Protein AF-A0A8J2KYQ3-F1 (afdb_monomer_lite)

pLDDT: mean 73.27, std 27.31, range [24.69, 98.25]

Organism: NCBI:txid39272

Radius of gyration: 29.81 Å; chains: 1; bounding box: 86×87×81 Å

Foldseek 3Di:
DDDDDDDDDPDDDPDDDDDDDDDDDDDDDDDDDDDDDDDDDDDPPPPPPPPPPPVPVPPLLCQVVVQVVVVPDDLVLLAPFWKWFWDADPVQQKIFTHTPVCPPPPTLFIDSHHCQQPQKDKAQPVRGPADDDDDASFKIWIWGDDPVDSGMTGIKIKGKDFDFPQDDPVQWDQGPNTTIHIFIGGDDSVCRPNVCVVPLDDPPCLQALLRDLPPDPPVPLPPPPPVVVPPPPPDDDDDDDDDDDDDDDDDDDDDDDDDDDDDDDDDDDDDDDDDDDDDDDDDDDDDDDDDDDDDDDDDDDDDDDDDDDDDPPRPPDQDPVNLLPQAFQQCNPPPLVCLQVSQVVCQLALAQANDDADADRDALVLLVPDDDQLSLQCRLCNRNNNNSDPVSSVLSVVCVVLQQWDQDPLRAIDGDLPDPLLVDLRHYPVSLSSNLHSLLRRLLRVLNSCCRVPPDDQDAALVSQGAGSNLVSLLSSLLSSQVCCVNRRVSCNVSNLSSSLVVLVSNLSSLLSSLVSLVPRPSHDVSSNSRSLVSNLSSQLSSCCSVPPCVCVSVVDRSVVSSSVSCVVCSVVSSVVVVVVSD

Secondary structure (DSSP, 8-state):
----PPP-----------------------------------------------------TTHHHHHHHHHHS-GGGGTT--EEEEEEETTTTEEEEEESS-TTS--SEEESS--TT-SEEEEEGGGSTT---TT-TTEEEEEEE-TT-TTEEEEEEEEEEEPPTTS-TTT-EEETTEEEEEEEEE--GGGG-TTGGGS-----GGG-SSS----S-GGG-SS-TTTHHHHTTSSS----------------------------------------PPPPP---------------------------S-----PPPPPHHHHHTSPPTTTTT--GGGGGGHHHHTTT-S---SSSSPP----HHHHHT--SHHHHHHHHHHHTT-TT-HHHHHHHHHHHHTTS-EE-TTS-EE--TT-TGGG-SS--HHHHHHHHHHHHHHHHHHHHHHHHHSPPSS-B-TTS-B--HHHHHHHHHHHHHHHHHHHH-GGGHHHHHHHHHHHHHHHHHHHHHHHHHHHH-TTS-HHHHHHHHHHHHHHHHHHHHHHH-HHHHHTT--HHHHHHHHHHHHHHHHHHHHHHHH-

Structure (mmCIF, N/CA/C/O backbone):
data_AF-A0A8J2KYQ3-F1
#
_entry.id   AF-A0A8J2KYQ3-F1
#
loop_
_atom_site.group_PDB
_atom_site.id
_atom_site.type_symbol
_atom_site.label_atom_id
_atom_site.label_alt_id
_atom_site.label_comp_id
_atom_site.label_asym_id
_atom_site.label_entity_id
_atom_site.label_seq_id
_atom_site.pdbx_PDB_ins_code
_atom_site.Cartn_x
_atom_site.Cartn_y
_atom_site.Cartn_z
_atom_site.occupancy
_atom_site.B_iso_or_equiv
_atom_site.auth_seq_id
_atom_site.auth_comp_id
_atom_site.auth_asym_id
_atom_site.auth_atom_id
_atom_site.pdbx_PDB_model_num
ATOM 1 N N . MET A 1 1 ? -1.349 -40.544 -31.945 1.00 37.34 1 MET A N 1
ATOM 2 C CA . MET A 1 1 ? -2.356 -40.463 -30.866 1.00 37.34 1 MET A CA 1
ATOM 3 C C . MET A 1 1 ? -2.404 -39.007 -30.448 1.00 37.34 1 MET A C 1
ATOM 5 O O . MET A 1 1 ? -1.458 -38.534 -29.843 1.00 37.34 1 MET A O 1
ATOM 9 N N . ASN A 1 2 ? -3.417 -38.282 -30.925 1.00 26.59 2 ASN A N 1
ATOM 10 C CA . ASN A 1 2 ? -3.500 -36.823 -30.835 1.00 26.59 2 ASN A CA 1
ATOM 11 C C . ASN A 1 2 ? -4.274 -36.420 -29.576 1.00 26.59 2 ASN A C 1
ATOM 13 O O . ASN A 1 2 ? -5.479 -36.661 -29.517 1.00 26.59 2 ASN A O 1
ATOM 17 N N . SER A 1 3 ? -3.617 -35.770 -28.616 1.00 28.50 3 SER A N 1
ATOM 18 C CA . SER A 1 3 ? -4.295 -34.981 -27.584 1.00 28.50 3 SER A CA 1
ATOM 19 C C . SER A 1 3 ? -4.346 -33.527 -28.048 1.00 28.50 3 SER A C 1
ATOM 21 O O . SER A 1 3 ? -3.326 -32.850 -28.126 1.00 28.50 3 SER A O 1
ATOM 23 N N . LYS A 1 4 ? -5.543 -33.063 -28.410 1.00 29.14 4 LYS A N 1
ATOM 24 C CA . LYS A 1 4 ? -5.814 -31.646 -28.656 1.00 29.14 4 LYS A CA 1
ATOM 25 C C . LYS A 1 4 ? -5.855 -30.927 -27.308 1.00 29.14 4 LYS A C 1
ATOM 27 O O . LYS A 1 4 ? -6.803 -31.121 -26.551 1.00 29.14 4 LYS A O 1
ATOM 32 N N . THR A 1 5 ? -4.845 -30.117 -27.027 1.00 28.41 5 THR A N 1
ATOM 33 C CA . THR A 1 5 ? -4.851 -29.153 -25.922 1.00 28.41 5 THR A CA 1
ATOM 34 C C . THR A 1 5 ? -5.668 -27.939 -26.364 1.00 28.41 5 THR A C 1
ATOM 36 O O . THR A 1 5 ? -5.452 -27.405 -27.452 1.00 28.41 5 THR A O 1
ATOM 39 N N . LYS A 1 6 ? -6.674 -27.566 -25.568 1.00 25.92 6 LYS A N 1
ATOM 40 C CA . LYS A 1 6 ? -7.498 -26.374 -25.788 1.00 25.92 6 LYS A CA 1
ATOM 41 C C . LYS A 1 6 ? -6.654 -25.129 -25.513 1.00 25.92 6 LYS A C 1
ATOM 43 O O . LYS A 1 6 ? -6.084 -25.011 -24.435 1.00 25.92 6 LYS A O 1
ATOM 48 N N . VAL A 1 7 ? -6.616 -24.229 -26.487 1.00 25.42 7 VAL A N 1
ATOM 49 C CA . VAL A 1 7 ? -6.157 -22.846 -26.341 1.00 25.42 7 VAL A CA 1
ATOM 50 C C . VAL A 1 7 ? -7.233 -22.094 -25.552 1.00 25.42 7 VAL A C 1
ATOM 52 O O . VAL A 1 7 ? -8.405 -22.146 -25.928 1.00 25.42 7 VAL A O 1
ATOM 55 N N . HIS A 1 8 ? -6.855 -21.461 -24.442 1.00 27.25 8 HIS A N 1
ATOM 56 C CA . HIS A 1 8 ? -7.693 -20.473 -23.769 1.00 27.25 8 HIS A CA 1
ATOM 57 C C . HIS A 1 8 ? -7.490 -19.135 -24.480 1.00 27.25 8 HIS A C 1
ATOM 59 O O . HIS A 1 8 ? -6.443 -18.511 -24.381 1.00 27.25 8 HIS A O 1
ATOM 65 N N . GLU A 1 9 ? -8.492 -18.756 -25.261 1.00 24.69 9 GLU A N 1
ATOM 66 C CA . GLU A 1 9 ? -8.638 -17.444 -25.876 1.00 24.69 9 GLU A CA 1
ATOM 67 C C . GLU A 1 9 ? -9.311 -16.539 -24.829 1.00 24.69 9 GLU A C 1
ATOM 69 O O . GLU A 1 9 ? -10.360 -16.902 -24.286 1.00 24.69 9 GLU A O 1
ATOM 74 N N . TRP A 1 10 ? -8.701 -15.398 -24.495 1.00 27.41 10 TRP A N 1
ATOM 75 C CA . TRP A 1 10 ? -9.325 -14.372 -23.658 1.00 27.41 10 TRP A CA 1
ATOM 76 C C . TRP A 1 10 ? -10.505 -13.764 -24.425 1.00 27.41 10 TRP A C 1
ATOM 78 O O . TRP A 1 10 ? -10.355 -12.870 -25.254 1.00 27.41 10 TRP A O 1
ATOM 88 N N . VAL A 1 11 ? -11.698 -14.303 -24.179 1.00 25.84 11 VAL A N 1
ATOM 89 C CA . VAL A 1 11 ? -12.962 -13.787 -24.701 1.00 25.84 11 VAL A CA 1
ATOM 90 C C . VAL A 1 11 ? -13.446 -12.676 -23.776 1.00 25.84 11 VAL A C 1
ATOM 92 O O . VAL A 1 11 ? -13.761 -12.918 -22.612 1.00 25.84 11 VAL A O 1
ATOM 95 N N . ALA A 1 12 ? -13.546 -11.464 -24.324 1.00 28.44 12 ALA A N 1
ATOM 96 C CA . ALA A 1 12 ? -14.322 -10.375 -23.750 1.00 28.44 12 ALA A CA 1
ATOM 97 C C . ALA A 1 12 ? -15.731 -10.877 -23.392 1.00 28.44 12 ALA A C 1
ATOM 99 O O . ALA A 1 12 ? -16.462 -11.380 -24.251 1.00 28.44 12 ALA A O 1
ATOM 100 N N . ILE A 1 13 ? -16.106 -10.759 -22.118 1.00 27.80 13 ILE A N 1
ATOM 101 C CA . ILE A 1 13 ? -17.427 -11.143 -21.621 1.00 27.80 13 ILE A CA 1
ATOM 102 C C . ILE A 1 13 ? -18.457 -10.173 -22.213 1.00 27.80 13 ILE A C 1
ATOM 104 O O . ILE A 1 13 ? -18.710 -9.094 -21.689 1.00 27.80 13 ILE A O 1
ATOM 108 N N . ASN A 1 14 ? -19.047 -10.574 -23.337 1.00 29.22 14 ASN A N 1
ATOM 109 C CA . ASN A 1 14 ? -20.283 -10.017 -23.864 1.00 29.22 14 ASN A CA 1
ATOM 110 C C . ASN A 1 14 ? -21.434 -10.822 -23.251 1.00 29.22 14 ASN A C 1
ATOM 112 O O . ASN A 1 14 ? -21.738 -11.931 -23.698 1.00 29.22 14 ASN A O 1
ATOM 116 N N . ASP A 1 15 ? -22.043 -10.288 -22.194 1.00 29.20 15 ASP A N 1
ATOM 117 C CA . ASP A 1 15 ? -23.177 -10.922 -21.527 1.00 29.20 15 ASP A CA 1
ATOM 118 C C . ASP A 1 15 ? -24.434 -10.840 -22.411 1.00 29.20 15 ASP A C 1
ATOM 120 O O . ASP A 1 15 ? -24.915 -9.768 -22.796 1.00 29.20 15 ASP A O 1
ATOM 124 N N . SER A 1 16 ? -24.961 -12.006 -22.778 1.00 30.77 16 SER A N 1
ATOM 125 C CA . SER A 1 16 ? -26.132 -12.149 -23.629 1.00 30.77 16 SER A CA 1
ATOM 126 C C . SER A 1 16 ? -27.350 -12.593 -22.817 1.00 30.77 16 SER A C 1
ATOM 128 O O . SER A 1 16 ? -27.500 -13.764 -22.488 1.00 30.77 16 SER A O 1
ATOM 130 N N . ARG A 1 17 ? -28.300 -11.661 -22.681 1.00 30.16 17 ARG A N 1
ATOM 131 C CA . ARG A 1 17 ? -29.759 -11.870 -22.597 1.00 30.16 17 ARG A CA 1
ATOM 132 C C . ARG A 1 17 ? -30.304 -12.653 -21.391 1.00 30.16 17 ARG A C 1
ATOM 134 O O . ARG A 1 17 ? -30.549 -13.853 -21.475 1.00 30.16 17 ARG A O 1
ATOM 141 N N . THR A 1 18 ? -30.877 -11.887 -20.461 1.00 29.28 18 THR A N 1
ATOM 142 C CA . THR A 1 18 ? -32.211 -12.205 -19.923 1.00 29.28 18 THR A CA 1
ATOM 143 C C . THR A 1 18 ? -33.185 -11.114 -20.369 1.00 29.28 18 THR A C 1
ATOM 145 O O . THR A 1 18 ? -33.066 -9.955 -19.984 1.00 29.28 18 THR A O 1
ATOM 148 N N . LYS A 1 19 ? -34.131 -11.460 -21.251 1.00 31.02 19 LYS A N 1
ATOM 149 C CA . LYS A 1 19 ? -35.218 -10.565 -21.669 1.00 31.02 19 LYS A CA 1
ATOM 150 C C . LYS A 1 19 ? -36.196 -10.402 -20.503 1.00 31.02 19 LYS A C 1
ATOM 152 O O . LYS A 1 19 ? -37.029 -11.277 -20.290 1.00 31.02 19 LYS A O 1
ATOM 157 N N . ALA A 1 20 ? -36.123 -9.280 -19.797 1.00 26.70 20 ALA A N 1
ATOM 158 C CA . ALA A 1 20 ? -37.220 -8.799 -18.968 1.00 26.70 20 ALA A CA 1
ATOM 159 C C . ALA A 1 20 ? -38.064 -7.819 -19.794 1.00 26.70 20 ALA A C 1
ATOM 161 O O . ALA A 1 20 ? -37.597 -6.773 -20.240 1.00 26.70 20 ALA A O 1
ATOM 162 N N . THR A 1 21 ? -39.309 -8.205 -20.044 1.00 26.27 21 THR A N 1
ATOM 163 C CA . THR A 1 21 ? -40.335 -7.386 -20.685 1.00 26.27 21 THR A CA 1
ATOM 164 C C . THR A 1 21 ? -40.646 -6.186 -19.790 1.00 26.27 21 THR A C 1
ATOM 166 O O . THR A 1 21 ? -41.351 -6.326 -18.794 1.00 26.27 21 THR A O 1
ATOM 169 N N . VAL A 1 22 ? -40.135 -5.002 -20.133 1.00 25.02 22 VAL A N 1
ATOM 170 C CA . VAL A 1 22 ? -40.586 -3.746 -19.521 1.00 25.02 22 VAL A CA 1
ATOM 171 C C . VAL A 1 22 ? -41.922 -3.378 -20.159 1.00 25.02 22 VAL A C 1
ATOM 173 O O . VAL A 1 22 ? -41.993 -2.940 -21.306 1.00 25.02 22 VAL A O 1
ATOM 176 N N . VAL A 1 23 ? -42.995 -3.610 -19.408 1.00 24.98 23 VAL A N 1
ATOM 177 C CA . VAL A 1 23 ? -44.322 -3.068 -19.691 1.00 24.98 23 VAL A CA 1
ATOM 178 C C . VAL A 1 23 ? -44.251 -1.559 -19.479 1.00 24.98 23 VAL A C 1
ATOM 180 O O . VAL A 1 23 ? -44.121 -1.076 -18.359 1.00 24.98 23 VAL A O 1
ATOM 183 N N . THR A 1 24 ? -44.318 -0.812 -20.575 1.00 29.98 24 THR A N 1
ATOM 184 C CA . THR A 1 24 ? -44.535 0.630 -20.576 1.00 29.98 24 THR A CA 1
ATOM 185 C C . THR A 1 24 ? -45.993 0.923 -20.231 1.00 29.98 24 THR A C 1
ATOM 187 O O . THR A 1 24 ? -46.907 0.613 -20.994 1.00 29.98 24 THR A O 1
ATOM 190 N N . SER A 1 25 ? -46.226 1.571 -19.092 1.00 27.17 25 SER A N 1
ATOM 191 C CA . SER A 1 25 ? -47.501 2.225 -18.805 1.00 27.17 25 SER A CA 1
ATOM 192 C C . SER A 1 25 ? -47.265 3.565 -18.118 1.00 27.17 25 SER A C 1
ATOM 194 O O . SER A 1 25 ? -46.585 3.616 -17.099 1.00 27.17 25 SER A O 1
ATOM 196 N N . THR A 1 26 ? -47.907 4.604 -18.673 1.00 29.78 26 THR A N 1
ATOM 197 C CA . THR A 1 26 ? -48.229 5.920 -18.076 1.00 29.78 26 THR A CA 1
ATOM 198 C C . THR A 1 26 ? -47.022 6.817 -17.744 1.00 29.78 26 THR A C 1
ATOM 200 O O . THR A 1 26 ? -46.225 6.507 -16.880 1.00 29.78 26 THR A O 1
ATOM 203 N N . ASN A 1 27 ? -46.802 7.955 -18.408 1.00 30.66 27 ASN A N 1
ATOM 204 C CA . ASN A 1 27 ? -47.721 9.090 -18.438 1.00 30.66 27 ASN A CA 1
ATOM 205 C C . ASN A 1 27 ? -47.692 9.839 -19.773 1.00 30.66 27 ASN A C 1
ATOM 207 O O . ASN A 1 27 ? -46.687 10.402 -20.193 1.00 30.66 27 ASN A O 1
ATOM 211 N N . LYS A 1 28 ? -48.867 9.869 -20.397 1.00 33.19 28 LYS A N 1
ATOM 212 C CA . LYS A 1 28 ? -49.236 10.708 -21.526 1.00 33.19 28 LYS A CA 1
ATOM 213 C C . LYS A 1 28 ? -50.214 11.730 -20.957 1.00 33.19 28 LYS A C 1
ATOM 215 O O . LYS A 1 28 ? -51.379 11.398 -20.788 1.00 33.19 28 LYS A O 1
ATOM 220 N N . LEU A 1 29 ? -49.734 12.910 -20.578 1.00 35.62 29 LEU A N 1
ATOM 221 C CA . LEU A 1 29 ? -50.558 14.072 -20.235 1.00 35.62 29 LEU A CA 1
ATOM 222 C C . LEU A 1 29 ? -49.654 15.305 -20.195 1.00 35.62 29 LEU A C 1
ATOM 224 O O . LEU A 1 29 ? -48.576 15.243 -19.617 1.00 35.62 29 LEU A O 1
ATOM 228 N N . LEU A 1 30 ? -50.155 16.401 -20.770 1.00 32.25 30 LEU A N 1
ATOM 229 C CA . LEU A 1 30 ? -49.566 17.744 -20.872 1.00 32.25 30 LEU A CA 1
ATOM 230 C C . LEU A 1 30 ? -48.695 18.002 -22.103 1.00 32.25 30 LEU A C 1
ATOM 232 O O . LEU A 1 30 ? -47.495 18.198 -21.997 1.00 32.25 30 LEU A O 1
ATOM 236 N N . LEU A 1 31 ? -49.347 18.124 -23.259 1.00 36.22 31 LEU A N 1
ATOM 237 C CA . LEU A 1 31 ? -48.952 19.075 -24.300 1.00 36.22 31 LEU A CA 1
ATOM 238 C C . LEU A 1 31 ? -50.211 19.448 -25.085 1.00 36.22 31 LEU A C 1
ATOM 240 O O . LEU A 1 31 ? -50.533 18.801 -26.069 1.00 36.22 31 LEU A O 1
ATOM 244 N N . GLU A 1 32 ? -50.948 20.444 -24.599 1.00 37.41 32 GLU A N 1
ATOM 245 C CA . GLU A 1 32 ? -51.906 21.236 -25.381 1.00 37.41 32 GLU A CA 1
ATOM 246 C C . GLU A 1 32 ? -52.373 22.399 -24.498 1.00 37.41 32 GLU A C 1
ATOM 248 O O . GLU A 1 32 ? -53.052 22.163 -23.509 1.00 37.41 32 GLU A O 1
ATOM 253 N N . TYR A 1 33 ? -51.889 23.613 -24.783 1.00 36.38 33 TYR A N 1
ATOM 254 C CA . TYR A 1 33 ? -52.576 24.917 -24.693 1.00 36.38 33 TYR A CA 1
ATOM 255 C C . TYR A 1 33 ? -51.532 26.046 -24.785 1.00 36.38 33 TYR A C 1
ATOM 257 O O . TYR A 1 33 ? -50.876 26.370 -23.794 1.00 36.38 33 TYR A O 1
ATOM 265 N N . PRO A 1 34 ? -51.358 26.678 -25.959 1.00 45.69 34 PRO A N 1
ATOM 266 C CA . PRO A 1 34 ? -50.730 27.982 -26.050 1.00 45.69 34 PRO A CA 1
ATOM 267 C C . PRO A 1 34 ? -51.796 29.081 -25.871 1.00 45.69 34 PRO A C 1
ATOM 269 O O . PRO A 1 34 ? -52.940 28.916 -26.281 1.00 45.69 34 PRO A O 1
ATOM 272 N N . GLN A 1 35 ? -51.365 30.237 -25.360 1.00 46.41 35 GLN A N 1
ATOM 273 C CA . GLN A 1 35 ? -52.062 31.538 -25.354 1.00 46.41 35 GLN A CA 1
ATOM 274 C C . GLN A 1 35 ? -53.030 31.844 -24.196 1.00 46.41 35 GLN A C 1
ATOM 276 O O . GLN A 1 35 ? -54.228 31.638 -24.303 1.00 46.41 35 GLN A O 1
ATOM 281 N N . MET A 1 36 ? -52.497 32.484 -23.149 1.00 37.62 36 MET A N 1
ATOM 282 C CA . MET A 1 36 ? -52.943 33.772 -22.575 1.00 37.62 36 MET A CA 1
ATOM 283 C C . MET A 1 36 ? -51.727 34.297 -21.781 1.00 37.62 36 MET A C 1
ATOM 285 O O . MET A 1 36 ? -51.202 33.587 -20.937 1.00 37.62 36 MET A O 1
ATOM 289 N N . GLY A 1 37 ? -51.094 35.433 -22.070 1.00 36.06 37 GLY A N 1
ATOM 290 C CA . GLY A 1 37 ? -51.673 36.721 -22.424 1.00 36.06 37 GLY A CA 1
ATOM 291 C C . GLY A 1 37 ? -51.825 37.542 -21.144 1.00 36.06 37 GLY A C 1
ATOM 292 O O . GLY A 1 37 ? -52.863 37.455 -20.512 1.00 36.06 37 GLY A O 1
ATOM 293 N N . HIS A 1 38 ? -50.753 38.252 -20.763 1.00 44.62 38 HIS A N 1
ATOM 294 C CA . HIS A 1 38 ? -50.652 39.339 -19.775 1.00 44.62 38 HIS A CA 1
ATOM 295 C C . HIS A 1 38 ? -51.771 39.491 -18.728 1.00 44.62 38 HIS A C 1
ATOM 297 O O . HIS A 1 38 ? -52.871 39.900 -19.070 1.00 44.62 38 HIS A O 1
ATOM 303 N N . VAL A 1 39 ? -51.413 39.320 -17.448 1.00 41.94 39 VAL A N 1
ATOM 304 C CA . VAL A 1 39 ? -51.754 40.167 -16.279 1.00 41.94 39 VAL A CA 1
ATOM 305 C C . VAL A 1 39 ? -51.331 39.378 -15.035 1.00 41.94 39 VAL A C 1
ATOM 307 O O . VAL A 1 39 ? -51.882 38.319 -14.790 1.00 41.94 39 VAL A O 1
ATOM 310 N N . PHE A 1 40 ? -50.304 39.853 -14.323 1.00 36.47 40 PHE A N 1
ATOM 311 C CA . PHE A 1 40 ? -50.089 39.789 -12.861 1.00 36.47 40 PHE A CA 1
ATOM 312 C C . PHE A 1 40 ? -48.616 40.114 -12.556 1.00 36.47 40 PHE A C 1
ATOM 314 O O . PHE A 1 40 ? -47.804 39.283 -12.163 1.00 36.47 40 PHE A O 1
ATOM 321 N N . VAL A 1 41 ? -48.275 41.383 -12.778 1.00 42.91 41 VAL A N 1
ATOM 322 C CA . VAL A 1 41 ? -47.231 42.071 -12.014 1.00 42.91 41 VAL A CA 1
ATOM 323 C C . VAL A 1 41 ? -47.915 42.596 -10.744 1.00 42.91 41 VAL A C 1
ATOM 325 O O . VAL A 1 41 ? -49.071 43.003 -10.818 1.00 42.91 41 VAL A O 1
ATOM 328 N N . CYS A 1 42 ? -47.187 42.598 -9.622 1.00 37.47 42 CYS A N 1
ATOM 329 C CA . CYS A 1 42 ? -47.566 43.059 -8.272 1.00 37.47 42 CYS A CA 1
ATOM 330 C C . CYS A 1 42 ? -48.179 42.006 -7.334 1.00 37.47 42 CYS A C 1
ATOM 332 O O . CYS A 1 42 ? -49.390 41.953 -7.158 1.00 37.47 42 CYS A O 1
ATOM 334 N N . ALA A 1 43 ? -47.308 41.241 -6.661 1.00 38.09 43 ALA A N 1
ATOM 335 C CA . ALA A 1 43 ? -47.219 41.179 -5.189 1.00 38.09 43 ALA A CA 1
ATOM 336 C C . ALA A 1 43 ? -46.337 39.994 -4.732 1.00 38.09 43 ALA A C 1
ATOM 338 O O . ALA A 1 43 ? -46.806 39.093 -4.045 1.00 38.09 43 ALA A O 1
ATOM 339 N N . ILE A 1 44 ? -45.039 39.991 -5.066 1.00 41.62 44 ILE A N 1
ATOM 340 C CA . ILE A 1 44 ? -44.071 39.245 -4.243 1.00 41.62 44 ILE A CA 1
ATOM 341 C C . ILE A 1 44 ? -43.686 40.189 -3.112 1.00 41.62 44 ILE A C 1
ATOM 343 O O . ILE A 1 44 ? -42.736 40.964 -3.190 1.00 41.62 44 ILE A O 1
ATOM 347 N N . LEU A 1 45 ? -44.534 40.185 -2.088 1.00 39.12 45 LEU A N 1
ATOM 348 C CA . LEU A 1 45 ? -44.219 40.745 -0.791 1.00 39.12 45 LEU A CA 1
ATOM 349 C C . LEU A 1 45 ? -43.091 39.871 -0.234 1.00 39.12 45 LEU A C 1
ATOM 351 O O . LEU A 1 45 ? -43.315 38.727 0.158 1.00 39.12 45 LEU A O 1
ATOM 355 N N . VAL A 1 46 ? -41.866 40.391 -0.287 1.00 41.72 46 VAL A N 1
ATOM 356 C CA . VAL A 1 46 ? -40.690 39.812 0.366 1.00 41.72 46 VAL A CA 1
ATOM 357 C C . VAL A 1 46 ? -40.933 39.909 1.869 1.00 41.72 46 VAL A C 1
ATOM 359 O O . VAL A 1 46 ? -40.516 40.853 2.536 1.00 41.72 46 VAL A O 1
ATOM 362 N N . VAL A 1 47 ? -41.675 38.946 2.412 1.00 40.75 47 VAL A N 1
ATOM 363 C CA . VAL A 1 47 ? -41.615 38.645 3.835 1.00 40.75 47 VAL A CA 1
ATOM 364 C C . VAL A 1 47 ? -40.260 37.983 4.023 1.00 40.75 47 VAL A C 1
ATOM 366 O O . VAL A 1 47 ? -40.089 36.797 3.751 1.00 40.75 47 VAL A O 1
ATOM 369 N N . GLY A 1 48 ? -39.279 38.783 4.438 1.00 42.47 48 GLY A N 1
ATOM 370 C CA . GLY A 1 48 ? -38.036 38.298 5.016 1.00 42.47 48 GLY A CA 1
ATOM 371 C C . GLY A 1 48 ? -38.352 37.555 6.309 1.00 42.47 48 GLY A C 1
ATOM 372 O O . GLY A 1 48 ? -38.158 38.081 7.400 1.00 42.47 48 GLY A O 1
ATOM 373 N N . ILE A 1 49 ? -38.876 36.335 6.187 1.00 44.47 49 ILE A N 1
ATOM 374 C CA . ILE A 1 49 ? -38.810 35.354 7.256 1.00 44.47 49 ILE A CA 1
ATOM 375 C C . ILE A 1 49 ? -37.336 34.976 7.302 1.00 44.47 49 ILE A C 1
ATOM 377 O O . ILE A 1 49 ? -36.870 34.134 6.537 1.00 44.47 49 ILE A O 1
ATOM 381 N N . ALA A 1 50 ? -36.589 35.660 8.165 1.00 41.16 50 ALA A N 1
ATOM 382 C CA . ALA A 1 50 ? -35.345 35.136 8.690 1.00 41.16 50 ALA A CA 1
ATOM 383 C C . ALA A 1 50 ? -35.707 33.824 9.393 1.00 41.16 50 ALA A C 1
ATOM 385 O O . ALA A 1 50 ? -36.040 33.812 10.576 1.00 41.16 50 ALA A O 1
ATOM 386 N N . LEU A 1 51 ? -35.746 32.727 8.633 1.00 41.72 51 LEU A N 1
ATOM 387 C CA . LEU A 1 51 ? -35.751 31.398 9.208 1.00 41.72 51 LEU A CA 1
ATOM 388 C C . LEU A 1 51 ? -34.447 31.330 9.998 1.00 41.72 51 LEU A C 1
ATOM 390 O O . LEU A 1 51 ? -33.380 31.483 9.395 1.00 41.72 51 LEU A O 1
ATOM 394 N N . PRO A 1 52 ? -34.492 31.185 11.332 1.00 46.56 52 PRO A N 1
ATOM 395 C CA . PRO A 1 52 ? -33.281 30.896 12.060 1.00 46.56 52 PRO A CA 1
ATOM 396 C C . PRO A 1 52 ? -32.773 29.584 11.472 1.00 46.56 52 PRO A C 1
ATOM 398 O O . PRO A 1 52 ? -33.387 28.535 11.667 1.00 46.56 52 PRO A O 1
ATOM 401 N N . PHE A 1 53 ? -31.667 29.642 10.729 1.00 38.56 53 PHE A N 1
ATOM 402 C CA . PHE A 1 53 ? -30.814 28.486 10.501 1.00 38.56 53 PHE A CA 1
ATOM 403 C C . PHE A 1 53 ? -30.240 28.119 11.868 1.00 38.56 53 PHE A C 1
ATOM 405 O O . PHE A 1 53 ? -29.075 28.372 12.172 1.00 38.56 53 PHE A O 1
ATOM 412 N N . SER A 1 54 ? -31.102 27.566 12.725 1.00 40.62 54 SER A N 1
ATOM 413 C CA . SER A 1 54 ? -30.692 26.701 13.805 1.00 40.62 54 SER A CA 1
ATOM 414 C C . SER A 1 54 ? -29.799 25.693 13.117 1.00 40.62 54 SER A C 1
ATOM 416 O O . SER A 1 54 ? -30.268 24.896 12.300 1.00 40.62 54 SER A O 1
ATOM 418 N N . HIS A 1 55 ? -28.497 25.815 13.355 1.00 45.41 55 HIS A N 1
ATOM 419 C CA . HIS A 1 55 ? -27.564 24.739 13.108 1.00 45.41 55 HIS A CA 1
ATOM 420 C C . HIS A 1 55 ? -28.010 23.649 14.072 1.00 45.41 55 HIS A C 1
ATOM 422 O O . HIS A 1 55 ? -27.501 23.539 15.186 1.00 45.41 55 HIS A O 1
ATOM 428 N N . ALA A 1 56 ? -29.068 22.929 13.689 1.00 49.16 56 ALA A N 1
ATOM 429 C CA . ALA A 1 56 ? -29.436 21.696 14.326 1.00 49.16 56 ALA A CA 1
ATOM 430 C C . ALA A 1 56 ? -28.144 20.902 14.280 1.00 49.16 56 ALA A C 1
ATOM 432 O O . ALA A 1 56 ? -27.619 20.636 13.196 1.00 49.16 56 ALA A O 1
ATOM 433 N N . ASN A 1 57 ? -27.568 20.667 15.458 1.00 58.31 57 ASN A N 1
ATOM 434 C CA . ASN A 1 57 ? -26.477 19.735 15.629 1.00 58.31 57 ASN A CA 1
ATOM 435 C C . ASN A 1 57 ? -27.022 18.414 15.097 1.00 58.31 57 ASN A C 1
ATOM 437 O O . ASN A 1 57 ? -27.683 17.691 15.837 1.00 58.31 57 ASN A O 1
ATOM 441 N N . HIS A 1 58 ? -26.852 18.171 13.796 1.00 67.94 58 HIS A N 1
ATOM 442 C CA . HIS A 1 58 ? -27.197 16.911 13.179 1.00 67.94 58 HIS A CA 1
ATOM 443 C C . HIS A 1 58 ? -26.293 15.912 13.873 1.00 67.94 58 HIS A C 1
ATOM 445 O O . HIS A 1 58 ? -25.076 15.905 13.677 1.00 67.94 58 HIS A O 1
ATOM 451 N N . GLU A 1 59 ? -26.897 15.188 14.807 1.00 80.81 59 GLU A N 1
ATOM 452 C CA . GLU A 1 59 ? -26.242 14.126 15.531 1.00 80.81 59 GLU A CA 1
ATOM 453 C C . GLU A 1 59 ? -25.683 13.167 14.483 1.00 80.81 59 GLU A C 1
ATOM 455 O O . GLU A 1 59 ? -26.347 12.843 13.495 1.00 80.81 59 GLU A O 1
ATOM 460 N N . ASP A 1 60 ? -24.405 12.834 14.623 1.00 89.88 60 ASP A N 1
ATOM 461 C CA . ASP A 1 60 ? -23.709 12.020 13.641 1.00 89.88 60 ASP A CA 1
ATOM 462 C C . ASP A 1 60 ? -24.345 10.626 13.624 1.00 89.88 60 ASP A C 1
ATOM 464 O O . ASP A 1 60 ? -24.148 9.842 14.556 1.00 89.88 60 ASP A O 1
ATOM 468 N N . LYS A 1 61 ? -25.127 10.339 12.575 1.00 92.50 61 LYS A N 1
ATOM 469 C CA . LYS A 1 61 ? -25.952 9.127 12.489 1.00 92.50 61 LYS A CA 1
ATOM 470 C C . LYS A 1 61 ? -25.146 7.830 12.587 1.00 92.50 61 LYS A C 1
ATOM 472 O O . LYS A 1 61 ? -25.692 6.813 12.999 1.00 92.50 61 LYS A O 1
ATOM 477 N N . TYR A 1 62 ? -23.850 7.844 12.258 1.00 94.31 62 TYR A N 1
ATOM 478 C CA . TYR A 1 62 ? -23.015 6.640 12.313 1.00 94.31 62 TYR A CA 1
ATOM 479 C C . TYR A 1 62 ? -22.367 6.413 13.683 1.00 94.31 62 TYR A C 1
ATOM 481 O O . TYR A 1 62 ? -21.874 5.317 13.947 1.00 94.31 62 TYR A O 1
ATOM 489 N N . LEU A 1 63 ? -22.359 7.414 14.571 1.00 94.06 63 LEU A N 1
ATOM 490 C CA . LEU A 1 63 ? -21.685 7.322 15.868 1.00 94.06 63 LEU A CA 1
ATOM 491 C C . LEU A 1 63 ? -22.187 6.138 16.721 1.00 94.06 63 LEU A C 1
ATOM 493 O O . LEU A 1 63 ? -21.334 5.420 17.255 1.00 94.06 63 LEU A O 1
ATOM 497 N N . PRO A 1 64 ? -23.506 5.861 16.827 1.00 95.94 64 PRO A N 1
ATOM 498 C CA . PRO A 1 64 ? -23.998 4.684 17.546 1.00 95.94 64 PRO A CA 1
ATOM 499 C C . PRO A 1 64 ? -23.503 3.365 16.939 1.00 95.94 64 PRO A C 1
ATOM 501 O O . PRO A 1 64 ? -23.033 2.501 17.675 1.00 95.94 64 PRO A O 1
ATOM 504 N N . ALA A 1 65 ? -23.526 3.241 15.607 1.00 96.31 65 ALA A N 1
ATOM 505 C CA . ALA A 1 65 ? -23.069 2.043 14.899 1.00 96.31 65 ALA A CA 1
ATOM 506 C C . ALA A 1 65 ? -21.568 1.785 15.111 1.00 96.31 65 ALA A C 1
ATOM 508 O O . ALA A 1 65 ? -21.157 0.653 15.365 1.00 96.31 65 ALA A O 1
ATOM 509 N N . VAL A 1 66 ? -20.746 2.840 15.080 1.00 96.75 66 VAL A N 1
ATOM 510 C CA . VAL A 1 66 ? -19.306 2.740 15.366 1.00 96.75 66 VAL A CA 1
ATOM 511 C C . VAL A 1 66 ? -19.057 2.329 16.815 1.00 96.75 66 VAL A C 1
ATOM 513 O O . VAL A 1 66 ? -18.193 1.488 17.064 1.00 96.75 66 VAL A O 1
ATOM 516 N N . LYS A 1 67 ? -19.815 2.879 17.775 1.00 97.19 67 LYS A N 1
ATOM 517 C CA . LYS A 1 67 ? -19.701 2.492 19.189 1.00 97.19 67 LYS A CA 1
ATOM 518 C C . LYS A 1 67 ? -20.060 1.017 19.381 1.00 97.19 67 LYS A C 1
ATOM 520 O O . LYS A 1 67 ? -19.271 0.291 19.974 1.00 97.19 67 LYS A O 1
ATOM 525 N N . GLU A 1 68 ? -21.174 0.555 18.815 1.00 96.81 68 GLU A N 1
ATOM 526 C CA . GLU A 1 68 ? -21.597 -0.850 18.900 1.00 96.81 68 GLU A CA 1
ATOM 527 C C . GLU A 1 68 ? -20.570 -1.804 18.265 1.00 96.81 68 GLU A C 1
ATOM 529 O O . GLU A 1 68 ? -20.221 -2.837 18.840 1.00 96.81 68 GLU A O 1
ATOM 534 N N . ALA A 1 69 ? -20.031 -1.457 17.093 1.00 96.38 69 ALA A N 1
ATOM 535 C CA . ALA A 1 69 ? -18.997 -2.260 16.446 1.00 96.38 69 ALA A CA 1
ATOM 536 C C . ALA A 1 69 ? -17.704 -2.309 17.283 1.00 96.38 69 ALA A C 1
ATOM 538 O O . ALA A 1 69 ? -17.097 -3.371 17.422 1.00 96.38 69 ALA A O 1
ATOM 539 N N . ALA A 1 70 ? -17.321 -1.194 17.914 1.00 96.81 70 ALA A N 1
ATOM 540 C CA . ALA A 1 70 ? -16.179 -1.140 18.825 1.00 96.81 70 ALA A CA 1
ATOM 541 C C . ALA A 1 70 ? -16.374 -2.012 20.077 1.00 96.81 70 ALA A C 1
ATOM 543 O O . ALA A 1 70 ? -15.403 -2.567 20.600 1.00 96.81 70 ALA A O 1
ATOM 544 N N . GLU A 1 71 ? -17.605 -2.140 20.587 1.00 96.81 71 GLU A N 1
ATOM 545 C CA . GLU A 1 71 ? -17.924 -2.986 21.748 1.00 96.81 71 GLU A CA 1
ATOM 546 C C . GLU A 1 71 ? -17.617 -4.458 21.470 1.00 96.81 71 GLU A C 1
ATOM 548 O O . GLU A 1 71 ? -17.037 -5.124 22.331 1.00 96.81 71 GLU A O 1
ATOM 553 N N . LYS A 1 72 ? -17.884 -4.918 20.241 1.00 96.25 72 LYS A N 1
ATOM 554 C CA . LYS A 1 72 ? -17.655 -6.299 19.786 1.00 96.25 72 LYS A CA 1
ATOM 555 C C . LYS A 1 72 ? -16.172 -6.672 19.652 1.00 96.25 72 LYS A C 1
ATOM 557 O O . LYS A 1 72 ? -15.848 -7.857 19.665 1.00 96.25 72 LYS A O 1
ATOM 562 N N . LEU A 1 73 ? -15.262 -5.698 19.553 1.00 96.12 73 LEU A N 1
ATOM 563 C CA . LEU A 1 73 ? -13.822 -5.965 19.454 1.00 96.12 73 LEU A CA 1
ATOM 564 C C . LEU A 1 73 ? -13.239 -6.432 20.790 1.00 96.12 73 LEU A C 1
ATOM 566 O O . LEU A 1 73 ? -13.368 -5.751 21.804 1.00 96.12 73 LEU A O 1
ATOM 570 N N . THR A 1 74 ? -12.526 -7.547 20.819 1.00 96.00 74 THR A N 1
ATOM 571 C CA . THR A 1 74 ? -11.880 -8.029 22.045 1.00 96.00 74 THR A CA 1
ATOM 572 C C . THR A 1 74 ? -10.539 -7.314 22.302 1.00 96.00 74 THR A C 1
ATOM 574 O O . THR A 1 74 ? -9.897 -6.863 21.350 1.00 96.00 74 THR A O 1
ATOM 577 N N . PRO A 1 75 ? -10.082 -7.172 23.566 1.00 94.00 75 PRO A N 1
ATOM 578 C CA . PRO A 1 75 ? -8.828 -6.476 23.885 1.00 94.00 75 PRO A CA 1
ATOM 579 C C . PRO A 1 75 ? -7.579 -7.024 23.175 1.00 94.00 75 PRO A C 1
ATOM 581 O O . PRO A 1 75 ? -6.683 -6.255 22.842 1.00 94.00 75 PRO A O 1
ATOM 584 N N . ASP A 1 76 ? -7.523 -8.326 22.875 1.00 94.00 76 ASP A N 1
ATOM 585 C CA . ASP A 1 76 ? -6.410 -8.944 22.139 1.00 94.00 76 ASP A CA 1
ATOM 586 C C . ASP A 1 76 ? -6.245 -8.389 20.716 1.00 94.00 76 ASP A C 1
ATOM 588 O O . ASP A 1 76 ? -5.143 -8.419 20.177 1.00 94.00 76 ASP A O 1
ATOM 592 N N . ARG A 1 77 ? -7.294 -7.799 20.124 1.00 95.62 77 ARG A N 1
ATOM 593 C CA . ARG A 1 77 ? -7.216 -7.145 18.807 1.00 95.62 77 ARG A CA 1
ATOM 594 C C . ARG A 1 77 ? -6.481 -5.802 18.832 1.00 95.62 77 ARG A C 1
ATOM 596 O O . ARG A 1 77 ? -6.215 -5.238 17.773 1.00 95.62 77 ARG A O 1
ATOM 603 N N . PHE A 1 78 ? -6.139 -5.289 20.011 1.00 93.38 78 PHE A N 1
ATOM 604 C CA . PHE A 1 78 ? -5.407 -4.031 20.197 1.00 93.38 78 PHE A CA 1
ATOM 605 C C . PHE A 1 78 ? -3.932 -4.256 20.561 1.00 93.38 78 PHE A C 1
ATOM 607 O O . PHE A 1 78 ? -3.224 -3.321 20.932 1.00 93.38 78 PHE A O 1
ATOM 614 N N . VAL A 1 79 ? -3.436 -5.495 20.468 1.00 90.12 79 VAL A N 1
ATOM 615 C CA . VAL A 1 79 ? -2.028 -5.797 20.749 1.00 90.12 79 VAL A CA 1
ATOM 616 C C . VAL A 1 79 ? -1.115 -5.015 19.797 1.00 90.12 79 VAL A C 1
ATOM 618 O O . VAL A 1 79 ? -1.141 -5.189 18.576 1.00 90.12 79 VAL A O 1
ATOM 621 N N . GLY A 1 80 ? -0.270 -4.169 20.394 1.00 87.12 80 GLY A N 1
ATOM 622 C CA . GLY A 1 80 ? 0.677 -3.298 19.696 1.00 87.12 80 GLY A CA 1
ATOM 623 C C . GLY A 1 80 ? 0.129 -1.918 19.317 1.00 87.12 80 GLY A C 1
ATOM 624 O O . GLY A 1 80 ? 0.904 -1.110 18.791 1.00 87.12 80 GLY A O 1
ATOM 625 N N . ASP A 1 81 ? -1.150 -1.646 19.590 1.00 90.69 81 ASP A N 1
ATOM 626 C CA . ASP A 1 81 ? -1.754 -0.325 19.418 1.00 90.69 81 ASP A CA 1
ATOM 627 C C . ASP A 1 81 ? -1.246 0.639 20.507 1.00 90.69 81 ASP A C 1
ATOM 629 O O . ASP A 1 81 ? -0.915 0.203 21.617 1.00 90.69 81 ASP A O 1
ATOM 633 N N . PRO A 1 82 ? -1.184 1.954 20.231 1.00 91.19 82 PRO A N 1
ATOM 634 C CA . PRO A 1 82 ? -0.818 2.935 21.244 1.00 91.19 82 PRO A CA 1
ATOM 635 C C . PRO A 1 82 ? -1.804 2.944 22.419 1.00 91.19 82 PRO A C 1
ATOM 637 O O . PRO A 1 82 ? -3.006 2.724 22.254 1.00 91.19 82 PRO A O 1
ATOM 640 N N . VAL A 1 83 ? -1.287 3.244 23.612 1.00 94.00 83 VAL A N 1
ATOM 641 C CA . VAL A 1 83 ? -2.088 3.381 24.832 1.00 94.00 83 VAL A CA 1
ATOM 642 C C . VAL A 1 83 ? -2.059 4.829 25.301 1.00 94.00 83 VAL A C 1
ATOM 644 O O . VAL A 1 83 ? -0.995 5.424 25.493 1.00 94.00 83 VAL A O 1
ATOM 647 N N . LEU A 1 84 ? -3.245 5.392 25.516 1.00 95.44 84 LEU A N 1
ATOM 648 C CA . LEU A 1 84 ? -3.429 6.738 26.034 1.00 95.44 84 LEU A CA 1
ATOM 649 C C . LEU A 1 84 ? -3.954 6.709 27.471 1.00 95.44 84 LEU A C 1
ATOM 651 O O . LEU A 1 84 ? -4.844 5.930 27.802 1.00 95.44 84 LEU A O 1
ATOM 655 N N . ILE A 1 85 ? -3.444 7.596 28.321 1.00 96.50 85 ILE A N 1
ATOM 656 C CA . ILE A 1 85 ? -3.928 7.829 29.681 1.00 96.50 85 ILE A CA 1
ATOM 657 C C . ILE A 1 85 ? -4.904 9.002 29.684 1.00 96.50 85 ILE A C 1
ATOM 659 O O . ILE A 1 85 ? -4.571 10.116 29.277 1.00 96.50 85 ILE A O 1
ATOM 663 N N . GLN A 1 86 ? -6.087 8.758 30.230 1.00 97.38 86 GLN A N 1
ATOM 664 C CA . GLN A 1 86 ? -7.131 9.735 30.475 1.00 97.38 86 GLN A CA 1
ATOM 665 C C . GLN A 1 86 ? -6.846 10.558 31.742 1.00 97.38 86 GLN A C 1
ATOM 667 O O . GLN A 1 86 ? -6.616 10.026 32.835 1.00 97.38 86 GLN A O 1
ATOM 672 N N . SER A 1 87 ? -6.958 11.876 31.608 1.00 96.25 87 SER A N 1
ATOM 673 C CA . SER A 1 87 ? -7.006 12.850 32.694 1.00 96.25 87 SER A CA 1
ATOM 674 C C . SER A 1 87 ? -8.274 13.690 32.562 1.00 96.25 87 SER A C 1
ATOM 676 O O . SER A 1 87 ? -8.568 14.202 31.486 1.00 96.25 87 SER A O 1
ATOM 678 N N . ILE A 1 88 ? -9.022 13.845 33.655 1.00 96.50 88 ILE A N 1
ATOM 679 C CA . ILE A 1 88 ? -10.307 14.557 33.667 1.00 96.50 88 ILE A CA 1
ATOM 680 C C . ILE A 1 88 ? -10.140 15.865 34.433 1.00 96.50 88 ILE A C 1
ATOM 682 O O . ILE A 1 88 ? -9.828 15.851 35.626 1.00 96.50 88 ILE A O 1
ATOM 686 N N . ASP A 1 89 ? -10.409 16.979 33.764 1.00 96.00 89 ASP A N 1
ATOM 687 C CA . ASP A 1 89 ? -10.589 18.278 34.397 1.00 96.00 89 ASP A CA 1
ATOM 688 C C . ASP A 1 89 ? -12.073 18.468 34.722 1.00 96.00 89 ASP A C 1
ATOM 690 O O . ASP A 1 89 ? -12.889 18.854 33.885 1.00 96.00 89 ASP A O 1
ATOM 694 N N . ARG A 1 90 ? -12.421 18.167 35.975 1.00 94.69 90 ARG A N 1
ATOM 695 C CA . ARG A 1 90 ? -13.796 18.266 36.481 1.00 94.69 90 ARG A CA 1
ATOM 696 C C . ARG A 1 90 ? -14.300 19.705 36.572 1.00 94.69 90 ARG A C 1
ATOM 698 O O . ARG A 1 90 ? -15.509 19.894 36.613 1.00 94.69 90 ARG A O 1
ATOM 705 N N . ILE A 1 91 ? -13.405 20.691 36.642 1.00 95.38 91 ILE A N 1
ATOM 706 C CA . ILE A 1 91 ? -13.784 22.102 36.773 1.00 95.38 91 ILE A CA 1
ATOM 707 C C . ILE A 1 91 ? -14.283 22.602 35.420 1.00 95.38 91 ILE A C 1
ATOM 709 O O . ILE A 1 91 ? -15.353 23.199 35.339 1.00 95.38 91 ILE A O 1
ATOM 713 N N . ASN A 1 92 ? -13.547 22.283 34.354 1.00 93.81 92 ASN A N 1
ATOM 714 C CA . ASN A 1 92 ? -13.877 22.712 32.996 1.00 93.81 92 ASN A CA 1
ATOM 715 C C . ASN A 1 92 ? -14.689 21.675 32.202 1.00 93.81 92 ASN A C 1
ATOM 717 O O . ASN A 1 92 ? -15.003 21.907 31.040 1.00 93.81 92 ASN A O 1
ATOM 721 N N . SER A 1 93 ? -15.030 20.535 32.817 1.00 93.75 93 SER A N 1
ATOM 722 C CA . SER A 1 93 ? -15.688 19.392 32.162 1.00 93.75 93 SER A CA 1
ATOM 723 C C . SER A 1 93 ? -14.937 18.891 30.922 1.00 93.75 93 SER A C 1
ATOM 725 O O . SER A 1 93 ? -15.555 18.467 29.948 1.00 93.75 93 SER A O 1
ATOM 727 N N . LYS A 1 94 ? -13.600 18.931 30.964 1.00 94.56 94 LYS A N 1
ATOM 728 C CA . LYS A 1 94 ? -12.727 18.516 29.860 1.00 94.56 94 LYS A CA 1
ATOM 729 C C . LYS A 1 94 ? -12.079 17.167 30.121 1.00 94.56 94 LYS A C 1
ATOM 731 O O . LYS A 1 94 ? -11.747 16.829 31.259 1.00 94.56 94 LYS A O 1
ATOM 736 N N . THR A 1 95 ? -11.824 16.432 29.045 1.00 96.06 95 THR A N 1
ATOM 737 C CA . THR A 1 95 ? -11.027 15.205 29.079 1.00 96.06 95 THR A CA 1
ATOM 738 C C . THR A 1 95 ? -9.790 15.358 28.210 1.00 96.06 95 THR A C 1
ATOM 740 O O . THR A 1 95 ? -9.871 15.803 27.067 1.00 96.06 95 THR A O 1
ATOM 743 N N . TYR A 1 96 ? -8.647 14.955 28.751 1.00 95.12 96 TYR A N 1
ATOM 744 C CA . TYR A 1 96 ? -7.362 14.937 28.068 1.00 95.12 96 TYR A CA 1
ATOM 745 C C . TYR A 1 96 ? -6.858 13.502 27.971 1.00 95.12 96 TYR A C 1
ATOM 747 O O . TYR A 1 96 ? -6.868 12.782 28.968 1.00 95.12 96 TYR A O 1
ATOM 755 N N . TYR A 1 97 ? -6.363 13.112 26.803 1.00 95.12 97 TYR A N 1
ATOM 756 C CA . TYR A 1 97 ? -5.690 11.837 26.585 1.00 95.12 97 TYR A CA 1
ATOM 757 C C . TYR A 1 97 ? -4.230 12.105 26.220 1.00 95.12 97 TYR A C 1
ATOM 759 O O . TYR A 1 97 ? -3.946 12.906 25.326 1.00 95.12 97 TYR A O 1
ATOM 767 N N . LYS A 1 98 ? -3.304 11.472 26.942 1.00 93.31 98 LYS A N 1
ATOM 768 C CA . LYS A 1 98 ? -1.847 11.619 26.776 1.00 93.31 98 LYS A CA 1
ATOM 769 C C . LYS A 1 98 ? -1.212 10.263 26.507 1.00 93.31 98 LYS A C 1
ATOM 771 O O . LYS A 1 98 ? -1.704 9.272 27.031 1.00 93.31 98 LYS A O 1
ATOM 776 N N . HIS A 1 99 ? -0.125 10.210 25.749 1.00 90.88 99 HIS A N 1
ATOM 777 C CA . HIS A 1 99 ? 0.606 8.959 25.536 1.00 90.88 99 HIS A CA 1
ATOM 778 C C . HIS A 1 99 ? 1.134 8.402 26.860 1.00 90.88 99 HIS A C 1
ATOM 780 O O . HIS A 1 99 ? 1.680 9.151 27.670 1.00 90.88 99 HIS A O 1
ATOM 786 N N . LEU A 1 100 ? 0.963 7.094 27.077 1.00 87.75 100 LEU A N 1
ATOM 787 C CA . LEU A 1 100 ? 1.499 6.410 28.257 1.00 87.75 100 LEU A CA 1
ATOM 788 C C . LEU A 1 100 ? 3.035 6.432 28.266 1.00 87.75 100 LEU A C 1
ATOM 790 O O . LEU A 1 100 ? 3.632 6.724 29.299 1.00 87.75 100 LEU A O 1
ATOM 794 N N . ASP A 1 101 ? 3.652 6.199 27.106 1.00 80.88 101 ASP A N 1
ATOM 795 C CA . ASP A 1 101 ? 5.102 5.987 26.991 1.00 80.88 101 ASP A CA 1
ATOM 796 C C . ASP A 1 101 ? 5.888 7.254 26.610 1.00 80.88 101 ASP A C 1
ATOM 798 O O . ASP A 1 101 ? 7.116 7.252 26.604 1.00 80.88 101 ASP A O 1
ATOM 802 N N . LEU A 1 102 ? 5.198 8.352 26.278 1.00 79.56 102 LEU A N 1
ATOM 803 C CA . LEU A 1 102 ? 5.806 9.559 25.706 1.00 79.56 102 LEU A CA 1
ATOM 804 C C . LEU A 1 102 ? 5.468 10.774 26.573 1.00 79.56 102 LEU A C 1
ATOM 806 O O . LEU A 1 102 ? 4.677 11.639 26.199 1.00 79.56 102 LEU A O 1
ATOM 810 N N . VAL A 1 103 ? 6.098 10.829 27.753 1.00 70.44 103 VAL A N 1
ATOM 811 C CA . VAL A 1 103 ? 5.874 11.851 28.799 1.00 70.44 103 VAL A CA 1
ATOM 812 C C . VAL A 1 103 ? 5.975 13.288 28.256 1.00 70.44 103 VAL A C 1
ATOM 814 O O . VAL A 1 103 ? 5.268 14.177 28.732 1.00 70.44 103 VAL A O 1
ATOM 817 N N . ASN A 1 104 ? 6.783 13.505 27.213 1.00 77.50 104 ASN A N 1
ATOM 818 C CA . ASN A 1 104 ? 7.050 14.825 26.636 1.00 77.50 104 ASN A CA 1
ATOM 819 C C . ASN A 1 104 ? 6.139 15.215 25.457 1.00 77.50 104 ASN A C 1
ATOM 821 O O . ASN A 1 104 ? 6.160 16.371 25.049 1.00 77.50 104 ASN A O 1
ATOM 825 N N . GLN A 1 105 ? 5.316 14.312 24.910 1.00 74.81 105 GLN A N 1
ATOM 826 C CA . GLN A 1 105 ? 4.515 14.602 23.705 1.00 74.81 105 GLN A CA 1
ATOM 827 C C . GLN A 1 105 ? 3.230 15.417 23.959 1.00 74.81 105 GLN A C 1
ATOM 829 O O . GLN A 1 105 ? 2.427 15.640 23.055 1.00 74.81 105 GLN A O 1
ATOM 834 N N . GLY A 1 106 ? 3.027 15.914 25.181 1.00 83.25 106 GLY A N 1
ATOM 835 C CA . GLY A 1 106 ? 1.878 16.754 25.508 1.00 83.25 106 GLY A CA 1
ATOM 836 C C . GLY A 1 106 ? 0.540 16.004 25.450 1.00 83.25 106 GLY A C 1
ATOM 837 O O . GLY A 1 106 ? 0.442 14.819 25.766 1.00 83.25 106 GLY A O 1
ATOM 838 N N . VAL A 1 107 ? -0.535 16.733 25.143 1.00 85.94 107 VAL A N 1
ATOM 839 C CA . VAL A 1 107 ? -1.891 16.178 25.017 1.00 85.94 107 VAL A CA 1
ATOM 840 C C . VAL A 1 107 ? -2.104 15.704 23.584 1.00 85.94 107 VAL A C 1
ATOM 842 O O . VAL A 1 107 ? -2.092 16.518 22.665 1.00 85.94 107 VAL A O 1
ATOM 845 N N . ALA A 1 108 ? -2.374 14.409 23.415 1.00 87.38 108 ALA A N 1
ATOM 846 C CA . ALA A 1 108 ? -2.712 13.830 22.119 1.00 87.38 108 ALA A CA 1
ATOM 847 C C . ALA A 1 108 ? -4.141 14.196 21.694 1.00 87.38 108 ALA A C 1
ATOM 849 O O . ALA A 1 108 ? -4.390 14.540 20.540 1.00 87.38 108 ALA A O 1
ATOM 850 N N . ILE A 1 109 ? -5.090 14.136 22.637 1.00 90.88 109 ILE A N 1
ATOM 851 C CA . ILE A 1 109 ? -6.508 14.421 22.386 1.00 90.88 109 ILE A CA 1
ATOM 852 C C . ILE A 1 109 ? -7.067 15.272 23.528 1.00 90.88 109 ILE A C 1
ATOM 854 O O . ILE A 1 109 ? -6.958 14.903 24.697 1.00 90.88 109 ILE A O 1
ATOM 858 N N . GLU A 1 110 ? -7.708 16.386 23.186 1.00 92.38 110 GLU A N 1
ATOM 859 C CA . GLU A 1 110 ? -8.484 17.230 24.099 1.00 92.38 110 GLU A CA 1
ATOM 860 C C . GLU A 1 110 ? -9.962 17.157 23.704 1.00 92.38 110 GLU A C 1
ATOM 862 O O . GLU A 1 110 ? -10.297 17.244 22.521 1.00 92.38 110 GLU A O 1
ATOM 867 N N . ARG A 1 111 ? -10.850 17.005 24.689 1.00 92.62 111 ARG A N 1
ATOM 868 C CA . ARG A 1 111 ? -12.300 17.021 24.488 1.00 92.62 111 ARG A CA 1
ATOM 869 C C . ARG A 1 111 ? -12.976 17.961 25.470 1.00 92.62 111 ARG A C 1
ATOM 871 O O . ARG A 1 111 ? -12.693 17.912 26.664 1.00 92.62 111 ARG A O 1
ATOM 878 N N . ASP A 1 112 ? -13.942 18.727 24.970 1.00 91.00 112 ASP A N 1
ATOM 879 C CA . ASP A 1 112 ? -14.776 19.645 25.760 1.00 91.00 112 ASP A CA 1
ATOM 880 C C . ASP A 1 112 ? -15.957 18.943 26.464 1.00 91.00 112 ASP A C 1
ATOM 882 O O . ASP A 1 112 ? -16.961 19.573 26.790 1.00 91.00 112 ASP A O 1
ATOM 886 N N . ILE A 1 113 ? -15.860 17.625 26.665 1.00 91.44 113 ILE A N 1
ATOM 887 C CA . ILE A 1 113 ? -16.812 16.834 27.449 1.00 91.44 113 ILE A CA 1
ATOM 888 C C . ILE A 1 113 ? -16.067 15.875 28.384 1.00 91.44 113 ILE A C 1
ATOM 890 O O . ILE A 1 113 ? -14.940 15.446 28.108 1.00 91.44 113 ILE A O 1
ATOM 894 N N . SER A 1 114 ? -16.711 15.534 29.499 1.00 92.38 114 SER A N 1
ATOM 895 C CA . SER A 1 114 ? -16.197 14.574 30.475 1.00 92.38 114 SER A CA 1
ATOM 896 C C . SER A 1 114 ? -16.513 13.143 30.044 1.00 92.38 114 SER A C 1
ATOM 898 O O . SER A 1 114 ? -17.669 12.735 30.084 1.00 92.38 114 SER A O 1
ATOM 900 N N . ASP A 1 115 ? -15.482 12.351 29.763 1.00 94.94 115 ASP A N 1
ATOM 901 C CA . ASP A 1 115 ? -15.587 10.923 29.420 1.00 94.94 115 ASP A CA 1
ATOM 902 C C . ASP A 1 115 ? -15.380 10.014 30.645 1.00 94.94 115 ASP A C 1
ATOM 904 O O . ASP A 1 115 ? -14.861 8.893 30.569 1.00 94.94 115 ASP A O 1
ATOM 908 N N . ALA A 1 116 ? -15.698 10.537 31.826 1.00 95.25 116 ALA A N 1
ATOM 909 C CA . ALA A 1 116 ? -15.495 9.850 33.088 1.00 95.25 116 ALA A CA 1
ATOM 910 C C . ALA A 1 116 ? -16.336 8.568 33.155 1.00 95.25 116 ALA A C 1
ATOM 912 O O . ALA A 1 116 ? -17.555 8.625 33.247 1.00 95.25 116 ALA A O 1
ATOM 913 N N . GLY A 1 117 ? -15.665 7.414 33.184 1.00 95.19 117 GLY A N 1
ATOM 914 C CA . GLY A 1 117 ? -16.328 6.111 33.310 1.00 95.19 117 GLY A CA 1
ATOM 915 C C . GLY A 1 117 ? -16.781 5.482 31.991 1.00 95.19 117 GLY A C 1
ATOM 916 O O . GLY A 1 117 ? -17.284 4.367 32.025 1.00 95.19 117 GLY A O 1
ATOM 917 N N . GLU A 1 118 ? -16.549 6.129 30.846 1.00 97.31 118 GLU A N 1
ATOM 918 C CA . GLU A 1 118 ? -16.870 5.542 29.541 1.00 97.31 118 GLU A CA 1
ATOM 919 C C . GLU A 1 118 ? -15.923 4.382 29.208 1.00 97.31 118 GLU A C 1
ATOM 921 O O . GLU A 1 118 ? -14.699 4.512 29.292 1.00 97.31 118 GLU A O 1
ATOM 926 N N . GLU A 1 119 ? -16.478 3.237 28.821 1.00 97.56 119 GLU A N 1
ATOM 927 C CA . GLU A 1 119 ? -15.701 2.082 28.350 1.00 97.56 119 GLU A CA 1
ATOM 928 C C . GLU A 1 119 ? -15.210 2.281 26.915 1.00 97.56 119 GLU A C 1
ATOM 930 O O . GLU A 1 119 ? -14.095 1.889 26.569 1.00 97.56 119 GLU A O 1
ATOM 935 N N . ILE A 1 120 ? -16.032 2.936 26.091 1.00 97.62 120 ILE A N 1
ATOM 936 C CA . ILE A 1 120 ? -15.721 3.251 24.702 1.00 97.62 120 ILE A CA 1
ATOM 937 C C . ILE A 1 120 ? -16.071 4.697 24.421 1.00 97.62 120 ILE A C 1
ATOM 939 O O . ILE A 1 120 ? -17.205 5.137 24.618 1.00 97.62 120 ILE A O 1
ATOM 943 N N . VAL A 1 121 ? -15.087 5.410 23.895 1.00 97.12 121 VAL A N 1
ATOM 944 C CA . VAL A 1 121 ? -15.216 6.793 23.473 1.00 97.12 121 VAL A CA 1
ATOM 945 C C . VAL A 1 121 ? -14.997 6.867 21.966 1.00 97.12 121 VAL A C 1
ATOM 947 O O . VAL A 1 121 ? -13.944 6.492 21.462 1.00 97.12 121 VAL A O 1
ATOM 950 N N . VAL A 1 122 ? -15.999 7.371 21.246 1.00 96.31 122 VAL A N 1
ATOM 951 C CA . VAL A 1 122 ? -15.949 7.567 19.792 1.00 96.31 122 VAL A CA 1
ATOM 952 C C . VAL A 1 122 ? -15.909 9.062 19.497 1.00 96.31 122 VAL A C 1
ATOM 954 O O . VAL A 1 122 ? -16.760 9.827 19.960 1.00 96.31 122 VAL A O 1
ATOM 957 N N . ILE A 1 123 ? -14.905 9.492 18.737 1.00 93.31 123 ILE A N 1
ATOM 958 C CA . ILE A 1 123 ? -14.654 10.897 18.419 1.00 93.31 123 ILE A CA 1
ATOM 959 C C . ILE A 1 123 ? -14.691 11.065 16.898 1.00 93.31 123 ILE A C 1
ATOM 961 O O . ILE A 1 123 ? -13.798 10.562 16.216 1.00 93.31 123 ILE A O 1
ATOM 965 N N . PRO A 1 124 ? -15.678 11.787 16.339 1.00 89.75 124 PRO A N 1
ATOM 966 C CA . PRO A 1 124 ? -15.669 12.136 14.922 1.00 89.75 124 PRO A CA 1
ATOM 967 C C . PRO A 1 124 ? -14.424 12.958 14.575 1.00 89.75 124 PRO A C 1
ATOM 969 O O . PRO A 1 124 ? -14.089 13.904 15.296 1.00 89.75 124 PRO A O 1
ATOM 972 N N . SER A 1 125 ? -13.769 12.653 13.453 1.00 80.75 125 SER A N 1
ATOM 973 C CA . SER A 1 125 ? -12.546 13.341 13.005 1.00 80.75 125 SER A CA 1
ATOM 974 C C . SER A 1 125 ? -12.698 14.868 12.953 1.00 80.75 125 SER A C 1
ATOM 976 O O . SER A 1 125 ? -11.793 15.584 13.380 1.00 80.75 125 SER A O 1
ATOM 978 N N . LYS A 1 126 ? -13.873 15.374 12.549 1.00 72.19 126 LYS A N 1
ATOM 979 C CA . LYS A 1 126 ? -14.210 16.813 12.502 1.00 72.19 126 LYS A CA 1
ATOM 980 C C . LYS A 1 126 ? -14.146 17.535 13.849 1.00 72.19 126 LYS A C 1
ATOM 982 O O . LYS A 1 126 ? -13.980 18.748 13.880 1.00 72.19 126 LYS A O 1
ATOM 987 N N . LYS A 1 127 ? -14.308 16.814 14.962 1.00 63.38 127 LYS A N 1
ATOM 988 C CA . LYS A 1 127 ? -14.249 17.386 16.318 1.00 63.38 127 LYS A CA 1
ATOM 989 C C . LYS A 1 127 ? -12.843 17.365 16.906 1.00 63.38 127 LYS A C 1
ATOM 991 O O . LYS A 1 127 ? -12.622 17.924 17.977 1.00 63.38 127 LYS A O 1
ATOM 996 N N . THR A 1 128 ? -11.884 16.753 16.218 1.00 58.56 128 THR A N 1
ATOM 997 C CA . THR A 1 128 ? -10.477 16.948 16.554 1.00 58.56 128 THR A CA 1
ATOM 998 C C . THR A 1 128 ? -10.070 18.329 16.051 1.00 58.56 128 THR A C 1
ATOM 1000 O O . THR A 1 128 ? -10.398 18.711 14.929 1.00 58.56 128 THR A O 1
ATOM 1003 N N . ARG A 1 129 ? -9.373 19.104 16.888 1.00 51.81 129 ARG A N 1
ATOM 1004 C CA . ARG A 1 129 ? -9.019 20.526 16.689 1.00 51.81 129 ARG A CA 1
ATOM 1005 C C . ARG A 1 129 ? -8.204 20.816 15.404 1.00 51.81 129 ARG A C 1
ATOM 1007 O O . ARG A 1 129 ? -7.739 21.935 15.226 1.00 51.81 129 ARG A O 1
ATOM 1014 N N . ARG A 1 130 ? -7.976 19.814 14.543 1.00 50.50 130 ARG A N 1
ATOM 1015 C CA . ARG A 1 130 ? -6.931 19.775 13.511 1.00 50.50 130 ARG A CA 1
ATOM 1016 C C . ARG A 1 130 ? -7.370 19.279 12.118 1.00 50.50 130 ARG A C 1
ATOM 1018 O O . ARG A 1 130 ? -6.550 19.336 11.211 1.00 50.50 130 ARG A O 1
ATOM 1025 N N . SER A 1 131 ? -8.623 18.861 11.881 1.00 42.59 131 SER A N 1
ATOM 1026 C CA . SER A 1 131 ? -9.073 18.409 10.542 1.00 42.59 131 SER A CA 1
ATOM 1027 C C . SER A 1 131 ? -9.999 19.433 9.867 1.00 42.59 131 SER A C 1
ATOM 1029 O O . SER A 1 131 ? -11.144 19.603 10.277 1.00 42.59 131 SER A O 1
ATOM 1031 N N . LYS A 1 132 ? -9.496 20.150 8.848 1.00 40.56 132 LYS A N 1
ATOM 1032 C CA . LYS A 1 132 ? -10.215 21.234 8.138 1.00 40.56 132 LYS A CA 1
ATOM 1033 C C . LYS A 1 132 ? -10.822 20.845 6.776 1.00 40.56 132 LYS A C 1
ATOM 1035 O O . LYS A 1 132 ? -11.410 21.716 6.145 1.00 40.56 132 LYS A O 1
ATOM 1040 N N . SER A 1 133 ? -10.707 19.603 6.290 1.00 42.91 133 SER A N 1
ATOM 1041 C CA . SER A 1 133 ? -11.222 19.243 4.953 1.00 42.91 133 SER A CA 1
ATOM 1042 C C . SER A 1 133 ? -12.475 18.361 4.987 1.00 42.91 133 SER A C 1
ATOM 1044 O O . SER A 1 133 ? -12.593 17.397 5.741 1.00 42.91 133 SER A O 1
ATOM 1046 N N . ASP A 1 134 ? -13.431 18.728 4.137 1.00 44.06 134 ASP A N 1
ATOM 1047 C CA . ASP A 1 134 ? -14.831 18.295 4.159 1.00 44.06 134 ASP A CA 1
ATOM 1048 C C . ASP A 1 134 ? -15.091 16.887 3.588 1.00 44.06 134 ASP A C 1
ATOM 1050 O O . ASP A 1 134 ? -16.232 16.436 3.525 1.00 44.06 134 ASP A O 1
ATOM 1054 N N . ILE A 1 135 ? -14.052 16.150 3.180 1.00 45.19 135 ILE A N 1
ATOM 1055 C CA . ILE A 1 135 ? -14.241 14.965 2.330 1.00 45.19 135 ILE A CA 1
ATOM 1056 C C . ILE A 1 135 ? -14.658 13.697 3.095 1.00 45.19 135 ILE A C 1
ATOM 1058 O O . ILE A 1 135 ? -15.156 12.779 2.453 1.00 45.19 135 ILE A O 1
ATOM 1062 N N . ARG A 1 136 ? -14.564 13.582 4.434 1.00 55.00 136 ARG A N 1
ATOM 1063 C CA . ARG A 1 136 ? -15.011 12.341 5.124 1.00 55.00 136 ARG A CA 1
ATOM 1064 C C . ARG A 1 136 ? -15.628 12.570 6.510 1.00 55.00 136 ARG A C 1
ATOM 1066 O O . ARG A 1 136 ? -14.971 12.372 7.528 1.00 55.00 136 ARG A O 1
ATOM 1073 N N . ASN A 1 137 ? -16.940 12.844 6.544 1.00 58.00 137 ASN A N 1
ATOM 1074 C CA . ASN A 1 137 ? -17.864 12.669 7.695 1.00 58.00 137 ASN A CA 1
ATOM 1075 C C . ASN A 1 137 ? -17.967 11.204 8.190 1.00 58.00 137 ASN A C 1
ATOM 1077 O O . ASN A 1 137 ? -19.021 10.754 8.621 1.00 58.00 137 ASN A O 1
ATOM 1081 N N . ARG A 1 138 ? -16.914 10.411 8.014 1.00 83.38 138 ARG A N 1
ATOM 1082 C CA . ARG A 1 138 ? -16.953 8.956 8.118 1.00 83.38 138 ARG A CA 1
ATOM 1083 C C . ARG A 1 138 ? -15.654 8.380 8.689 1.00 83.38 138 ARG A C 1
ATOM 1085 O O . ARG A 1 138 ? -15.329 7.227 8.448 1.00 83.38 138 ARG A O 1
ATOM 1092 N N . ILE A 1 139 ? -14.869 9.195 9.391 1.00 89.00 139 ILE A N 1
ATOM 1093 C CA . ILE A 1 139 ? -13.662 8.744 10.091 1.00 89.00 139 ILE A CA 1
ATOM 1094 C C . ILE A 1 139 ? -13.839 9.051 11.565 1.00 89.00 139 ILE A C 1
ATOM 1096 O O . ILE A 1 139 ? -14.122 10.193 11.940 1.00 89.00 139 ILE A O 1
ATOM 1100 N N . TYR A 1 140 ? -13.630 8.038 12.390 1.00 92.62 140 TYR A N 1
ATOM 1101 C CA . TYR A 1 140 ? -13.770 8.121 13.829 1.00 92.62 140 TYR A CA 1
ATOM 1102 C C . TYR A 1 140 ? -12.479 7.678 14.487 1.00 92.62 140 TYR A C 1
ATOM 1104 O O . TYR A 1 140 ? -11.828 6.730 14.054 1.00 92.62 140 TYR A O 1
ATOM 1112 N N . LEU A 1 141 ? -12.122 8.373 15.555 1.00 93.56 141 LEU A N 1
ATOM 1113 C CA . LEU A 1 141 ? -11.124 7.912 16.495 1.00 93.56 141 LEU A CA 1
ATOM 1114 C C . LEU A 1 141 ? -11.852 7.171 17.613 1.00 93.56 141 LEU A C 1
ATOM 1116 O O . LEU A 1 141 ? -12.729 7.740 18.267 1.00 93.56 141 LEU A O 1
ATOM 1120 N N . VAL A 1 142 ? -11.511 5.904 17.805 1.00 96.31 142 VAL A N 1
ATOM 1121 C CA . VAL A 1 142 ? -12.137 5.039 18.802 1.00 96.31 142 VAL A CA 1
ATOM 1122 C C . VAL A 1 142 ? -11.128 4.760 19.900 1.00 96.31 142 VAL A C 1
ATOM 1124 O O . VAL A 1 142 ? -10.038 4.251 19.654 1.00 96.31 142 VAL A O 1
ATOM 1127 N N . LEU A 1 143 ? -11.515 5.106 21.120 1.00 97.25 143 LEU A N 1
ATOM 1128 C CA . LEU A 1 143 ? -10.771 4.864 22.343 1.00 97.25 143 LEU A CA 1
ATOM 1129 C C . LEU A 1 143 ? -11.485 3.756 23.113 1.00 97.25 143 LEU A C 1
ATOM 1131 O O . LEU A 1 143 ? -12.616 3.952 23.562 1.00 97.25 143 LEU A O 1
ATOM 1135 N N . LYS A 1 144 ? -10.836 2.603 23.279 1.00 97.38 144 LYS A N 1
ATOM 1136 C CA . LYS A 1 144 ? -11.377 1.470 24.040 1.00 97.38 144 LYS A CA 1
ATOM 1137 C C . LYS A 1 144 ? -10.596 1.293 25.331 1.00 97.38 144 LYS A C 1
ATOM 1139 O O . LYS A 1 144 ? -9.374 1.173 25.295 1.00 97.38 144 LYS A O 1
ATOM 1144 N N . ARG A 1 145 ? -11.283 1.270 26.471 1.00 97.62 145 ARG A N 1
ATOM 1145 C CA . ARG A 1 145 ? -10.647 1.105 27.781 1.00 97.62 145 ARG A CA 1
ATOM 1146 C C . ARG A 1 145 ? -9.853 -0.202 27.842 1.00 97.62 145 ARG A C 1
ATOM 1148 O O . ARG A 1 145 ? -10.338 -1.260 27.445 1.00 97.62 145 ARG A O 1
ATOM 1155 N N . THR A 1 146 ? -8.631 -0.120 28.359 1.00 96.56 146 THR A N 1
ATOM 1156 C CA . THR A 1 146 ? -7.777 -1.291 28.591 1.00 96.56 146 THR A CA 1
ATOM 1157 C C . THR A 1 146 ? -8.274 -2.081 29.807 1.00 96.56 146 THR A C 1
ATOM 1159 O O . THR A 1 146 ? -8.699 -1.454 30.786 1.00 96.56 146 THR A O 1
ATOM 1162 N N . PRO A 1 147 ? -8.173 -3.419 29.824 1.00 96.25 147 PRO A N 1
ATOM 1163 C CA . PRO A 1 147 ? -8.543 -4.204 31.001 1.00 96.25 147 PRO A CA 1
ATOM 1164 C C . PRO A 1 147 ? -7.631 -3.947 32.218 1.00 96.25 147 PRO A C 1
ATOM 1166 O O . PRO A 1 147 ? -8.062 -4.145 33.353 1.00 96.25 147 PRO A O 1
ATOM 1169 N N . GLU A 1 148 ? -6.398 -3.469 32.016 1.00 95.56 148 GLU A N 1
ATOM 1170 C CA . GLU A 1 148 ? -5.408 -3.261 33.081 1.00 95.56 148 GLU A CA 1
ATOM 1171 C C . GLU A 1 148 ? -5.663 -1.998 33.918 1.00 95.56 148 GLU A C 1
ATOM 1173 O O . GLU A 1 148 ? -5.268 -1.925 35.083 1.00 95.56 148 GLU A O 1
ATOM 1178 N N . SER A 1 149 ? -6.298 -0.974 33.342 1.00 95.88 149 SER A N 1
ATOM 1179 C CA . SER A 1 149 ? -6.424 0.339 33.978 1.00 95.88 149 SER A CA 1
ATOM 1180 C C . SER A 1 149 ? -7.717 1.047 33.602 1.00 95.88 149 SER A C 1
ATOM 1182 O O . SER A 1 149 ? -8.056 1.222 32.436 1.00 95.88 149 SER A O 1
ATOM 1184 N N . ARG A 1 150 ? -8.391 1.603 34.619 1.00 95.56 150 ARG A N 1
ATOM 1185 C CA . ARG A 1 150 ? -9.584 2.450 34.440 1.00 95.56 150 ARG A CA 1
ATOM 1186 C C . ARG A 1 150 ? -9.300 3.803 33.782 1.00 95.56 150 ARG A C 1
ATOM 1188 O O . ARG A 1 150 ? -10.245 4.551 33.542 1.00 95.56 150 ARG A O 1
ATOM 1195 N N . LYS A 1 151 ? -8.035 4.160 33.579 1.00 96.50 151 LYS A N 1
ATOM 1196 C CA . LYS A 1 151 ? -7.639 5.419 32.941 1.00 96.50 151 LYS A CA 1
ATOM 1197 C C . LYS A 1 151 ? -6.954 5.198 31.602 1.00 96.50 151 LYS A C 1
ATOM 1199 O O . LYS A 1 151 ? -6.725 6.180 30.915 1.00 96.50 151 LYS A O 1
ATOM 1204 N N . SER A 1 152 ? -6.602 3.969 31.249 1.00 96.81 152 SER A N 1
ATOM 1205 C CA . SER A 1 152 ? -5.845 3.705 30.031 1.00 96.81 152 SER A CA 1
ATOM 1206 C C . SER A 1 152 ? -6.782 3.234 28.922 1.00 96.81 152 SER A C 1
ATOM 1208 O O . SER A 1 152 ? -7.736 2.497 29.178 1.00 96.81 152 SER A O 1
ATOM 1210 N N . PHE A 1 153 ? -6.527 3.689 27.700 1.00 97.62 153 PHE A N 1
ATOM 1211 C CA . PHE A 1 153 ? -7.331 3.410 26.515 1.00 97.62 153 PHE A CA 1
ATOM 1212 C C . PHE A 1 153 ? -6.425 3.002 25.356 1.00 97.62 153 PHE A C 1
ATOM 1214 O O . PHE A 1 153 ? -5.454 3.700 25.069 1.00 97.62 153 PHE A O 1
ATOM 1221 N N . TYR A 1 154 ? -6.765 1.914 24.671 1.00 96.62 154 TYR A N 1
ATOM 1222 C CA . TYR A 1 154 ? -6.283 1.669 23.316 1.00 96.62 154 TYR A CA 1
ATOM 1223 C C . TYR A 1 154 ? -6.922 2.666 22.362 1.00 96.62 154 TYR A C 1
ATOM 1225 O O . TYR A 1 154 ? -8.050 3.109 22.594 1.00 96.62 154 TYR A O 1
ATOM 1233 N N . VAL A 1 155 ? -6.231 2.984 21.275 1.00 94.94 155 VAL A N 1
ATOM 1234 C CA . VAL A 1 155 ? -6.711 3.942 20.281 1.00 94.94 155 VAL A CA 1
ATOM 1235 C C . VAL A 1 155 ? -6.546 3.396 18.862 1.00 94.94 155 VAL A C 1
ATOM 1237 O O . VAL A 1 155 ? -5.500 2.862 18.502 1.00 94.94 155 VAL A O 1
ATOM 1240 N N . THR A 1 156 ? -7.604 3.513 18.060 1.00 94.38 156 THR A N 1
ATOM 1241 C CA . THR A 1 156 ? -7.692 2.987 16.687 1.00 94.38 156 THR A CA 1
ATOM 1242 C C . THR A 1 156 ? -8.543 3.919 15.821 1.00 94.38 156 THR A C 1
ATOM 1244 O O . THR A 1 156 ? -9.398 4.647 16.336 1.00 94.38 156 THR A O 1
ATOM 1247 N N . TYR A 1 157 ? -8.317 3.915 14.508 1.00 92.88 157 TYR A N 1
ATOM 1248 C CA . TYR A 1 157 ? -9.222 4.553 13.555 1.00 92.88 157 TYR A CA 1
ATOM 1249 C C . TYR A 1 157 ? -10.338 3.588 13.149 1.00 92.88 157 TYR A C 1
ATOM 1251 O O . TYR A 1 157 ? -10.102 2.395 12.969 1.00 92.88 157 TYR A O 1
ATOM 1259 N N . ALA A 1 158 ? -11.538 4.130 12.964 1.00 94.19 158 ALA A N 1
ATOM 1260 C CA . ALA A 1 158 ? -12.655 3.457 12.319 1.00 94.19 158 ALA A CA 1
ATOM 1261 C C . ALA A 1 158 ? -13.095 4.268 11.095 1.00 94.19 158 ALA A C 1
ATOM 1263 O O . ALA A 1 158 ? -13.437 5.451 11.212 1.00 94.19 158 ALA A O 1
ATOM 1264 N N . TYR A 1 159 ? -13.090 3.638 9.924 1.00 91.12 159 TYR A N 1
ATOM 1265 C CA . TYR A 1 159 ? -13.562 4.224 8.675 1.00 91.12 159 TYR A CA 1
ATOM 1266 C C . TYR A 1 159 ? -14.932 3.652 8.332 1.00 91.12 159 TYR A C 1
ATOM 1268 O O . TYR A 1 159 ? -15.079 2.453 8.128 1.00 91.12 159 TYR A O 1
ATOM 1276 N N . VAL A 1 160 ? -15.930 4.522 8.234 1.00 91.69 160 VAL A N 1
ATOM 1277 C CA . VAL A 1 160 ? -17.260 4.172 7.748 1.00 91.69 160 VAL A CA 1
ATOM 1278 C C . VAL A 1 160 ? -17.282 4.352 6.230 1.00 91.69 160 VAL A C 1
ATOM 1280 O O . VAL A 1 160 ? -16.945 5.410 5.698 1.00 91.69 160 VAL A O 1
ATOM 1283 N N . ARG A 1 161 ? -17.716 3.339 5.495 1.00 88.31 161 ARG A N 1
ATOM 1284 C CA . ARG A 1 161 ? -17.922 3.433 4.044 1.00 88.31 161 ARG A CA 1
ATOM 1285 C C . ARG A 1 161 ? -19.267 2.844 3.661 1.00 88.31 161 ARG A C 1
ATOM 1287 O O . ARG A 1 161 ? -19.863 2.114 4.442 1.00 88.31 161 ARG A O 1
ATOM 1294 N N . ALA A 1 162 ? -19.765 3.203 2.484 1.00 87.56 162 ALA A N 1
ATOM 1295 C CA . ALA A 1 162 ? -20.917 2.509 1.924 1.00 87.56 162 ALA A CA 1
ATOM 1296 C C . ALA A 1 162 ? -20.535 1.053 1.616 1.00 87.56 162 ALA A C 1
ATOM 1298 O O . ALA A 1 162 ? -19.370 0.772 1.302 1.00 87.56 162 ALA A O 1
ATOM 1299 N N . CYS A 1 163 ? -21.507 0.148 1.705 1.00 85.44 163 CYS A N 1
ATOM 1300 C CA . CYS A 1 163 ? -21.300 -1.221 1.260 1.00 85.44 163 CYS A CA 1
ATOM 1301 C C . CYS A 1 163 ? -21.016 -1.267 -0.244 1.00 85.44 163 CYS A C 1
ATOM 1303 O O . CYS A 1 163 ? -21.728 -0.660 -1.048 1.00 85.44 163 CYS A O 1
ATOM 1305 N N . LEU A 1 164 ? -19.979 -2.008 -0.605 1.00 80.25 164 LEU A N 1
ATOM 1306 C CA . LEU A 1 164 ? -19.667 -2.408 -1.965 1.00 80.25 164 LEU A CA 1
ATOM 1307 C C . LEU A 1 164 ? -20.541 -3.606 -2.356 1.00 80.25 164 LEU A C 1
ATOM 1309 O O . LEU A 1 164 ? -21.128 -4.287 -1.515 1.00 80.25 164 LEU A O 1
ATOM 1313 N N . TRP A 1 165 ? -20.646 -3.860 -3.659 1.00 77.50 165 TRP A N 1
ATOM 1314 C CA . TRP A 1 165 ? -21.500 -4.914 -4.217 1.00 77.50 165 TRP A CA 1
ATOM 1315 C C . TRP A 1 165 ? -21.078 -6.336 -3.809 1.00 77.50 165 TRP A C 1
ATOM 1317 O O . TRP A 1 165 ? -21.885 -7.257 -3.903 1.00 77.50 165 TRP A O 1
ATOM 1327 N N . ASN A 1 166 ? -19.835 -6.502 -3.362 1.00 75.44 166 ASN A N 1
ATOM 1328 C CA . ASN A 1 166 ? -19.215 -7.761 -2.963 1.00 75.44 166 ASN A CA 1
ATOM 1329 C C . ASN A 1 166 ? -18.929 -7.864 -1.455 1.00 75.44 166 ASN A C 1
ATOM 1331 O O . ASN A 1 166 ? -18.375 -8.873 -1.023 1.00 75.44 166 ASN A O 1
ATOM 1335 N N . ASP A 1 167 ? -19.290 -6.853 -0.657 1.00 81.75 167 ASP A N 1
ATOM 1336 C CA . ASP A 1 167 ? -19.179 -6.961 0.799 1.00 81.75 167 ASP A CA 1
ATOM 1337 C C . ASP A 1 167 ? -20.121 -8.049 1.322 1.00 81.75 167 ASP A C 1
ATOM 1339 O O . ASP A 1 167 ? -21.227 -8.228 0.800 1.00 81.75 167 ASP A O 1
ATOM 1343 N N . ASP A 1 168 ? -19.718 -8.730 2.400 1.00 83.81 168 ASP A N 1
ATOM 1344 C CA . ASP A 1 168 ? -20.588 -9.692 3.071 1.00 83.81 168 ASP A CA 1
ATOM 1345 C C . ASP A 1 168 ? -21.825 -8.964 3.635 1.00 83.81 168 ASP A C 1
ATOM 1347 O O . ASP A 1 168 ? -21.706 -8.124 4.538 1.00 83.81 168 ASP A O 1
ATOM 1351 N N . PRO A 1 169 ? -23.044 -9.284 3.157 1.00 85.88 169 PRO A N 1
ATOM 1352 C CA . PRO A 1 169 ? -24.259 -8.675 3.678 1.00 85.88 169 PRO A CA 1
ATOM 1353 C C . PRO A 1 169 ? -24.457 -8.904 5.182 1.00 85.88 169 PRO A C 1
ATOM 1355 O O . PRO A 1 169 ? -25.174 -8.123 5.807 1.00 85.88 169 PRO A O 1
ATOM 1358 N N . GLN A 1 170 ? -23.856 -9.950 5.762 1.00 87.31 170 GLN A N 1
ATOM 1359 C CA . GLN A 1 170 ? -23.923 -10.247 7.196 1.00 87.31 170 GLN A CA 1
ATOM 1360 C C . GLN A 1 170 ? -23.066 -9.302 8.043 1.00 87.31 170 GLN A C 1
ATOM 1362 O O . GLN A 1 170 ? -23.370 -9.098 9.218 1.00 87.31 170 GLN A O 1
ATOM 1367 N N . GLU A 1 171 ? -22.026 -8.713 7.455 1.00 85.44 171 GLU A N 1
ATOM 1368 C CA . GLU A 1 171 ? -21.141 -7.753 8.120 1.00 85.44 171 GLU A CA 1
ATOM 1369 C C . GLU A 1 171 ? -21.584 -6.297 7.903 1.00 85.44 171 GLU A C 1
ATOM 1371 O O . GLU A 1 171 ? -21.129 -5.393 8.605 1.00 85.44 171 GLU A O 1
ATOM 1376 N N . SER A 1 172 ? -22.511 -6.061 6.967 1.00 91.69 172 SER A N 1
ATOM 1377 C CA . SER A 1 172 ? -23.097 -4.738 6.739 1.00 91.69 172 SER A CA 1
ATOM 1378 C C . SER A 1 172 ? -23.984 -4.275 7.901 1.00 91.69 172 SER A C 1
ATOM 1380 O O . SER A 1 172 ? -24.758 -5.049 8.467 1.00 91.69 172 SER A O 1
ATOM 1382 N N . ILE A 1 173 ? -23.913 -2.984 8.226 1.00 94.62 173 ILE A N 1
ATOM 1383 C CA . ILE A 1 173 ? -24.745 -2.337 9.248 1.00 94.62 173 ILE A CA 1
ATOM 1384 C C . ILE A 1 173 ? -25.705 -1.375 8.544 1.00 94.62 173 ILE A C 1
ATOM 1386 O O . ILE A 1 173 ? -25.276 -0.556 7.736 1.00 94.62 173 ILE A O 1
ATOM 1390 N N . ASP A 1 174 ? -27.002 -1.461 8.836 1.00 95.56 174 ASP A N 1
ATOM 1391 C CA . ASP A 1 174 ? -28.002 -0.521 8.315 1.00 95.56 174 ASP A CA 1
ATOM 1392 C C . ASP A 1 174 ? -28.084 0.715 9.224 1.00 95.56 174 ASP A C 1
ATOM 1394 O O . ASP A 1 174 ? -28.394 0.602 10.412 1.00 95.56 174 ASP A O 1
ATOM 1398 N N . VAL A 1 175 ? -27.779 1.891 8.669 1.00 95.62 175 VAL A N 1
ATOM 1399 C CA . VAL A 1 175 ? -27.875 3.186 9.350 1.00 95.62 175 VAL A CA 1
ATOM 1400 C C . VAL A 1 175 ? -28.749 4.128 8.525 1.00 95.62 175 VAL A C 1
ATOM 1402 O O . VAL A 1 175 ? -28.303 4.733 7.545 1.00 95.62 175 VAL A O 1
ATOM 1405 N N . ASP A 1 176 ? -30.002 4.280 8.953 1.00 93.62 176 ASP A N 1
ATOM 1406 C CA . ASP A 1 176 ? -31.032 5.093 8.293 1.00 93.62 176 ASP A CA 1
ATOM 1407 C C . ASP A 1 176 ? -31.292 4.691 6.827 1.00 93.62 176 ASP A C 1
ATOM 1409 O O . ASP A 1 176 ? -31.437 5.545 5.949 1.00 93.62 176 ASP A O 1
ATOM 1413 N N . GLY A 1 177 ? -31.333 3.385 6.539 1.00 93.38 177 GLY A N 1
ATOM 1414 C CA . GLY A 1 177 ? -31.550 2.841 5.195 1.00 93.38 177 GLY A CA 1
ATOM 1415 C C . GLY A 1 177 ? -30.294 2.823 4.322 1.00 93.38 177 GLY A C 1
ATOM 1416 O O . GLY A 1 177 ? -30.352 2.400 3.166 1.00 93.38 177 GLY A O 1
ATOM 1417 N N . GLU A 1 178 ? -29.155 3.276 4.851 1.00 92.62 178 GLU A N 1
ATOM 1418 C CA . GLU A 1 178 ? -27.851 3.162 4.209 1.00 92.62 178 GLU A CA 1
ATOM 1419 C C . GLU A 1 178 ? -27.106 1.957 4.781 1.00 92.62 178 GLU A C 1
ATOM 1421 O O . GLU A 1 178 ? -26.792 1.916 5.970 1.00 92.62 178 GLU A O 1
ATOM 1426 N N . LYS A 1 179 ? -26.776 0.990 3.921 1.00 93.06 179 LYS A N 1
ATOM 1427 C CA . LYS A 1 179 ? -25.875 -0.100 4.294 1.00 93.06 179 LYS A CA 1
ATOM 1428 C C . LYS A 1 179 ? -24.442 0.407 4.313 1.00 93.06 179 LYS A C 1
ATOM 1430 O O . LYS A 1 179 ? -23.914 0.837 3.282 1.00 93.06 179 LYS A O 1
ATOM 1435 N N . ILE A 1 180 ? -23.834 0.351 5.486 1.00 93.44 180 ILE A N 1
ATOM 1436 C CA . ILE A 1 180 ? -22.461 0.767 5.719 1.00 93.44 180 ILE A CA 1
ATOM 1437 C C . ILE A 1 180 ? -21.588 -0.397 6.170 1.00 93.44 180 ILE A C 1
ATOM 1439 O O . ILE A 1 180 ? -22.060 -1.427 6.651 1.00 93.44 180 ILE A O 1
ATOM 1443 N N . PHE A 1 181 ? -20.291 -0.166 6.064 1.00 91.00 181 PHE A N 1
ATOM 1444 C CA . PHE A 1 181 ? -19.238 -1.052 6.505 1.00 91.00 181 PHE A CA 1
ATOM 1445 C C . PHE A 1 181 ? -18.227 -0.268 7.347 1.00 91.00 181 PHE A C 1
ATOM 1447 O O . PHE A 1 181 ? -18.015 0.923 7.093 1.00 91.00 181 PHE A O 1
ATOM 1454 N N . ILE A 1 182 ? -17.628 -0.912 8.353 1.00 93.25 182 ILE A N 1
ATOM 1455 C CA . ILE A 1 182 ? -16.659 -0.284 9.262 1.00 93.25 182 ILE A CA 1
ATOM 1456 C C . ILE A 1 182 ? -15.317 -1.001 9.146 1.00 93.25 182 ILE A C 1
ATOM 1458 O O . ILE A 1 182 ? -15.191 -2.148 9.564 1.00 93.25 182 ILE A O 1
ATOM 1462 N N . GLU A 1 183 ? -14.314 -0.300 8.624 1.00 91.00 183 GLU A N 1
ATOM 1463 C CA . GLU A 1 183 ? -12.930 -0.779 8.579 1.00 91.00 183 GLU A CA 1
ATOM 1464 C C . GLU A 1 183 ? -12.125 -0.230 9.759 1.00 91.00 183 GLU A C 1
ATOM 1466 O O . GLU A 1 183 ? -12.243 0.949 10.109 1.00 91.00 183 GLU A O 1
ATOM 1471 N N . TRP A 1 184 ? -11.274 -1.071 10.347 1.00 93.00 184 TRP A N 1
ATOM 1472 C CA . TRP A 1 184 ? -10.443 -0.728 11.502 1.00 93.00 184 TRP A CA 1
ATOM 1473 C C . TRP A 1 184 ? -8.978 -0.575 11.105 1.00 93.00 184 TRP A C 1
ATOM 1475 O O . TRP A 1 184 ? -8.432 -1.404 10.383 1.00 93.00 184 TRP A O 1
ATOM 1485 N N . ASP A 1 185 ? -8.315 0.459 11.618 1.00 89.25 185 ASP A N 1
ATOM 1486 C CA . ASP A 1 185 ? -6.915 0.758 11.298 1.00 89.25 185 ASP A CA 1
ATOM 1487 C C . ASP A 1 185 ? -6.147 1.217 12.536 1.00 89.25 185 ASP A C 1
ATOM 1489 O O . ASP A 1 185 ? -6.706 1.706 13.526 1.00 89.25 185 ASP A O 1
ATOM 1493 N N . LEU A 1 186 ? -4.835 1.036 12.488 1.00 88.06 186 LEU A N 1
ATOM 1494 C CA . LEU A 1 186 ? -3.929 1.446 13.542 1.00 88.06 186 LEU A CA 1
ATOM 1495 C C . LEU A 1 186 ? -3.969 2.968 13.670 1.00 88.06 186 LEU A C 1
ATOM 1497 O O . LEU A 1 186 ? -3.890 3.699 12.680 1.00 88.06 186 LEU A O 1
ATOM 1501 N N . TRP A 1 187 ? -4.097 3.454 14.903 1.00 88.19 187 TRP A N 1
ATOM 1502 C CA . TRP A 1 187 ? -3.955 4.879 15.145 1.00 88.19 187 TRP A CA 1
ATOM 1503 C C . TRP A 1 187 ? -2.496 5.293 15.042 1.00 88.19 187 TRP A C 1
ATOM 1505 O O . TRP A 1 187 ? -1.604 4.599 15.532 1.00 88.19 187 TRP A O 1
ATOM 1515 N N . ASP A 1 188 ? -2.299 6.461 14.443 1.00 75.19 188 ASP A N 1
ATOM 1516 C CA . ASP A 1 188 ? -0.994 7.061 14.287 1.00 75.19 188 ASP A CA 1
ATOM 1517 C C . ASP A 1 188 ? -1.063 8.563 14.546 1.00 75.19 188 ASP A C 1
ATOM 1519 O O . ASP A 1 188 ? -1.797 9.305 13.881 1.00 75.19 188 ASP A O 1
ATOM 1523 N N . ASP A 1 189 ? -0.326 8.986 15.565 1.00 69.94 189 ASP A N 1
ATOM 1524 C CA . ASP A 1 189 ? -0.340 10.321 16.160 1.00 69.94 189 ASP A CA 1
ATOM 1525 C C . ASP A 1 189 ? 0.490 11.340 15.367 1.00 69.94 189 ASP A C 1
ATOM 1527 O O . ASP A 1 189 ? 0.220 12.540 15.447 1.00 69.94 189 ASP A O 1
ATOM 1531 N N . HIS A 1 190 ? 1.437 10.885 14.540 1.00 59.03 190 HIS A N 1
ATOM 1532 C CA . HIS A 1 190 ? 2.287 11.752 13.710 1.00 59.03 190 HIS A CA 1
ATOM 1533 C C . HIS A 1 190 ? 1.589 12.338 12.464 1.00 59.03 190 HIS A C 1
ATOM 1535 O O . HIS A 1 190 ? 2.200 13.099 11.722 1.00 59.03 190 HIS A O 1
ATOM 1541 N N . ILE A 1 191 ? 0.290 12.085 12.244 1.00 51.38 191 ILE A N 1
ATOM 1542 C CA . ILE A 1 191 ? -0.509 12.775 11.198 1.00 51.38 191 ILE A CA 1
ATOM 1543 C C . ILE A 1 191 ? -0.653 14.294 11.495 1.00 51.38 191 ILE A C 1
ATOM 1545 O O . ILE A 1 191 ? -1.159 15.064 10.683 1.00 51.38 191 ILE A O 1
ATOM 1549 N N . ASN A 1 192 ? -0.207 14.732 12.674 1.00 47.19 192 ASN A N 1
ATOM 1550 C CA . ASN A 1 192 ? -0.460 16.048 13.250 1.00 47.19 192 ASN A CA 1
ATOM 1551 C C . ASN A 1 192 ? 0.496 17.177 12.855 1.00 47.19 192 ASN A C 1
ATOM 1553 O O . ASN A 1 192 ? 0.183 18.334 13.143 1.00 47.19 192 ASN A O 1
ATOM 1557 N N . ASP A 1 193 ? 1.615 16.892 12.204 1.00 45.81 193 ASP A N 1
ATOM 1558 C CA . ASP A 1 193 ? 2.448 17.950 11.643 1.00 45.81 193 ASP A CA 1
ATOM 1559 C C . ASP A 1 193 ? 1.735 18.446 10.385 1.00 45.81 193 ASP A C 1
ATOM 1561 O O . ASP A 1 193 ? 1.747 17.783 9.358 1.00 45.81 193 ASP A O 1
ATOM 1565 N N . ALA A 1 194 ? 1.023 19.571 10.460 1.00 39.81 194 ALA A N 1
ATOM 1566 C CA . ALA A 1 194 ? 0.179 20.074 9.369 1.00 39.81 194 ALA A CA 1
ATOM 1567 C C . ALA A 1 194 ? 0.949 20.331 8.053 1.00 39.81 194 ALA A C 1
ATOM 1569 O O . ALA A 1 194 ? 0.339 20.362 6.983 1.00 39.81 194 ALA A O 1
ATOM 1570 N N . GLU A 1 195 ? 2.278 20.441 8.116 1.00 38.97 195 GLU A N 1
ATOM 1571 C CA . GLU A 1 195 ? 3.174 20.465 6.953 1.00 38.97 195 GLU A CA 1
ATOM 1572 C C . GLU A 1 195 ? 3.521 19.050 6.453 1.00 38.97 195 GLU A C 1
ATOM 1574 O O . GLU A 1 195 ? 3.568 18.807 5.247 1.00 38.97 195 GLU A O 1
ATOM 1579 N N . ASN A 1 196 ? 3.599 18.073 7.358 1.00 36.88 196 ASN A N 1
ATOM 1580 C CA . ASN A 1 196 ? 3.759 16.655 7.046 1.00 36.88 196 ASN A CA 1
ATOM 1581 C C . ASN A 1 196 ? 2.436 15.910 6.838 1.00 36.88 196 ASN A C 1
ATOM 1583 O O . ASN A 1 196 ? 2.484 14.770 6.435 1.00 36.88 196 ASN A O 1
ATOM 1587 N N . ALA A 1 197 ? 1.245 16.488 7.004 1.00 32.84 197 ALA A N 1
ATOM 1588 C CA . ALA A 1 197 ? -0.007 15.814 6.629 1.00 32.84 197 ALA A CA 1
ATOM 1589 C C . ALA A 1 197 ? -0.113 15.603 5.099 1.00 32.84 197 ALA A C 1
ATOM 1591 O O . ALA A 1 197 ? -0.897 14.777 4.625 1.00 32.84 197 ALA A O 1
ATOM 1592 N N . ARG A 1 198 ? 0.693 16.344 4.319 1.00 36.38 198 ARG A N 1
ATOM 1593 C CA . ARG A 1 198 ? 0.940 16.108 2.885 1.00 36.38 198 ARG A CA 1
ATOM 1594 C C . ARG A 1 198 ? 2.024 15.066 2.633 1.00 36.38 198 ARG A C 1
ATOM 1596 O O . ARG A 1 198 ? 2.039 14.454 1.564 1.00 36.38 198 ARG A O 1
ATOM 1603 N N . SER A 1 199 ? 2.901 14.832 3.604 1.00 33.09 199 SER A N 1
ATOM 1604 C CA . SER A 1 199 ? 3.733 13.649 3.599 1.00 33.09 199 SER A CA 1
ATOM 1605 C C . SER A 1 199 ? 2.845 12.509 4.105 1.00 33.09 199 SER A C 1
ATOM 1607 O O . SER A 1 199 ? 2.277 12.508 5.190 1.00 33.09 199 SER A O 1
ATOM 1609 N N . LEU A 1 200 ? 2.614 11.497 3.278 1.00 36.84 200 LEU A N 1
ATOM 1610 C CA . LEU A 1 200 ? 2.241 10.212 3.851 1.00 36.84 200 LEU A CA 1
ATOM 1611 C C . LEU A 1 200 ? 3.413 9.862 4.773 1.00 36.84 200 LEU A C 1
ATOM 1613 O O . LEU A 1 200 ? 4.466 9.443 4.280 1.00 36.84 200 LEU A O 1
ATOM 1617 N N . GLY A 1 201 ? 3.270 10.156 6.070 1.00 35.72 201 GLY A N 1
ATOM 1618 C CA . GLY A 1 201 ? 4.157 9.669 7.111 1.00 35.72 201 GLY A CA 1
ATOM 1619 C C . GLY A 1 201 ? 4.261 8.151 6.982 1.00 35.72 201 GLY A C 1
ATOM 1620 O O . GLY A 1 201 ? 3.503 7.521 6.241 1.00 35.72 201 GLY A O 1
ATOM 1621 N N . TRP A 1 202 ? 5.180 7.540 7.719 1.00 42.94 202 TRP A N 1
ATOM 1622 C CA . TRP A 1 202 ? 5.365 6.083 7.782 1.00 42.94 202 TRP A CA 1
ATOM 1623 C C . TRP A 1 202 ? 6.252 5.485 6.683 1.00 42.94 202 TRP A C 1
ATOM 1625 O O . TRP A 1 202 ? 5.850 4.565 5.972 1.00 42.94 202 TRP A O 1
ATOM 1635 N N . HIS A 1 203 ? 7.533 5.858 6.677 1.00 43.47 203 HIS A N 1
ATOM 1636 C CA . HIS A 1 203 ? 8.597 4.944 6.244 1.00 43.47 203 HIS A CA 1
ATOM 1637 C C . HIS A 1 203 ? 8.903 3.911 7.348 1.00 43.47 203 HIS A C 1
ATOM 1639 O O . HIS A 1 203 ? 10.031 3.778 7.802 1.00 43.47 203 HIS A O 1
ATOM 1645 N N . LYS A 1 204 ? 7.903 3.136 7.799 1.00 53.16 204 LYS A N 1
ATOM 1646 C CA . LYS A 1 204 ? 8.190 1.863 8.486 1.00 53.16 204 LYS A CA 1
ATOM 1647 C C . LYS A 1 204 ? 8.260 0.785 7.416 1.00 53.16 204 LYS A C 1
ATOM 1649 O O . LYS A 1 204 ? 7.311 0.038 7.177 1.00 53.16 204 LYS A O 1
ATOM 1654 N N . CYS A 1 205 ? 9.415 0.727 6.767 1.00 56.34 205 CYS A N 1
ATOM 1655 C CA . CYS A 1 205 ? 9.805 -0.280 5.778 1.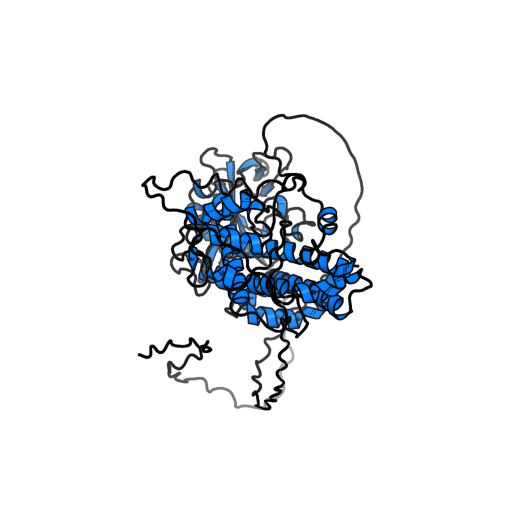00 56.34 205 CYS A CA 1
ATOM 1656 C C . CYS A 1 205 ? 9.627 -1.724 6.268 1.00 56.34 205 CYS A C 1
ATOM 1658 O O . CYS A 1 205 ? 9.595 -2.647 5.472 1.00 56.34 205 CYS A O 1
ATOM 1660 N N . SER A 1 206 ? 9.397 -1.948 7.566 1.00 57.81 206 SER A N 1
ATOM 1661 C CA . SER A 1 206 ? 9.021 -3.261 8.084 1.00 57.81 206 SER A CA 1
ATOM 1662 C C . SER A 1 206 ? 7.769 -3.856 7.429 1.00 57.81 206 SER A C 1
ATOM 1664 O O . SER A 1 206 ? 7.660 -5.075 7.419 1.00 57.81 206 SER A O 1
ATOM 1666 N N . SER A 1 207 ? 6.834 -3.051 6.915 1.00 60.91 207 SER A N 1
ATOM 1667 C CA . SER A 1 207 ? 5.578 -3.541 6.309 1.00 60.91 207 SER A CA 1
ATOM 1668 C C . SER A 1 207 ? 5.641 -3.788 4.800 1.00 60.91 207 SER A C 1
ATOM 1670 O O . SER A 1 207 ? 4.762 -4.466 4.281 1.00 60.91 207 SER A O 1
ATOM 1672 N N . SER A 1 208 ? 6.679 -3.297 4.117 1.00 77.12 208 SER A N 1
ATOM 1673 C CA . SER A 1 208 ? 6.825 -3.435 2.667 1.00 77.12 208 SER A CA 1
ATOM 1674 C C . SER A 1 208 ? 7.985 -4.369 2.323 1.00 77.12 208 SER A C 1
ATOM 1676 O O . SER A 1 208 ? 8.995 -4.398 3.023 1.00 77.12 208 SER A O 1
ATOM 1678 N N . VAL A 1 209 ? 7.848 -5.146 1.252 1.00 78.94 209 VAL A N 1
ATOM 1679 C CA . VAL A 1 209 ? 8.937 -5.946 0.667 1.00 78.94 209 VAL A CA 1
ATOM 1680 C C . VAL A 1 209 ? 9.825 -5.106 -0.263 1.00 78.94 209 VAL A C 1
ATOM 1682 O O . VAL A 1 209 ? 10.976 -5.457 -0.522 1.00 78.94 209 VAL A O 1
ATOM 1685 N N . PHE A 1 210 ? 9.306 -3.967 -0.728 1.00 76.88 210 PHE A N 1
ATOM 1686 C CA . PHE A 1 210 ? 9.976 -3.043 -1.641 1.00 76.88 210 PHE A CA 1
ATOM 1687 C C . PHE A 1 210 ? 10.910 -2.060 -0.933 1.00 76.88 210 PHE A C 1
ATOM 1689 O O . PHE A 1 210 ? 11.909 -1.635 -1.510 1.00 76.88 210 PHE A O 1
ATOM 1696 N N . VAL A 1 211 ? 10.591 -1.676 0.306 1.00 68.50 211 VAL A N 1
ATOM 1697 C CA . VAL A 1 211 ? 11.363 -0.680 1.058 1.00 68.50 211 VAL A CA 1
ATOM 1698 C C . VAL A 1 211 ? 12.148 -1.383 2.158 1.00 68.50 211 VAL A C 1
ATOM 1700 O O . VAL A 1 211 ? 11.563 -1.947 3.079 1.00 68.50 211 VAL A O 1
ATOM 1703 N N . THR A 1 212 ? 13.478 -1.340 2.093 1.00 61.00 212 THR A N 1
ATOM 1704 C CA . THR A 1 212 ? 14.342 -1.925 3.126 1.00 61.00 212 THR A CA 1
ATOM 1705 C C . THR A 1 212 ? 14.508 -0.945 4.294 1.00 61.00 212 THR A C 1
ATOM 1707 O O . THR A 1 212 ? 14.601 0.264 4.099 1.00 61.00 212 THR A O 1
ATOM 1710 N N . CYS A 1 213 ? 14.505 -1.460 5.528 1.00 54.38 213 CYS A N 1
ATOM 1711 C CA . CYS A 1 213 ? 14.651 -0.653 6.752 1.00 54.38 213 CYS A CA 1
ATOM 1712 C C . CYS A 1 213 ? 16.052 -0.676 7.350 1.00 54.38 213 CYS A C 1
ATOM 1714 O O . CYS A 1 213 ? 16.271 -0.131 8.432 1.00 54.38 213 CYS A O 1
ATOM 1716 N N . ASP A 1 214 ? 16.999 -1.302 6.660 1.00 55.03 214 ASP A N 1
ATOM 1717 C CA . ASP A 1 214 ? 18.376 -1.331 7.110 1.00 55.03 214 ASP A CA 1
ATOM 1718 C C . ASP A 1 214 ? 19.028 0.023 6.805 1.00 55.03 214 ASP A C 1
ATOM 1720 O O . ASP A 1 214 ? 19.480 0.303 5.701 1.00 55.03 214 ASP A O 1
ATOM 1724 N N . SER A 1 215 ? 19.057 0.886 7.824 1.00 42.12 215 SER A N 1
ATOM 1725 C CA . SER A 1 215 ? 19.887 2.096 7.873 1.00 42.12 215 SER A CA 1
ATOM 1726 C C . SER A 1 215 ? 21.346 1.791 8.225 1.00 42.12 215 SER A C 1
ATOM 1728 O O . SER A 1 215 ? 22.184 2.693 8.269 1.00 42.12 215 SER A O 1
ATOM 1730 N N . LYS A 1 216 ? 21.679 0.521 8.492 1.00 43.44 216 LYS A N 1
ATOM 1731 C CA . LYS A 1 216 ? 23.061 0.110 8.724 1.00 43.44 216 LYS A CA 1
ATOM 1732 C C . LYS A 1 216 ? 23.797 0.101 7.390 1.00 43.44 216 LYS A C 1
ATOM 1734 O O . LYS A 1 216 ? 23.355 -0.555 6.453 1.00 43.44 216 LYS A O 1
ATOM 1739 N N . LYS A 1 217 ? 24.899 0.856 7.336 1.00 41.44 217 LYS A N 1
ATOM 1740 C CA . LYS A 1 217 ? 25.818 0.945 6.197 1.00 41.44 217 LYS A CA 1
ATOM 1741 C C . LYS A 1 217 ? 26.028 -0.437 5.576 1.00 41.44 217 LYS A C 1
ATOM 1743 O O . LYS A 1 217 ? 26.432 -1.364 6.269 1.00 41.44 217 LYS A O 1
ATOM 1748 N N . GLU A 1 218 ? 25.777 -0.535 4.276 1.00 40.78 218 GLU A N 1
ATOM 1749 C CA . GLU A 1 218 ? 25.874 -1.734 3.427 1.00 40.78 218 GLU A CA 1
ATOM 1750 C C . GLU A 1 218 ? 27.296 -2.346 3.342 1.00 40.78 218 GLU A C 1
ATOM 1752 O O . GLU A 1 218 ? 27.533 -3.245 2.539 1.00 40.78 218 GLU A O 1
ATOM 1757 N N . GLU A 1 219 ? 28.253 -1.898 4.161 1.00 40.16 219 GLU A N 1
ATOM 1758 C CA . GLU A 1 219 ? 29.679 -2.236 4.055 1.00 40.16 219 GLU A CA 1
ATOM 1759 C C . GLU A 1 219 ? 30.027 -3.676 4.504 1.00 40.16 219 GLU A C 1
ATOM 1761 O O . GLU A 1 219 ? 31.092 -4.164 4.139 1.00 40.16 219 GLU A O 1
ATOM 1766 N N . ASP A 1 220 ? 29.129 -4.406 5.182 1.00 36.03 220 ASP A N 1
ATOM 1767 C CA . ASP A 1 220 ? 29.418 -5.748 5.741 1.00 36.03 220 ASP A CA 1
ATOM 1768 C C . ASP A 1 220 ? 28.769 -6.944 4.987 1.00 36.03 220 ASP A C 1
ATOM 1770 O O . ASP A 1 220 ? 28.764 -8.069 5.487 1.00 36.03 220 ASP A O 1
ATOM 1774 N N . ILE A 1 221 ? 28.202 -6.758 3.783 1.00 42.94 221 ILE A N 1
ATOM 1775 C CA . ILE A 1 221 ? 27.334 -7.776 3.128 1.00 42.94 221 ILE A CA 1
ATOM 1776 C C . ILE A 1 221 ? 28.072 -8.722 2.143 1.00 42.94 221 ILE A C 1
ATOM 1778 O O . ILE A 1 221 ? 27.455 -9.593 1.531 1.00 42.94 221 ILE A O 1
ATOM 1782 N N . PHE A 1 222 ? 29.398 -8.646 1.995 1.00 34.88 222 PHE A N 1
ATOM 1783 C CA . PHE A 1 222 ? 30.086 -9.345 0.892 1.00 34.88 222 PHE A CA 1
ATOM 1784 C C . PHE A 1 222 ? 30.530 -10.810 1.102 1.00 34.88 222 PHE A C 1
ATOM 1786 O O . PHE A 1 222 ? 31.153 -11.352 0.193 1.00 34.88 222 PHE A O 1
ATOM 1793 N N . ASP A 1 223 ? 30.175 -11.504 2.193 1.00 37.16 223 ASP A N 1
ATOM 1794 C CA . ASP A 1 223 ? 30.702 -12.869 2.442 1.00 37.16 223 ASP A CA 1
ATOM 1795 C C . ASP A 1 223 ? 29.668 -13.916 2.921 1.00 37.16 223 ASP A C 1
ATOM 1797 O O . ASP A 1 223 ? 29.895 -14.636 3.888 1.00 37.16 223 ASP A O 1
ATOM 1801 N N . TYR A 1 224 ? 28.497 -14.014 2.268 1.00 41.47 224 TYR A N 1
ATOM 1802 C CA . TYR A 1 224 ? 27.412 -14.922 2.716 1.00 41.47 224 TYR A CA 1
ATOM 1803 C C . TYR A 1 224 ? 26.883 -15.941 1.691 1.00 41.47 224 TYR A C 1
ATOM 1805 O O . TYR A 1 224 ? 25.927 -16.665 1.981 1.00 41.47 224 TYR A O 1
ATOM 1813 N N . SER A 1 225 ? 27.502 -16.089 0.515 1.00 36.59 225 SER A N 1
ATOM 1814 C CA . SER A 1 225 ? 27.044 -17.079 -0.481 1.00 36.59 225 SER A CA 1
ATOM 1815 C C . SER A 1 225 ? 27.313 -18.543 -0.082 1.00 36.59 225 SER A C 1
ATOM 1817 O O . SER A 1 225 ? 26.692 -19.444 -0.646 1.00 36.59 225 SER A O 1
ATOM 1819 N N . ALA A 1 226 ? 28.171 -18.802 0.914 1.00 39.81 226 ALA A N 1
ATOM 1820 C CA . ALA A 1 226 ? 28.553 -20.157 1.328 1.00 39.81 226 ALA A CA 1
ATOM 1821 C C . ALA A 1 226 ? 27.739 -20.739 2.510 1.00 39.81 226 ALA A C 1
ATOM 1823 O O . ALA A 1 226 ? 27.647 -21.960 2.639 1.00 39.81 226 ALA A O 1
ATOM 1824 N N . GLU A 1 227 ? 27.117 -19.915 3.363 1.00 38.97 227 GLU A N 1
ATOM 1825 C CA . GLU A 1 227 ? 26.471 -20.399 4.602 1.00 38.97 227 GLU A CA 1
ATOM 1826 C C . GLU A 1 227 ? 24.994 -20.789 4.448 1.00 38.97 227 GLU A C 1
ATOM 1828 O O . GLU A 1 227 ? 24.518 -21.690 5.141 1.00 38.97 227 GLU A O 1
ATOM 1833 N N . VAL A 1 228 ? 24.261 -20.188 3.506 1.00 38.16 228 VAL A N 1
ATOM 1834 C CA . VAL A 1 228 ? 22.820 -20.469 3.330 1.00 38.16 228 VAL A CA 1
ATOM 1835 C C . VAL A 1 228 ? 22.569 -21.903 2.838 1.00 38.16 228 VAL A C 1
ATOM 1837 O O . VAL A 1 228 ? 21.510 -22.473 3.098 1.00 38.16 228 VAL A O 1
ATOM 1840 N N . THR A 1 229 ? 23.559 -22.540 2.210 1.00 40.38 229 THR A N 1
ATOM 1841 C CA . THR A 1 229 ? 23.489 -23.951 1.804 1.00 40.38 229 THR A CA 1
ATOM 1842 C C . THR A 1 229 ? 23.761 -24.916 2.967 1.00 40.38 229 THR A C 1
ATOM 1844 O O . THR A 1 229 ? 23.340 -26.068 2.906 1.00 40.38 229 THR A O 1
ATOM 1847 N N . SER A 1 230 ? 24.430 -24.479 4.046 1.00 38.22 230 SER A N 1
ATOM 1848 C CA . SER A 1 230 ? 24.799 -25.360 5.167 1.00 38.22 230 SER A CA 1
ATOM 1849 C C . SER A 1 230 ? 23.766 -25.368 6.299 1.00 38.22 230 SER A C 1
ATOM 1851 O O . SER A 1 230 ? 23.572 -26.401 6.940 1.00 38.22 230 SER A O 1
ATOM 1853 N N . THR A 1 231 ? 23.043 -24.262 6.523 1.00 35.81 231 THR A N 1
ATOM 1854 C CA . THR A 1 231 ? 22.116 -24.155 7.668 1.00 35.81 231 THR A CA 1
ATOM 1855 C C . THR A 1 231 ? 20.735 -24.777 7.421 1.00 35.81 231 THR A C 1
ATOM 1857 O O . THR A 1 231 ? 20.009 -25.032 8.377 1.00 35.81 231 THR A O 1
ATOM 1860 N N . PHE A 1 232 ? 20.369 -25.071 6.169 1.00 39.59 232 PHE A N 1
ATOM 1861 C CA . PHE A 1 232 ? 19.056 -25.639 5.817 1.00 39.59 232 PHE A CA 1
ATOM 1862 C C . PHE A 1 232 ? 19.011 -27.178 5.761 1.00 39.59 232 PHE A C 1
ATOM 1864 O O . PHE A 1 232 ? 17.971 -27.747 5.450 1.00 39.59 232 PHE A O 1
ATOM 1871 N N . ASN A 1 233 ? 20.091 -27.862 6.155 1.00 35.84 233 ASN A N 1
ATOM 1872 C CA . ASN A 1 233 ? 20.126 -29.325 6.304 1.00 35.84 233 ASN A CA 1
ATOM 1873 C C . ASN A 1 233 ? 19.746 -29.831 7.712 1.00 35.84 233 ASN A C 1
ATOM 1875 O O . ASN A 1 233 ? 20.047 -30.972 8.059 1.00 35.84 233 ASN A O 1
ATOM 1879 N N . LEU A 1 234 ? 19.076 -29.030 8.546 1.00 34.53 234 LEU A N 1
ATOM 1880 C CA . LEU A 1 234 ? 18.638 -29.469 9.874 1.00 34.53 234 LEU A CA 1
ATOM 1881 C C . LEU A 1 234 ? 17.111 -29.499 9.988 1.00 34.53 234 LEU A C 1
ATOM 1883 O O . LEU A 1 234 ? 16.456 -28.470 10.089 1.00 34.53 234 LEU A O 1
ATOM 1887 N N . GLN A 1 235 ? 16.615 -30.742 10.057 1.00 36.16 235 GLN A N 1
ATOM 1888 C CA . GLN A 1 235 ? 15.253 -31.206 10.354 1.00 36.16 235 GLN A CA 1
ATOM 1889 C C . GLN A 1 235 ? 14.294 -31.425 9.175 1.00 36.16 235 GLN A C 1
ATOM 1891 O O . GLN A 1 235 ? 13.126 -31.064 9.239 1.00 36.16 235 GLN A O 1
ATOM 1896 N N . VAL A 1 236 ? 14.733 -32.189 8.169 1.00 35.12 236 VAL A N 1
ATOM 1897 C CA . VAL A 1 236 ? 13.825 -33.091 7.441 1.00 35.12 236 VAL A CA 1
ATOM 1898 C C . VAL A 1 236 ? 14.466 -34.481 7.381 1.00 35.12 236 VAL A C 1
ATOM 1900 O O . VAL A 1 236 ? 15.533 -34.657 6.812 1.00 35.12 236 VAL A O 1
ATOM 1903 N N . PHE A 1 237 ? 13.826 -35.426 8.072 1.00 34.09 237 PHE A N 1
ATOM 1904 C CA . PHE A 1 237 ? 14.001 -36.884 8.066 1.00 34.09 237 PHE A CA 1
ATOM 1905 C C . PHE A 1 237 ? 15.325 -37.486 7.556 1.00 34.09 237 PHE A C 1
ATOM 1907 O O . PHE A 1 237 ? 15.549 -37.694 6.368 1.00 34.09 237 PHE A O 1
ATOM 1914 N N . ASP A 1 238 ? 16.107 -37.958 8.524 1.00 34.78 238 ASP A N 1
ATOM 1915 C CA . ASP A 1 238 ? 17.139 -38.974 8.362 1.00 34.78 238 ASP A CA 1
ATOM 1916 C C . ASP A 1 238 ? 16.510 -40.321 7.949 1.00 34.78 238 ASP A C 1
ATOM 1918 O O . ASP A 1 238 ? 15.960 -41.038 8.788 1.00 34.78 238 ASP A O 1
ATOM 1922 N N . LYS A 1 239 ? 16.553 -40.653 6.650 1.00 33.56 239 LYS A N 1
ATOM 1923 C CA . LYS A 1 239 ? 16.571 -42.034 6.130 1.00 33.56 239 LYS A CA 1
ATOM 1924 C C . LYS A 1 239 ? 17.325 -42.102 4.797 1.00 33.56 239 LYS A C 1
ATOM 1926 O O . LYS A 1 239 ? 16.735 -41.984 3.734 1.00 33.56 239 LYS A O 1
ATOM 1931 N N . GLY A 1 240 ? 18.628 -42.351 4.915 1.00 32.94 240 GLY A N 1
ATOM 1932 C CA . GLY A 1 240 ? 19.405 -43.336 4.151 1.00 32.94 240 GLY A CA 1
ATOM 1933 C C . GLY A 1 240 ? 19.301 -43.383 2.621 1.00 32.94 240 GLY A C 1
ATOM 1934 O O . GLY A 1 240 ? 18.283 -43.776 2.063 1.00 32.94 240 GLY A O 1
ATOM 1935 N N . GLY A 1 241 ? 20.447 -43.207 1.961 1.00 31.16 241 GLY A N 1
ATOM 1936 C CA . GLY A 1 241 ? 20.668 -43.732 0.611 1.00 31.16 241 GLY A CA 1
ATOM 1937 C C . GLY A 1 241 ? 21.673 -42.915 -0.183 1.00 31.16 241 GLY A C 1
ATOM 1938 O O . GLY A 1 241 ? 21.291 -42.012 -0.915 1.00 31.16 241 GLY A O 1
ATOM 1939 N N . GLY A 1 242 ? 22.962 -43.229 -0.044 1.00 35.50 242 GLY A N 1
ATOM 1940 C CA . GLY A 1 242 ? 24.004 -42.639 -0.879 1.00 35.50 242 GLY A CA 1
ATOM 1941 C C . GLY A 1 242 ? 23.967 -43.183 -2.305 1.00 35.50 242 GLY A C 1
ATOM 1942 O O . GLY A 1 242 ? 23.844 -44.392 -2.484 1.00 35.50 242 GLY A O 1
ATOM 1943 N N . VAL A 1 243 ? 24.139 -42.306 -3.298 1.00 34.31 243 VAL A N 1
ATOM 1944 C CA . VAL A 1 243 ? 24.563 -42.660 -4.661 1.00 34.31 243 VAL A CA 1
ATOM 1945 C C . VAL A 1 243 ? 25.412 -41.520 -5.248 1.00 34.31 243 VAL A C 1
ATOM 1947 O O . VAL A 1 243 ? 25.210 -40.349 -4.948 1.00 34.31 243 VAL A O 1
ATOM 1950 N N . ALA A 1 244 ? 26.400 -41.937 -6.038 1.00 32.06 244 ALA A N 1
ATOM 1951 C CA . ALA A 1 244 ? 27.546 -41.238 -6.608 1.00 32.06 244 ALA A CA 1
ATOM 1952 C C . ALA A 1 244 ? 27.278 -39.971 -7.450 1.00 32.06 244 ALA A C 1
ATOM 1954 O O . ALA A 1 244 ? 26.302 -39.886 -8.192 1.00 32.06 244 ALA A O 1
ATOM 1955 N N . GLN A 1 245 ? 28.251 -39.051 -7.413 1.00 31.59 245 GLN A N 1
ATOM 1956 C CA . GLN A 1 245 ? 28.451 -37.981 -8.398 1.00 31.59 245 GLN A CA 1
ATOM 1957 C C . GLN A 1 245 ? 28.974 -38.547 -9.730 1.00 31.59 245 GLN A C 1
ATOM 1959 O O . GLN A 1 245 ? 29.885 -39.379 -9.705 1.00 31.59 245 GLN A O 1
ATOM 1964 N N . PRO A 1 246 ? 28.512 -38.036 -10.886 1.00 36.69 246 PRO A N 1
ATOM 1965 C CA . PRO A 1 246 ? 29.277 -38.099 -12.118 1.00 36.69 246 PRO A CA 1
ATOM 1966 C C . PRO A 1 246 ? 29.891 -36.738 -12.475 1.00 36.69 246 PRO A C 1
ATOM 1968 O O . PRO A 1 246 ? 29.233 -35.698 -12.441 1.00 36.69 246 PRO A O 1
ATOM 1971 N N . ASP A 1 247 ? 31.165 -36.798 -12.859 1.00 33.34 247 ASP A N 1
ATOM 1972 C CA . ASP A 1 247 ? 31.934 -35.744 -13.518 1.00 33.34 247 ASP A CA 1
ATOM 1973 C C . ASP A 1 247 ? 31.203 -35.188 -14.750 1.00 33.34 247 ASP A C 1
ATOM 1975 O O . ASP A 1 247 ? 30.878 -35.933 -15.680 1.00 33.34 247 ASP A O 1
ATOM 1979 N N . VAL A 1 248 ? 31.030 -33.864 -14.812 1.00 30.88 248 VAL A N 1
ATOM 1980 C CA . VAL A 1 248 ? 30.583 -33.163 -16.023 1.00 30.88 248 VAL A CA 1
ATOM 1981 C C . VAL A 1 248 ? 31.736 -32.333 -16.577 1.00 30.88 248 VAL A C 1
ATOM 1983 O O . VAL A 1 248 ? 32.200 -31.372 -15.970 1.00 30.88 248 VAL A O 1
ATOM 1986 N N . LYS A 1 249 ? 32.194 -32.737 -17.764 1.00 30.31 249 LYS A N 1
ATOM 1987 C CA . LYS A 1 249 ? 33.125 -31.996 -18.617 1.00 30.31 249 LYS A CA 1
ATOM 1988 C C . LYS A 1 249 ? 32.390 -30.849 -19.315 1.00 30.31 249 LYS A C 1
ATOM 1990 O O . LYS A 1 249 ? 31.346 -31.072 -19.923 1.00 30.31 249 LYS A O 1
ATOM 1995 N N . HIS A 1 250 ? 32.978 -29.657 -19.286 1.00 30.95 250 HIS A N 1
ATOM 1996 C CA . HIS A 1 250 ? 32.595 -28.529 -20.138 1.00 30.95 250 HIS A CA 1
ATOM 1997 C C . HIS A 1 250 ? 32.888 -28.817 -21.620 1.00 30.95 250 HIS A C 1
ATOM 1999 O O . HIS A 1 250 ? 33.977 -29.311 -21.923 1.00 30.95 250 HIS A O 1
ATOM 2005 N N . PRO A 1 251 ? 31.995 -28.425 -22.547 1.00 34.41 251 PRO A N 1
ATOM 2006 C CA . PRO A 1 251 ? 32.371 -28.135 -23.919 1.00 34.41 251 PRO A CA 1
ATOM 2007 C C . PRO A 1 251 ? 32.277 -26.639 -24.244 1.00 34.41 251 PRO A C 1
ATOM 2009 O O . PRO A 1 251 ? 31.458 -25.883 -23.721 1.00 34.41 251 PRO A O 1
ATOM 2012 N N . GLU A 1 252 ? 33.192 -26.263 -25.125 1.00 28.98 252 GLU A N 1
ATOM 2013 C CA . GLU A 1 252 ? 33.539 -24.939 -25.616 1.00 28.98 252 GLU A CA 1
ATOM 2014 C C . GLU A 1 252 ? 32.428 -24.301 -26.464 1.00 28.98 252 GLU A C 1
ATOM 2016 O O . GLU A 1 252 ? 31.691 -24.974 -27.185 1.00 28.98 252 GLU A O 1
ATOM 2021 N N . TRP A 1 253 ? 32.339 -22.971 -26.393 1.00 28.05 253 TRP A N 1
ATOM 2022 C CA . TRP A 1 253 ? 31.407 -22.156 -27.165 1.00 28.05 253 TRP A CA 1
ATOM 2023 C C . TRP A 1 253 ? 31.925 -21.968 -28.596 1.00 28.05 253 TRP A C 1
ATOM 2025 O O . TRP A 1 253 ? 32.943 -21.314 -28.825 1.00 28.05 253 TRP A O 1
ATOM 2035 N N . GLY A 1 254 ? 31.204 -22.550 -29.555 1.00 28.05 254 GLY A N 1
ATOM 2036 C CA . GLY A 1 254 ? 31.390 -22.355 -30.990 1.00 28.05 254 GLY A CA 1
ATOM 2037 C C . GLY A 1 254 ? 30.513 -21.224 -31.529 1.00 28.05 254 GLY A C 1
ATOM 2038 O O . GLY A 1 254 ? 29.333 -21.116 -31.210 1.00 28.05 254 GLY A O 1
ATOM 2039 N N . VAL A 1 255 ? 31.134 -20.386 -32.349 1.00 27.42 255 VAL A N 1
ATOM 2040 C CA . VAL A 1 255 ? 30.647 -19.130 -32.927 1.00 27.42 255 VAL A CA 1
ATOM 2041 C C . VAL A 1 255 ? 29.879 -19.354 -34.247 1.00 27.42 255 VAL A C 1
ATOM 2043 O O . VAL A 1 255 ? 30.214 -20.257 -35.010 1.00 27.42 255 VAL A O 1
ATOM 2046 N N 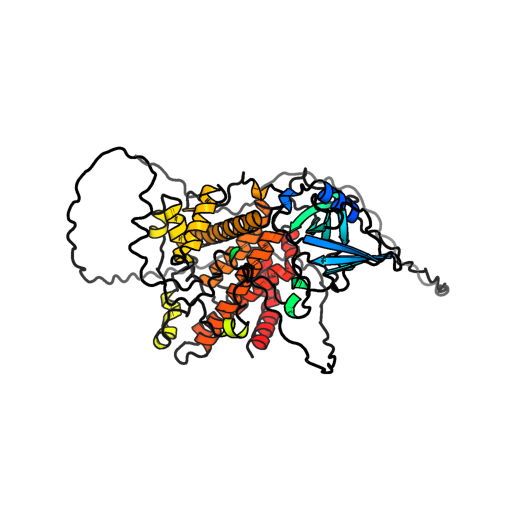. ASN A 1 256 ? 28.952 -18.425 -34.533 1.00 27.61 256 ASN A N 1
ATOM 2047 C CA . ASN A 1 256 ? 28.227 -18.119 -35.785 1.00 27.61 256 ASN A CA 1
ATOM 2048 C C . ASN A 1 256 ? 26.990 -18.960 -36.154 1.00 27.61 256 ASN A C 1
ATOM 2050 O O . ASN A 1 256 ? 27.111 -20.109 -36.559 1.00 27.61 256 ASN A O 1
ATOM 2054 N N . GLN A 1 257 ? 25.837 -18.288 -36.280 1.00 27.55 257 GLN A N 1
ATOM 2055 C CA . GLN A 1 257 ? 25.334 -17.89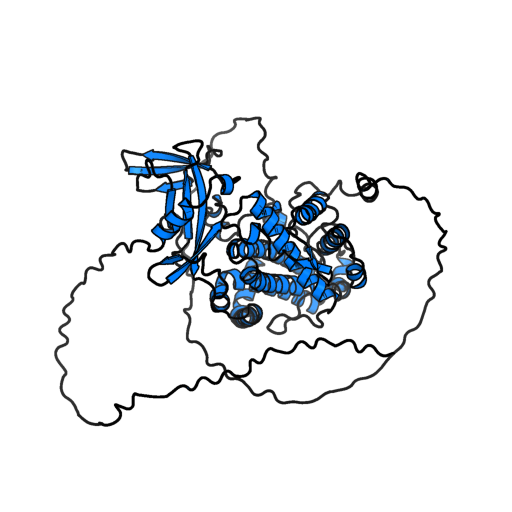1 -37.605 1.00 27.55 257 GLN A CA 1
ATOM 2056 C C . GLN A 1 257 ? 24.224 -16.831 -37.519 1.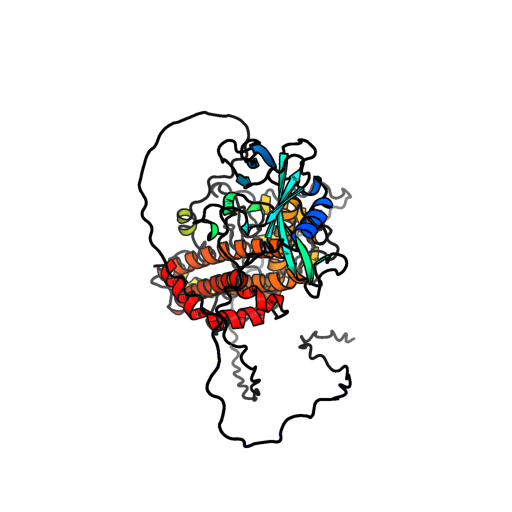00 27.55 257 GLN A C 1
ATOM 2058 O O . GLN A 1 257 ? 23.227 -16.982 -36.823 1.00 27.55 257 GLN A O 1
ATOM 2063 N N . VAL A 1 258 ? 24.434 -15.757 -38.280 1.00 28.83 258 VAL A N 1
ATOM 2064 C CA . VAL A 1 258 ? 23.453 -14.728 -38.629 1.00 28.83 258 VAL A CA 1
ATOM 2065 C C . VAL A 1 258 ? 22.465 -15.340 -39.620 1.00 28.83 258 VAL A C 1
ATOM 2067 O O . VAL A 1 258 ? 22.867 -15.733 -40.715 1.00 28.83 258 VAL A O 1
ATOM 2070 N N . VAL A 1 259 ? 21.185 -15.384 -39.260 1.00 29.27 259 VAL A N 1
ATOM 2071 C CA . VAL A 1 259 ? 20.091 -15.650 -40.198 1.00 29.27 259 VAL A CA 1
ATOM 2072 C C . VAL A 1 259 ? 19.268 -14.374 -40.306 1.00 29.27 259 VAL A C 1
ATOM 2074 O O . VAL A 1 259 ? 18.663 -13.925 -39.339 1.00 29.27 259 VAL A O 1
ATOM 2077 N N . LYS A 1 260 ? 19.304 -13.770 -41.495 1.00 30.06 260 LYS A N 1
ATOM 2078 C CA . LYS A 1 260 ? 18.344 -12.756 -41.929 1.00 30.06 260 LYS A CA 1
ATOM 2079 C C . LYS A 1 260 ? 17.041 -13.464 -42.287 1.00 30.06 260 LYS A C 1
ATOM 2081 O O . LYS A 1 260 ? 17.079 -14.419 -43.061 1.00 30.06 260 LYS A O 1
ATOM 2086 N N . SER A 1 261 ? 15.920 -12.958 -41.795 1.00 31.25 261 SER A N 1
ATOM 2087 C CA . SER A 1 261 ? 14.606 -13.219 -42.376 1.00 31.25 261 SER A CA 1
ATOM 2088 C C . SER A 1 261 ? 13.910 -11.883 -42.593 1.00 31.25 261 SER A C 1
ATOM 2090 O O . SER A 1 261 ? 13.547 -11.202 -41.635 1.00 31.25 261 SER A O 1
ATOM 2092 N N . ASP A 1 262 ? 13.799 -11.523 -43.866 1.00 32.19 262 ASP A N 1
ATOM 2093 C CA . ASP A 1 262 ? 12.833 -10.563 -44.378 1.00 32.19 262 ASP A CA 1
ATOM 2094 C C . ASP A 1 262 ? 11.445 -11.210 -44.294 1.00 32.19 262 ASP A C 1
ATOM 2096 O O . ASP A 1 262 ? 11.318 -12.372 -44.667 1.00 32.19 262 ASP A O 1
ATOM 2100 N N . ASP A 1 263 ? 10.442 -10.480 -43.806 1.00 31.56 263 ASP A N 1
ATOM 2101 C CA . ASP A 1 263 ? 9.049 -10.584 -44.260 1.00 31.56 263 ASP A CA 1
ATOM 2102 C C . ASP A 1 263 ? 8.235 -9.429 -43.649 1.00 31.56 263 ASP A C 1
ATOM 2104 O O . ASP A 1 263 ? 7.754 -9.476 -42.516 1.00 31.56 263 ASP A O 1
ATOM 2108 N N . GLU A 1 264 ? 8.096 -8.353 -44.427 1.00 31.81 264 GLU A N 1
ATOM 2109 C CA . GLU A 1 264 ? 7.057 -7.342 -44.244 1.00 31.81 264 GLU A CA 1
ATOM 2110 C C . GLU A 1 264 ? 5.725 -7.916 -44.751 1.00 31.81 264 GLU A C 1
ATOM 2112 O O . GLU A 1 264 ? 5.562 -8.172 -45.945 1.00 31.81 264 GLU A O 1
ATOM 2117 N N . GLN A 1 265 ? 4.733 -8.059 -43.871 1.00 30.44 265 GLN A N 1
ATOM 2118 C CA . GLN A 1 265 ? 3.336 -8.145 -44.293 1.00 30.44 265 GLN A CA 1
ATOM 2119 C C . GLN A 1 265 ? 2.525 -7.029 -43.647 1.00 30.44 265 GLN A C 1
ATOM 2121 O O . GLN A 1 265 ? 2.268 -6.999 -42.446 1.00 30.44 265 GLN A O 1
ATOM 2126 N N . SER A 1 266 ? 2.129 -6.097 -44.507 1.00 28.42 266 SER A N 1
ATOM 2127 C CA . SER A 1 266 ? 1.168 -5.041 -44.242 1.00 28.42 266 SER A CA 1
ATOM 2128 C C . SER A 1 266 ? -0.240 -5.631 -44.160 1.00 28.42 266 SER A C 1
ATOM 2130 O O . SER A 1 266 ? -0.714 -6.277 -45.093 1.00 28.42 266 SER A O 1
ATOM 2132 N N . PHE A 1 267 ? -0.939 -5.368 -43.056 1.00 26.19 267 PHE A N 1
ATOM 2133 C CA . PHE A 1 267 ? -2.382 -5.562 -42.964 1.00 26.19 267 PHE A CA 1
ATOM 2134 C C . PHE A 1 267 ? -3.060 -4.199 -42.856 1.00 26.19 267 PHE A C 1
ATOM 2136 O O . PHE A 1 267 ? -2.814 -3.424 -41.935 1.00 26.19 267 PHE A O 1
ATOM 2143 N N . THR A 1 268 ? -3.904 -3.904 -43.842 1.00 30.38 268 THR A N 1
ATOM 2144 C CA . THR A 1 268 ? -4.798 -2.748 -43.856 1.00 30.38 268 THR A CA 1
ATOM 2145 C C . THR A 1 268 ? -6.219 -3.208 -43.552 1.00 30.38 268 THR A C 1
ATOM 2147 O O . THR A 1 268 ? -6.698 -4.185 -44.121 1.00 30.38 268 THR A O 1
ATOM 2150 N N . GLY A 1 269 ? -6.903 -2.442 -42.699 1.00 27.39 269 GLY A N 1
ATOM 2151 C CA . GLY A 1 269 ? -8.361 -2.335 -42.672 1.00 27.39 269 GLY A CA 1
ATOM 2152 C C . GLY A 1 269 ? -9.082 -3.103 -41.563 1.00 27.39 269 GLY A C 1
ATOM 2153 O O . GLY A 1 269 ? -9.199 -4.321 -41.601 1.00 27.39 269 GLY A O 1
ATOM 2154 N N . SER A 1 270 ? -9.749 -2.379 -40.663 1.00 28.50 270 SER A N 1
ATOM 2155 C CA . SER A 1 270 ? -11.202 -2.184 -40.791 1.00 28.50 270 SER A CA 1
ATOM 2156 C C . SER A 1 270 ? -11.770 -1.239 -39.723 1.00 28.50 270 SER A C 1
ATOM 2158 O O . SER A 1 270 ? -11.250 -1.095 -38.624 1.00 28.50 270 SER A O 1
ATOM 2160 N N . ASN A 1 271 ? -12.825 -0.551 -40.153 1.00 33.56 271 ASN A N 1
ATOM 2161 C CA . ASN A 1 271 ? -13.635 0.472 -39.499 1.00 33.56 271 ASN A CA 1
ATOM 2162 C C . ASN A 1 271 ? -14.045 0.157 -38.049 1.00 33.56 271 ASN A C 1
ATOM 2164 O O . ASN A 1 271 ? -14.730 -0.834 -37.805 1.00 33.56 271 ASN A O 1
ATOM 2168 N N . GLY A 1 272 ? -13.727 1.068 -37.124 1.00 28.53 272 GLY A N 1
ATOM 2169 C CA . GLY A 1 272 ? -14.328 1.129 -35.791 1.00 28.53 272 GLY A CA 1
ATOM 2170 C C . GLY A 1 272 ? -15.419 2.198 -35.743 1.00 28.53 272 GLY A C 1
ATOM 2171 O O . GLY A 1 272 ? -15.150 3.376 -35.978 1.00 28.53 272 GLY A O 1
ATOM 2172 N N . GLU A 1 273 ? -16.652 1.777 -35.469 1.00 29.06 273 GLU A N 1
ATOM 2173 C CA . GLU A 1 273 ? -17.787 2.650 -35.167 1.00 29.06 273 GLU A CA 1
ATOM 2174 C C . GLU A 1 273 ? -17.538 3.398 -33.848 1.00 29.06 273 GLU A C 1
ATOM 2176 O O . GLU A 1 273 ? -17.199 2.801 -32.826 1.00 29.06 273 GLU A O 1
ATOM 2181 N N . ALA A 1 274 ? -17.698 4.722 -33.874 1.00 27.80 274 ALA A N 1
ATOM 2182 C CA . ALA A 1 274 ? -17.551 5.576 -32.705 1.00 27.80 274 ALA A CA 1
ATOM 2183 C C . ALA A 1 274 ? -18.755 5.410 -31.763 1.00 27.80 274 ALA A C 1
ATOM 2185 O O . ALA A 1 274 ? -19.874 5.811 -32.089 1.00 27.80 274 ALA A O 1
ATOM 2186 N N . PHE A 1 275 ? -18.518 4.854 -30.575 1.00 27.20 275 PHE A N 1
ATOM 2187 C CA . PHE A 1 275 ? -19.443 4.955 -29.451 1.00 27.20 275 PHE A CA 1
ATOM 2188 C C . PHE A 1 275 ? -19.312 6.349 -28.825 1.00 27.20 275 PHE A C 1
ATOM 2190 O O . PHE A 1 275 ? -18.336 6.645 -28.139 1.00 27.20 275 PHE A O 1
ATOM 2197 N N . ASN A 1 276 ? -20.304 7.208 -29.061 1.00 27.61 276 ASN A N 1
ATOM 2198 C CA . ASN A 1 276 ? -20.467 8.451 -28.312 1.00 27.61 276 ASN A CA 1
ATOM 2199 C C . ASN A 1 276 ? -21.016 8.115 -26.920 1.00 27.61 276 ASN A C 1
ATOM 2201 O O . ASN A 1 276 ? -22.204 7.833 -26.768 1.00 27.61 276 ASN A O 1
ATOM 2205 N N . LEU A 1 277 ? -20.143 8.133 -25.914 1.00 32.09 277 LEU A N 1
ATOM 2206 C CA . LEU A 1 277 ? -20.539 8.217 -24.511 1.00 32.09 277 LEU A CA 1
ATOM 2207 C C . LEU A 1 277 ? -20.887 9.678 -24.205 1.00 32.09 277 LEU A C 1
ATOM 2209 O O . LEU A 1 277 ? -20.052 10.564 -24.374 1.00 32.09 277 LEU A O 1
ATOM 2213 N N . GLU A 1 278 ? -22.133 9.914 -23.798 1.00 31.56 278 GLU A N 1
ATOM 2214 C CA . GLU A 1 278 ? -22.607 11.214 -23.322 1.00 31.56 278 GLU A CA 1
ATOM 2215 C C . GLU A 1 278 ? -21.757 11.691 -22.132 1.00 31.56 278 GLU A C 1
ATOM 2217 O O . GLU A 1 278 ? -21.484 10.935 -21.195 1.00 31.56 278 GLU A O 1
ATOM 2222 N N . GLU A 1 279 ? -21.326 12.952 -22.187 1.00 31.36 279 GLU A N 1
ATOM 2223 C CA . GLU A 1 279 ? -20.535 13.608 -21.147 1.00 31.36 279 GLU A CA 1
ATOM 2224 C C . GLU A 1 279 ? -21.317 13.675 -19.820 1.00 31.36 279 GLU A C 1
ATOM 2226 O O . GLU A 1 279 ? -22.421 14.228 -19.784 1.00 31.36 279 GLU A O 1
ATOM 2231 N N . PRO A 1 280 ? -20.774 13.176 -18.693 1.00 36.94 280 PRO A N 1
ATOM 2232 C CA . PRO A 1 280 ? -21.328 13.490 -17.388 1.00 36.94 280 PRO A CA 1
ATOM 2233 C C . PRO A 1 280 ? -20.876 14.899 -16.984 1.00 36.94 280 PRO A C 1
ATOM 2235 O O . PRO A 1 280 ? -19.683 15.200 -16.955 1.00 36.94 280 PRO A O 1
ATOM 2238 N N . GLY A 1 281 ? -21.869 15.741 -16.697 1.00 31.16 281 GLY A N 1
ATOM 2239 C CA . GLY A 1 281 ? -21.745 17.181 -16.496 1.00 31.16 281 GLY A CA 1
ATOM 2240 C C . GLY A 1 281 ? -20.744 17.667 -15.442 1.00 31.16 281 GLY A C 1
ATOM 2241 O O . GLY A 1 281 ? -20.276 16.934 -14.568 1.00 31.16 281 GLY A O 1
ATOM 2242 N N . ASP A 1 282 ? -20.468 18.963 -15.582 1.00 33.66 282 ASP A N 1
ATOM 2243 C CA . ASP A 1 282 ? -19.550 19.819 -14.834 1.00 33.66 282 ASP A CA 1
ATOM 2244 C C . ASP A 1 282 ? -19.375 19.446 -13.354 1.00 33.66 282 ASP A C 1
ATOM 2246 O O . ASP A 1 282 ? -20.268 19.613 -12.520 1.00 33.66 282 ASP A O 1
ATOM 2250 N N . PHE A 1 283 ? -18.165 18.994 -13.018 1.00 34.69 283 PHE A N 1
ATOM 2251 C CA . PHE A 1 283 ? -17.695 18.843 -11.644 1.00 34.69 283 PHE A CA 1
ATOM 2252 C C . PHE A 1 283 ? -16.754 20.003 -11.300 1.00 34.69 283 PHE A C 1
ATOM 2254 O O . PHE A 1 283 ? -15.793 20.258 -12.023 1.00 34.69 283 PHE A O 1
ATOM 2261 N N . LEU A 1 284 ? -17.083 20.675 -10.192 1.00 32.84 284 LEU A N 1
ATOM 2262 C CA . LEU A 1 284 ? -16.492 21.892 -9.626 1.00 32.84 284 LEU A CA 1
ATOM 2263 C C . LEU A 1 284 ? -14.965 22.016 -9.751 1.00 32.84 284 LEU A C 1
ATOM 2265 O O . LEU A 1 284 ? -14.207 21.168 -9.279 1.00 32.84 284 LEU A O 1
ATOM 2269 N N . ASP A 1 285 ? -14.562 23.156 -10.308 1.00 31.30 285 ASP A N 1
ATOM 2270 C CA . ASP A 1 285 ? -13.207 23.697 -10.332 1.00 31.30 285 ASP A CA 1
ATOM 2271 C C . ASP A 1 285 ? -12.808 24.139 -8.910 1.00 31.30 285 ASP A C 1
ATOM 2273 O O . ASP A 1 285 ? -13.427 25.028 -8.321 1.00 31.30 285 ASP A O 1
ATOM 2277 N N . LEU A 1 286 ? -11.819 23.469 -8.312 1.00 31.98 286 LEU A N 1
ATOM 2278 C CA . LEU A 1 286 ? -11.275 23.804 -6.992 1.00 31.98 286 LEU A CA 1
ATOM 2279 C C . LEU A 1 286 ? -9.933 24.518 -7.175 1.00 31.98 286 LEU A C 1
ATOM 2281 O O . LEU A 1 286 ? -8.869 23.904 -7.109 1.00 31.98 286 LEU A O 1
ATOM 2285 N N . THR A 1 287 ? -9.980 25.832 -7.379 1.00 30.09 287 THR A N 1
ATOM 2286 C CA . THR A 1 287 ? -8.798 26.697 -7.306 1.00 30.09 287 THR A CA 1
ATOM 2287 C C . THR A 1 287 ? -8.448 26.978 -5.843 1.00 30.09 287 THR A C 1
ATOM 2289 O O . THR A 1 287 ? -9.264 27.513 -5.093 1.00 30.09 287 THR A O 1
ATOM 2292 N N . MET A 1 288 ? -7.234 26.615 -5.422 1.00 29.22 288 MET A N 1
ATOM 2293 C CA . MET A 1 288 ? -6.690 26.950 -4.102 1.00 29.22 288 MET A CA 1
ATOM 2294 C C . MET A 1 288 ? -6.007 28.324 -4.138 1.00 29.22 288 MET A C 1
ATOM 2296 O O . MET A 1 288 ? -4.983 28.475 -4.800 1.00 29.22 288 MET A O 1
ATOM 2300 N N . GLU A 1 289 ? -6.534 29.303 -3.400 1.00 29.52 289 GLU A N 1
ATOM 2301 C CA . GLU A 1 289 ? -5.840 30.565 -3.103 1.00 29.52 289 GLU A CA 1
ATOM 2302 C C . GLU A 1 289 ? -4.937 30.400 -1.866 1.00 29.52 289 GLU A C 1
ATOM 2304 O O . GLU A 1 289 ? -5.351 29.846 -0.844 1.00 29.52 289 GLU A O 1
ATOM 2309 N N . GLY A 1 290 ? -3.682 30.847 -1.977 1.00 29.12 290 GLY A N 1
ATOM 2310 C CA . GLY A 1 290 ? -2.685 30.834 -0.905 1.00 29.12 290 GLY A CA 1
ATOM 2311 C C . GLY A 1 290 ? -2.687 32.144 -0.117 1.00 29.12 290 GLY A C 1
ATOM 2312 O O . GLY A 1 290 ? -2.684 33.219 -0.710 1.00 29.12 290 GLY A O 1
ATOM 2313 N N . GLY A 1 291 ? -2.681 32.044 1.213 1.00 28.00 291 GLY A N 1
ATOM 2314 C CA . GLY A 1 291 ? -2.487 33.169 2.127 1.00 28.00 291 GLY A CA 1
ATOM 2315 C C . GLY A 1 291 ? -1.185 33.004 2.909 1.00 28.00 291 GLY A C 1
ATOM 2316 O O . GLY A 1 291 ? -0.972 31.960 3.524 1.00 28.00 291 GLY A O 1
ATOM 2317 N N . GLU A 1 292 ? -0.335 34.027 2.854 1.00 31.58 292 GLU A N 1
ATOM 2318 C CA . GLU A 1 292 ? 0.885 34.193 3.651 1.00 31.58 292 GLU A CA 1
ATOM 2319 C C . GLU A 1 292 ? 0.549 34.465 5.124 1.00 31.58 292 GLU A C 1
ATOM 2321 O O . GLU A 1 292 ? -0.384 35.217 5.420 1.00 31.58 292 GLU A O 1
ATOM 2326 N N . THR A 1 293 ? 1.340 33.917 6.051 1.00 30.94 293 THR A N 1
ATOM 2327 C CA . THR A 1 293 ? 1.397 34.416 7.433 1.00 30.94 293 THR A CA 1
ATOM 2328 C C . THR A 1 293 ? 2.818 34.373 7.980 1.00 30.94 293 THR A C 1
ATOM 2330 O O . THR A 1 293 ? 3.463 33.326 7.953 1.00 30.94 293 THR A O 1
ATOM 2333 N N . ASP A 1 294 ? 3.233 35.523 8.507 1.00 29.36 294 ASP A N 1
ATOM 2334 C CA . ASP A 1 294 ? 4.487 35.819 9.197 1.00 29.36 294 ASP A CA 1
ATOM 2335 C C . ASP A 1 294 ? 4.693 35.013 10.494 1.00 29.36 294 ASP A C 1
ATOM 2337 O O . ASP A 1 294 ? 3.759 34.781 11.266 1.00 29.36 294 ASP A O 1
ATOM 2341 N N . THR A 1 295 ? 5.951 34.674 10.778 1.00 31.08 295 THR A N 1
ATOM 2342 C CA . THR A 1 295 ? 6.439 34.133 12.059 1.00 31.08 295 THR A CA 1
ATOM 2343 C C . THR A 1 295 ? 7.183 35.200 12.863 1.00 31.08 295 THR A C 1
ATOM 2345 O O . THR A 1 295 ? 7.900 36.007 12.268 1.00 31.08 295 THR A O 1
ATOM 2348 N N . PRO A 1 296 ? 7.150 35.134 14.204 1.00 31.23 296 PRO A N 1
ATOM 2349 C CA . PRO A 1 296 ? 8.245 35.641 15.020 1.00 31.23 296 PRO A CA 1
ATOM 2350 C C . PRO A 1 296 ? 8.968 34.526 15.786 1.00 31.23 296 PRO A C 1
ATOM 2352 O O . PRO A 1 296 ? 8.344 33.637 16.371 1.00 31.23 296 PRO A O 1
ATOM 2355 N N . ASP A 1 297 ? 10.294 34.653 15.775 1.00 32.97 297 ASP A N 1
ATOM 2356 C CA . ASP A 1 297 ? 11.280 33.994 16.628 1.00 32.97 297 ASP A CA 1
ATOM 2357 C C . ASP A 1 297 ? 10.945 34.121 18.124 1.00 32.97 297 ASP A C 1
ATOM 2359 O O . ASP A 1 297 ? 10.451 35.167 18.544 1.00 32.97 297 ASP A O 1
ATOM 2363 N N . ASP A 1 298 ? 11.256 33.085 18.920 1.00 28.81 298 ASP A N 1
ATOM 2364 C CA . ASP A 1 298 ? 12.075 33.240 20.137 1.00 28.81 298 ASP A CA 1
ATOM 2365 C C . ASP A 1 298 ? 12.282 31.935 20.952 1.00 28.81 298 ASP A C 1
ATOM 2367 O O . ASP A 1 298 ? 11.337 31.282 21.394 1.00 28.81 298 ASP A O 1
ATOM 2371 N N . LEU A 1 299 ? 13.572 31.698 21.244 1.00 28.00 299 LEU A N 1
ATOM 2372 C CA . LEU A 1 299 ? 14.191 31.223 22.499 1.00 28.00 299 LEU A CA 1
ATOM 2373 C C . LEU A 1 299 ? 14.352 29.718 22.827 1.00 28.00 299 LEU A C 1
ATOM 2375 O O . LEU A 1 299 ? 13.457 29.029 23.314 1.00 28.00 299 LEU A O 1
ATOM 2379 N N . ASP A 1 300 ? 15.625 29.310 22.727 1.00 27.67 300 ASP A N 1
ATOM 2380 C CA . ASP A 1 300 ? 16.326 28.239 23.448 1.00 27.67 300 ASP A CA 1
ATOM 2381 C C . ASP A 1 300 ? 16.178 28.329 24.981 1.00 27.67 300 ASP A C 1
ATOM 2383 O O . ASP A 1 300 ? 16.362 29.419 25.522 1.00 27.67 300 ASP A O 1
ATOM 2387 N N . PHE A 1 301 ? 16.004 27.192 25.688 1.00 26.70 301 PHE A N 1
ATOM 2388 C CA . PHE A 1 301 ? 16.879 26.782 26.814 1.00 26.70 301 PHE A CA 1
ATOM 2389 C C . PHE A 1 301 ? 16.502 25.438 27.504 1.00 26.70 301 PHE A C 1
ATOM 2391 O O . PHE A 1 301 ? 15.344 25.189 27.827 1.00 26.70 301 PHE A O 1
ATOM 2398 N N . PHE A 1 302 ? 17.563 24.695 27.867 1.00 28.06 302 PHE A N 1
ATOM 2399 C CA . PHE A 1 302 ? 17.740 23.566 28.814 1.00 28.06 302 PHE A CA 1
ATOM 2400 C C . PHE A 1 302 ? 17.759 22.084 28.360 1.00 28.06 302 PHE A C 1
ATOM 2402 O O . PHE A 1 302 ? 16.757 21.379 28.299 1.00 28.06 302 PHE A O 1
ATOM 2409 N N . ALA A 1 303 ? 19.019 21.670 28.177 1.00 26.53 303 ALA A N 1
ATOM 2410 C CA . ALA A 1 303 ? 19.775 20.450 28.485 1.00 26.53 303 ALA A CA 1
ATOM 2411 C C . ALA A 1 303 ? 19.207 19.290 29.345 1.00 26.53 303 ALA A C 1
ATOM 2413 O O . ALA A 1 303 ? 18.608 19.485 30.401 1.00 26.53 303 ALA A O 1
ATOM 2414 N N . ASP A 1 304 ? 19.623 18.098 28.891 1.00 28.66 304 ASP A N 1
ATOM 2415 C CA . ASP A 1 304 ? 20.207 16.936 29.586 1.00 28.66 304 ASP A CA 1
ATOM 2416 C C . ASP A 1 304 ? 19.505 16.301 30.792 1.00 28.66 304 ASP A C 1
ATOM 2418 O O . ASP A 1 304 ? 19.680 16.733 31.929 1.00 28.66 304 ASP A O 1
ATOM 2422 N N . LEU A 1 305 ? 18.904 15.126 30.550 1.00 28.77 305 LEU A N 1
ATOM 2423 C CA . LEU A 1 305 ? 18.940 13.990 31.477 1.00 28.77 305 LEU A CA 1
ATOM 2424 C C . LEU A 1 305 ? 19.051 12.668 30.694 1.00 28.77 305 LEU A C 1
ATOM 2426 O O . LEU A 1 305 ? 18.175 12.319 29.901 1.00 28.77 305 LEU A O 1
ATOM 2430 N N . ASP A 1 306 ? 20.149 11.954 30.943 1.00 29.73 306 ASP A N 1
ATOM 2431 C CA . ASP A 1 306 ? 20.413 10.582 30.508 1.00 29.73 306 ASP A CA 1
ATOM 2432 C C . ASP A 1 306 ? 19.423 9.599 31.147 1.00 29.73 306 ASP A C 1
ATOM 2434 O O . ASP A 1 306 ? 19.272 9.580 32.370 1.00 29.73 306 ASP A O 1
ATOM 2438 N N . ASP A 1 307 ? 18.819 8.724 30.337 1.00 29.19 307 ASP A N 1
ATOM 2439 C CA . ASP A 1 307 ? 18.062 7.568 30.828 1.00 29.19 307 ASP A CA 1
ATOM 2440 C C . ASP A 1 307 ? 18.523 6.284 30.102 1.00 29.19 307 ASP A C 1
ATOM 2442 O O . ASP A 1 307 ? 18.370 6.171 28.876 1.00 29.19 307 ASP A O 1
ATOM 2446 N N . PRO A 1 308 ? 19.139 5.311 30.804 1.00 31.84 308 PRO A N 1
ATOM 2447 C CA . PRO A 1 308 ? 19.663 4.098 30.200 1.00 31.84 308 PRO A CA 1
ATOM 2448 C C . PRO A 1 308 ? 18.687 2.929 30.389 1.00 31.84 308 PRO A C 1
ATOM 2450 O O . PRO A 1 308 ? 18.813 2.170 31.343 1.00 31.84 308 PRO A O 1
ATOM 2453 N N . ALA A 1 309 ? 17.752 2.720 29.456 1.00 30.92 309 ALA A N 1
ATOM 2454 C CA . ALA A 1 309 ? 17.108 1.412 29.265 1.00 30.92 309 ALA A CA 1
ATOM 2455 C C . ALA A 1 309 ? 16.324 1.316 27.941 1.00 30.92 309 ALA A C 1
ATOM 2457 O O . ALA A 1 309 ? 15.209 1.808 27.814 1.00 30.92 309 ALA A O 1
ATOM 2458 N N . GLY A 1 310 ? 16.885 0.596 26.966 1.00 34.09 310 GLY A N 1
ATOM 2459 C CA . GLY A 1 310 ? 16.143 -0.424 26.210 1.00 34.09 310 GLY A CA 1
ATOM 2460 C C . GLY A 1 310 ? 14.943 -0.034 25.337 1.00 34.09 310 GLY A C 1
ATOM 2461 O O . GLY A 1 310 ? 14.200 -0.932 24.953 1.00 34.09 310 GLY A O 1
ATOM 2462 N N . SER A 1 311 ? 14.745 1.233 24.975 1.00 31.64 311 SER A N 1
ATOM 2463 C CA . SER A 1 311 ? 13.855 1.578 23.861 1.00 31.64 311 SER A CA 1
ATOM 2464 C C . SER A 1 311 ? 14.540 1.188 22.553 1.00 31.64 311 SER A C 1
ATOM 2466 O O . SER A 1 311 ? 15.655 1.640 22.275 1.00 31.64 311 SER A O 1
ATOM 2468 N N . SER A 1 312 ? 13.897 0.342 21.744 1.00 34.84 312 SER A N 1
ATOM 2469 C CA . SER A 1 312 ? 14.262 0.156 20.342 1.00 34.84 312 SER A CA 1
ATOM 2470 C C . SER A 1 312 ? 14.037 1.486 19.621 1.00 34.84 312 SER A C 1
ATOM 2472 O O . SER A 1 312 ? 12.997 1.694 18.994 1.00 34.84 312 SER A O 1
ATOM 2474 N N . ARG A 1 313 ? 14.988 2.417 19.761 1.00 33.84 313 ARG A N 1
ATOM 2475 C CA . ARG A 1 313 ? 15.044 3.622 18.947 1.00 33.84 313 ARG A CA 1
ATOM 2476 C C . ARG A 1 313 ? 15.013 3.134 17.506 1.00 33.84 313 ARG A C 1
ATOM 2478 O O . ARG A 1 313 ? 15.927 2.434 17.065 1.00 33.84 313 ARG A O 1
ATOM 2485 N N . SER A 1 314 ? 13.923 3.446 16.810 1.00 39.00 314 SER A N 1
ATOM 2486 C CA . SER A 1 314 ? 13.926 3.513 15.357 1.00 39.00 314 SER A CA 1
ATOM 2487 C C . SER A 1 314 ? 15.220 4.216 14.960 1.00 39.00 314 SER A C 1
ATOM 2489 O O . SER A 1 314 ? 15.587 5.218 15.579 1.00 39.00 314 SER A O 1
ATOM 2491 N N . GLY A 1 315 ? 15.974 3.626 14.029 1.00 35.62 315 GLY A N 1
ATOM 2492 C CA . GLY A 1 315 ? 17.196 4.256 13.535 1.00 35.62 315 GLY A CA 1
ATOM 2493 C C . GLY A 1 315 ? 16.915 5.704 13.110 1.00 35.62 315 GLY A C 1
ATOM 2494 O O . GLY A 1 315 ? 15.756 6.021 12.842 1.00 35.62 315 GLY A O 1
ATOM 2495 N N . PRO A 1 316 ? 17.937 6.577 13.086 1.00 41.22 316 PRO A N 1
ATOM 2496 C CA . PRO A 1 316 ? 17.753 7.966 12.679 1.00 41.22 316 PRO A CA 1
ATOM 2497 C C . PRO A 1 316 ? 16.988 8.011 11.354 1.00 41.22 316 PRO A C 1
ATOM 2499 O O . PRO A 1 316 ? 17.357 7.309 10.407 1.00 41.22 316 PRO A O 1
ATOM 2502 N N . ASP A 1 317 ? 15.894 8.774 11.332 1.00 47.34 317 ASP A N 1
ATOM 2503 C CA . ASP A 1 317 ? 15.107 8.992 10.126 1.00 47.34 317 ASP A CA 1
ATOM 2504 C C . ASP A 1 317 ? 16.036 9.584 9.060 1.00 47.34 317 ASP A C 1
ATOM 2506 O O . ASP A 1 317 ? 16.698 10.597 9.292 1.00 47.34 317 ASP A O 1
ATOM 2510 N N . ILE A 1 318 ? 16.131 8.915 7.909 1.00 47.22 318 ILE A N 1
ATOM 2511 C CA . ILE A 1 318 ? 16.886 9.424 6.760 1.00 47.22 318 ILE A CA 1
ATOM 2512 C C . ILE A 1 318 ? 16.196 10.722 6.341 1.00 47.22 318 ILE A C 1
ATOM 2514 O O . ILE A 1 318 ? 14.991 10.714 6.070 1.00 47.22 318 ILE A O 1
ATOM 2518 N N . SER A 1 319 ? 16.934 11.831 6.307 1.00 53.03 319 SER A N 1
ATOM 2519 C CA . SER A 1 319 ? 16.356 13.115 5.909 1.00 53.03 319 SER A CA 1
ATOM 2520 C C . SER A 1 319 ? 15.872 13.059 4.453 1.00 53.03 319 SER A C 1
ATOM 2522 O O . SER A 1 319 ? 16.398 12.307 3.630 1.00 53.03 319 SER A O 1
ATOM 2524 N N . GLU A 1 320 ? 14.858 13.854 4.101 1.00 54.66 320 GLU A N 1
ATOM 2525 C CA . GLU A 1 320 ? 14.342 13.904 2.724 1.00 54.66 320 GLU A CA 1
ATOM 2526 C C . GLU A 1 320 ? 15.442 14.288 1.715 1.00 54.66 320 GLU A C 1
ATOM 2528 O O . GLU A 1 320 ? 15.505 13.734 0.617 1.00 54.66 320 GLU A O 1
ATOM 2533 N N . SER A 1 321 ? 16.390 15.137 2.126 1.00 57.38 321 SER A N 1
ATOM 2534 C CA . SER A 1 321 ? 17.567 15.488 1.328 1.00 57.38 321 SER A CA 1
ATOM 2535 C C . SER A 1 321 ? 18.551 14.322 1.159 1.00 57.38 321 SER A C 1
ATOM 2537 O O . SER A 1 321 ? 19.080 14.123 0.067 1.00 57.38 321 SER A O 1
ATOM 2539 N N . GLU A 1 322 ? 18.774 13.497 2.187 1.00 56.53 322 GLU A N 1
ATOM 2540 C CA . GLU A 1 322 ? 19.577 12.272 2.065 1.00 56.53 322 GLU A CA 1
ATOM 2541 C C . GLU A 1 322 ? 18.912 11.224 1.172 1.00 56.53 322 GLU A C 1
ATOM 2543 O O . GLU A 1 322 ? 19.610 10.516 0.442 1.00 56.53 322 GLU A O 1
ATOM 2548 N N . LEU A 1 323 ? 17.579 11.123 1.205 1.00 59.84 323 LEU A N 1
ATOM 2549 C CA . LEU A 1 323 ? 16.842 10.247 0.300 1.00 59.84 323 LEU A CA 1
ATOM 2550 C C . LEU A 1 323 ? 17.067 10.669 -1.148 1.00 59.84 323 LEU A C 1
ATOM 2552 O O . LEU A 1 323 ? 17.415 9.802 -1.943 1.00 59.84 323 LEU A O 1
ATOM 2556 N N . LEU A 1 324 ? 16.935 11.962 -1.470 1.00 62.97 324 LEU A N 1
ATOM 2557 C CA . LEU A 1 324 ? 17.126 12.507 -2.822 1.00 62.97 324 LEU A CA 1
ATOM 2558 C C . LEU A 1 324 ? 18.555 12.347 -3.357 1.00 62.97 324 LEU A C 1
ATOM 2560 O O . LEU A 1 324 ? 18.729 12.162 -4.555 1.00 62.97 324 LEU A O 1
ATOM 2564 N N . ASN A 1 325 ? 19.564 12.321 -2.484 1.00 64.06 325 ASN A N 1
ATOM 2565 C CA . ASN A 1 325 ? 20.959 12.097 -2.881 1.00 64.06 325 ASN A CA 1
ATOM 2566 C C . ASN A 1 325 ? 21.277 10.638 -3.253 1.00 64.06 325 ASN A C 1
ATOM 2568 O O . ASN A 1 325 ? 22.400 10.331 -3.662 1.00 64.06 325 ASN A O 1
ATOM 2572 N N . ARG A 1 326 ? 20.325 9.711 -3.088 1.00 73.94 326 ARG A N 1
ATOM 2573 C CA . ARG A 1 326 ? 20.503 8.323 -3.520 1.00 73.94 326 ARG A CA 1
ATOM 2574 C C . ARG A 1 326 ? 20.325 8.204 -5.026 1.00 73.94 326 ARG A C 1
ATOM 2576 O O . ARG A 1 326 ? 19.569 8.936 -5.652 1.00 73.94 326 ARG A O 1
ATOM 2583 N N . ILE A 1 327 ? 21.001 7.215 -5.594 1.00 81.25 327 ILE A N 1
ATOM 2584 C CA . ILE A 1 327 ? 20.836 6.868 -6.999 1.00 81.25 327 ILE A CA 1
ATOM 2585 C C . ILE A 1 327 ? 19.469 6.187 -7.186 1.00 81.25 327 ILE A C 1
ATOM 2587 O O . ILE A 1 327 ? 19.030 5.403 -6.328 1.00 81.25 327 ILE A O 1
ATOM 2591 N N . GLY A 1 328 ? 18.797 6.503 -8.296 1.00 85.62 328 GLY A N 1
ATOM 2592 C CA . GLY A 1 328 ? 17.540 5.870 -8.683 1.00 85.62 328 GLY A CA 1
ATOM 2593 C C . GLY A 1 328 ? 17.714 4.373 -8.957 1.00 85.62 328 GLY A C 1
ATOM 2594 O O . GLY A 1 328 ? 18.834 3.862 -9.011 1.00 85.62 328 GLY A O 1
ATOM 2595 N N . TRP A 1 329 ? 16.610 3.632 -9.049 1.00 88.94 329 TRP A N 1
ATOM 2596 C CA . TRP A 1 329 ? 16.678 2.166 -9.060 1.00 88.94 329 TRP A CA 1
ATOM 2597 C C . TRP A 1 329 ? 17.222 1.616 -10.382 1.00 88.94 329 TRP A C 1
ATOM 2599 O O . TRP A 1 329 ? 17.892 0.586 -10.392 1.00 88.94 329 TRP A O 1
ATOM 2609 N N . GLN A 1 330 ? 16.927 2.283 -11.503 1.00 90.69 330 GLN A N 1
ATOM 2610 C CA . GLN A 1 330 ? 17.330 1.828 -12.837 1.00 90.69 330 GLN A CA 1
ATOM 2611 C C . GLN A 1 330 ? 18.793 2.162 -13.076 1.00 90.69 330 GLN A C 1
ATOM 2613 O O . GLN A 1 330 ? 19.516 1.410 -13.722 1.00 90.69 330 GLN A O 1
ATOM 2618 N N . THR A 1 331 ? 19.233 3.284 -12.518 1.00 90.44 331 THR A N 1
ATOM 2619 C CA . THR A 1 331 ? 20.583 3.785 -12.713 1.00 90.44 331 THR A CA 1
ATOM 2620 C C . THR A 1 331 ? 21.571 3.285 -11.654 1.00 90.44 331 THR A C 1
ATOM 2622 O O . THR A 1 331 ? 22.772 3.387 -11.897 1.00 90.44 331 THR A O 1
ATOM 2625 N N . GLN A 1 332 ? 21.129 2.724 -10.516 1.00 86.62 332 GLN A N 1
ATOM 2626 C CA . GLN A 1 332 ? 21.969 2.379 -9.348 1.00 86.62 332 GLN A CA 1
ATOM 2627 C C . GLN A 1 332 ? 23.307 1.712 -9.692 1.00 86.62 332 GLN A C 1
ATOM 2629 O O . GLN A 1 332 ? 24.353 2.188 -9.253 1.00 86.62 332 GLN A O 1
ATOM 2634 N N . ASP A 1 333 ? 23.279 0.677 -10.531 1.00 83.06 333 ASP A N 1
ATOM 2635 C CA . ASP A 1 333 ? 24.464 -0.123 -10.869 1.00 83.06 333 ASP A CA 1
ATOM 2636 C C . ASP A 1 333 ? 25.075 0.253 -12.226 1.00 83.06 333 ASP A C 1
ATOM 2638 O O . ASP A 1 333 ? 26.027 -0.378 -12.685 1.00 83.06 333 ASP A O 1
ATOM 2642 N N . VAL A 1 334 ? 24.532 1.270 -12.897 1.00 86.25 334 VAL A N 1
ATOM 2643 C CA . VAL A 1 334 ? 24.950 1.664 -14.242 1.00 86.25 334 VAL A CA 1
ATOM 2644 C C . VAL A 1 334 ? 26.027 2.738 -14.125 1.00 86.25 334 VAL A C 1
ATOM 2646 O O . VAL A 1 334 ? 25.738 3.841 -13.654 1.00 86.25 334 VAL A O 1
ATOM 2649 N N . PRO A 1 335 ? 27.280 2.481 -14.544 1.00 86.94 335 PRO A N 1
ATOM 2650 C CA . PRO A 1 335 ? 28.309 3.511 -14.582 1.00 86.94 335 PRO A CA 1
ATOM 2651 C C . PRO A 1 335 ? 27.883 4.662 -15.494 1.00 86.94 335 PRO A C 1
ATOM 2653 O O . PRO A 1 335 ? 27.284 4.429 -16.539 1.00 86.94 335 PRO A O 1
ATOM 2656 N N . GLU A 1 336 ? 28.266 5.897 -15.165 1.00 85.81 336 GLU A N 1
ATOM 2657 C CA . GLU A 1 336 ? 27.869 7.091 -15.933 1.00 85.81 336 GLU A CA 1
ATOM 2658 C C . GLU A 1 336 ? 28.166 6.971 -17.437 1.00 85.81 336 GLU A C 1
ATOM 2660 O O . GLU A 1 336 ? 27.341 7.313 -18.281 1.00 85.81 336 GLU A O 1
ATOM 2665 N N . ARG A 1 337 ? 29.313 6.372 -17.785 1.00 85.81 337 ARG A N 1
ATOM 2666 C CA . ARG A 1 337 ? 29.717 6.130 -19.178 1.00 85.81 337 ARG A CA 1
ATOM 2667 C C . ARG A 1 337 ? 28.785 5.197 -19.965 1.00 85.81 337 ARG A C 1
ATOM 2669 O O . ARG A 1 337 ? 28.880 5.205 -21.185 1.00 85.81 337 ARG A O 1
ATOM 2676 N N . LEU A 1 338 ? 27.961 4.397 -19.283 1.00 88.00 338 LEU A N 1
ATOM 2677 C CA . LEU A 1 338 ? 27.024 3.422 -19.857 1.00 88.00 338 LEU A CA 1
ATOM 2678 C C . LEU A 1 338 ? 25.554 3.850 -19.710 1.00 88.00 338 LEU A C 1
ATOM 2680 O O . LEU A 1 338 ? 24.672 3.126 -20.158 1.00 88.00 338 LEU A O 1
ATOM 2684 N N . LEU A 1 339 ? 25.261 5.020 -19.125 1.00 87.62 339 LEU A N 1
ATOM 2685 C CA . LEU A 1 339 ? 23.876 5.489 -18.966 1.00 87.62 339 LEU A CA 1
ATOM 2686 C C . LEU A 1 339 ? 23.138 5.609 -20.307 1.00 87.62 339 LEU A C 1
ATOM 2688 O O . LEU A 1 339 ? 21.958 5.288 -20.379 1.00 87.62 339 LEU A O 1
ATOM 2692 N N . ALA A 1 340 ? 23.846 5.990 -21.374 1.00 87.44 340 ALA A N 1
ATOM 2693 C CA . ALA A 1 340 ? 23.286 6.093 -22.724 1.00 87.44 340 ALA A CA 1
ATOM 2694 C C . ALA A 1 340 ? 22.902 4.733 -23.349 1.00 87.44 340 ALA A C 1
ATOM 2696 O O . ALA A 1 340 ? 22.195 4.696 -24.348 1.00 87.44 340 ALA A O 1
ATOM 2697 N N . GLU A 1 341 ? 23.369 3.617 -22.782 1.00 86.94 341 GLU A N 1
ATOM 2698 C CA . GLU A 1 341 ? 23.062 2.251 -23.238 1.00 86.94 341 GLU A CA 1
ATOM 2699 C C . GLU A 1 341 ? 22.046 1.553 -22.313 1.00 86.94 341 GLU A C 1
ATOM 2701 O O . GLU A 1 341 ? 21.550 0.468 -22.620 1.00 86.94 341 GLU A O 1
ATOM 2706 N N . MET A 1 342 ? 21.703 2.182 -21.183 1.00 83.75 342 MET A N 1
ATOM 2707 C CA . MET A 1 342 ? 20.896 1.589 -20.116 1.00 83.75 342 MET A CA 1
ATOM 2708 C C . MET A 1 342 ? 19.505 1.164 -20.582 1.00 83.75 342 MET A C 1
ATOM 2710 O O . MET A 1 342 ? 19.011 0.115 -20.175 1.00 83.75 342 MET A O 1
ATOM 2714 N N . GLN A 1 343 ? 18.856 1.974 -21.419 1.00 75.25 343 GLN A N 1
ATOM 2715 C CA . GLN A 1 343 ? 17.496 1.668 -21.852 1.00 75.25 343 GLN A CA 1
ATOM 2716 C C . GLN A 1 343 ? 17.432 0.390 -22.684 1.00 75.25 343 GLN A C 1
ATOM 2718 O O . GLN A 1 343 ? 16.536 -0.419 -22.464 1.00 75.25 343 GLN A O 1
ATOM 2723 N N . GLY A 1 344 ? 18.412 0.174 -23.567 1.00 79.25 344 GLY A N 1
ATOM 2724 C CA . GLY A 1 344 ? 18.529 -1.078 -24.313 1.00 79.25 344 GLY A CA 1
ATOM 2725 C C . GLY A 1 344 ? 18.866 -2.263 -23.406 1.00 79.25 344 GLY A C 1
ATOM 2726 O O . GLY A 1 344 ? 18.373 -3.363 -23.627 1.00 79.25 344 GLY A O 1
ATOM 2727 N N . ALA A 1 345 ? 19.647 -2.042 -22.342 1.00 82.31 345 ALA A N 1
ATOM 2728 C CA . ALA A 1 345 ? 20.020 -3.102 -21.404 1.00 82.31 345 ALA A CA 1
ATOM 2729 C C . ALA A 1 345 ? 18.826 -3.672 -20.616 1.00 82.31 345 ALA A C 1
ATOM 2731 O O . ALA A 1 345 ? 18.842 -4.849 -20.272 1.00 82.31 345 ALA A O 1
ATOM 2732 N N . PHE A 1 346 ? 17.794 -2.863 -20.353 1.00 86.31 346 PHE A N 1
ATOM 2733 C CA . PHE A 1 346 ? 16.620 -3.267 -19.567 1.00 86.31 346 PHE A CA 1
ATOM 2734 C C . PHE A 1 346 ? 15.322 -3.328 -20.377 1.00 86.31 346 PHE A C 1
ATOM 2736 O O . PHE A 1 346 ? 14.244 -3.471 -19.799 1.00 86.31 346 PHE A O 1
ATOM 2743 N N . GLU A 1 347 ? 15.391 -3.234 -21.706 1.00 84.88 347 GLU A N 1
ATOM 2744 C CA . GLU A 1 347 ? 14.207 -3.242 -22.574 1.00 84.88 347 GLU A CA 1
ATOM 2745 C C . GLU A 1 347 ? 13.383 -4.531 -22.418 1.00 84.88 347 GLU A C 1
ATOM 2747 O O . GLU A 1 347 ? 12.154 -4.513 -22.495 1.00 84.88 347 GLU A O 1
ATOM 2752 N N . HIS A 1 348 ? 14.045 -5.650 -22.117 1.00 89.00 348 HIS A N 1
ATOM 2753 C CA . HIS A 1 348 ? 13.405 -6.953 -21.936 1.00 89.00 348 HIS A CA 1
ATOM 2754 C C . HIS A 1 348 ? 13.148 -7.330 -20.474 1.00 89.00 348 HIS A C 1
ATOM 2756 O O . HIS A 1 348 ? 12.486 -8.335 -20.225 1.00 89.00 348 HIS A O 1
ATOM 2762 N N . THR A 1 349 ? 13.588 -6.518 -19.512 1.00 92.25 349 THR A N 1
ATOM 2763 C CA . THR A 1 349 ? 13.411 -6.797 -18.085 1.00 92.25 349 THR A CA 1
ATOM 2764 C C . THR A 1 349 ? 12.113 -6.149 -17.586 1.00 92.25 349 THR A C 1
ATOM 2766 O O . THR A 1 349 ? 12.006 -4.920 -17.610 1.00 92.25 349 THR A O 1
ATOM 2769 N N . PRO A 1 350 ? 11.126 -6.916 -17.081 1.00 93.00 350 PRO A N 1
ATOM 2770 C CA . PRO A 1 350 ? 9.867 -6.343 -16.596 1.00 93.00 350 PRO A CA 1
ATOM 2771 C C . PRO A 1 350 ? 10.047 -5.345 -15.453 1.00 93.00 350 PRO A C 1
ATOM 2773 O O . PRO A 1 350 ? 9.341 -4.344 -15.369 1.00 93.00 350 PRO A O 1
ATOM 2776 N N . PHE A 1 351 ? 10.994 -5.621 -14.558 1.00 93.69 351 PHE A N 1
ATOM 2777 C CA . PHE A 1 351 ? 11.284 -4.791 -13.399 1.00 93.69 351 PHE A CA 1
ATOM 2778 C C . PHE A 1 351 ? 12.721 -5.015 -12.929 1.00 93.69 351 PHE A C 1
ATOM 2780 O O . PHE A 1 351 ? 13.158 -6.153 -12.782 1.00 93.69 351 PHE A O 1
ATOM 2787 N N . VAL A 1 352 ? 13.448 -3.919 -12.702 1.00 89.31 352 VAL A N 1
ATOM 2788 C CA . VAL A 1 352 ? 14.883 -3.937 -12.360 1.00 89.31 352 VAL A CA 1
ATOM 2789 C C . VAL A 1 352 ? 15.128 -4.091 -10.848 1.00 89.31 352 VAL A C 1
ATOM 2791 O O . VAL A 1 352 ? 16.240 -4.424 -10.461 1.00 89.31 352 VAL A O 1
ATOM 2794 N N . GLY A 1 353 ? 14.113 -3.924 -9.989 1.00 87.94 353 GLY A N 1
ATOM 2795 C CA . GLY A 1 353 ? 14.246 -4.040 -8.526 1.00 87.94 353 GLY A CA 1
ATOM 2796 C C . GLY A 1 353 ? 14.568 -2.713 -7.829 1.00 87.94 353 GLY A C 1
ATOM 2797 O O . GLY A 1 353 ? 15.206 -1.854 -8.424 1.00 87.94 353 GLY A O 1
ATOM 2798 N N . PHE A 1 354 ? 14.136 -2.533 -6.572 1.00 84.44 354 PHE A N 1
ATOM 2799 C CA . PHE A 1 354 ? 14.422 -1.320 -5.773 1.00 84.44 354 PHE A CA 1
ATOM 2800 C C . PHE A 1 354 ? 15.566 -1.479 -4.773 1.00 84.44 354 PHE A C 1
ATOM 2802 O O . PHE A 1 354 ? 16.068 -0.478 -4.259 1.00 84.44 354 PHE A O 1
ATOM 2809 N N . GLY A 1 355 ? 15.916 -2.716 -4.424 1.00 84.50 355 GLY A N 1
ATOM 2810 C CA . GLY A 1 355 ? 16.972 -2.976 -3.461 1.00 84.50 355 GLY A CA 1
ATOM 2811 C C . GLY A 1 355 ? 18.370 -2.863 -4.071 1.00 84.50 355 GLY A C 1
ATOM 2812 O O . GLY A 1 355 ? 18.549 -2.842 -5.285 1.00 84.50 355 GLY A O 1
ATOM 2813 N N . SER A 1 356 ? 19.372 -2.810 -3.198 1.00 84.81 356 SER A N 1
ATOM 2814 C CA . SER A 1 356 ? 20.776 -2.633 -3.582 1.00 84.81 356 SER A CA 1
ATOM 2815 C C . SER A 1 356 ? 21.517 -3.940 -3.856 1.00 84.81 356 SER A C 1
ATOM 2817 O O . SER A 1 356 ? 22.705 -3.915 -4.173 1.00 84.81 356 SER A O 1
ATOM 2819 N N . CYS A 1 357 ? 20.875 -5.101 -3.698 1.00 88.12 357 CYS A N 1
ATOM 2820 C CA . CYS A 1 357 ? 21.562 -6.366 -3.934 1.00 88.12 357 CYS A CA 1
ATOM 2821 C C . CYS A 1 357 ? 21.936 -6.501 -5.426 1.00 88.12 357 CYS A C 1
ATOM 2823 O O . CYS A 1 357 ? 21.289 -5.874 -6.274 1.00 88.12 357 CYS A O 1
ATOM 2825 N N . PRO A 1 358 ? 22.949 -7.318 -5.777 1.00 89.31 358 PRO A N 1
ATOM 2826 C CA . PRO A 1 358 ? 23.384 -7.470 -7.161 1.00 89.31 358 PRO A CA 1
ATOM 2827 C C . PRO A 1 358 ? 22.228 -7.839 -8.090 1.00 89.31 358 PRO A C 1
ATOM 2829 O O . PRO A 1 358 ? 21.446 -8.749 -7.790 1.00 89.31 358 PRO A O 1
ATOM 2832 N N . TYR A 1 359 ? 22.130 -7.125 -9.207 1.00 90.00 359 TYR A N 1
ATOM 2833 C CA . TYR A 1 359 ? 21.138 -7.401 -10.233 1.00 90.00 359 TYR A CA 1
ATOM 2834 C C . TYR A 1 359 ? 21.382 -8.774 -10.883 1.00 90.00 359 TYR A C 1
ATOM 2836 O O . TYR A 1 359 ? 22.517 -9.145 -11.195 1.00 90.00 359 TYR A O 1
ATOM 2844 N N . LYS A 1 360 ? 20.297 -9.525 -11.092 1.00 91.44 360 LYS A N 1
ATOM 2845 C CA . LYS A 1 360 ? 20.257 -10.750 -11.894 1.00 91.44 360 LYS A CA 1
ATOM 2846 C C . LYS A 1 360 ? 19.109 -10.600 -12.885 1.00 91.44 360 LYS A C 1
ATOM 2848 O O . LYS A 1 360 ? 17.985 -10.345 -12.461 1.00 91.44 360 LYS A O 1
ATOM 2853 N N . ASP A 1 361 ? 19.389 -10.798 -14.168 1.00 91.50 361 ASP A N 1
ATOM 2854 C CA . ASP A 1 361 ? 18.339 -10.868 -15.181 1.00 91.50 361 ASP A CA 1
ATOM 2855 C C . ASP A 1 361 ? 17.566 -12.185 -15.013 1.00 91.50 361 ASP A C 1
ATOM 2857 O O . ASP A 1 361 ? 18.157 -13.270 -15.027 1.00 91.50 361 ASP A O 1
ATOM 2861 N N . LEU A 1 362 ? 16.265 -12.073 -14.751 1.00 95.44 362 LEU A N 1
ATOM 2862 C CA . LEU A 1 362 ? 15.357 -13.199 -14.547 1.00 95.44 362 LEU A CA 1
ATOM 2863 C C . LEU A 1 362 ? 14.504 -13.374 -15.799 1.00 95.44 362 LEU A C 1
ATOM 2865 O O . LEU A 1 362 ? 13.994 -12.401 -16.349 1.00 95.44 362 LEU A O 1
ATOM 2869 N N . ASN A 1 363 ? 14.315 -14.620 -16.218 1.00 95.94 363 ASN A N 1
ATOM 2870 C CA . ASN A 1 363 ? 13.508 -14.969 -17.386 1.00 95.94 363 ASN A CA 1
ATOM 2871 C C . ASN A 1 363 ? 12.390 -15.966 -17.028 1.00 95.94 363 ASN A C 1
ATOM 2873 O O . ASN A 1 363 ? 12.274 -16.428 -15.891 1.00 95.94 363 ASN A O 1
ATOM 2877 N N . SER A 1 364 ? 11.565 -16.315 -18.016 1.00 96.62 364 SER A N 1
ATOM 2878 C CA . SER A 1 364 ? 10.483 -17.293 -17.856 1.00 96.62 364 SER A CA 1
ATOM 2879 C C . SER A 1 364 ? 10.982 -18.685 -17.454 1.00 96.62 364 SER A C 1
ATOM 2881 O O . SER A 1 364 ? 10.324 -19.361 -16.673 1.00 96.62 364 SER A O 1
ATOM 2883 N N . THR A 1 365 ? 12.172 -19.108 -17.893 1.00 97.31 365 THR A N 1
ATOM 2884 C CA . THR A 1 365 ? 12.756 -20.393 -17.478 1.00 97.31 365 THR A CA 1
ATOM 2885 C C . THR A 1 365 ? 13.141 -20.393 -15.997 1.00 97.31 365 THR A C 1
ATOM 2887 O O . THR A 1 365 ? 12.944 -21.396 -15.314 1.00 97.31 365 THR A O 1
ATOM 2890 N N . ASP A 1 366 ? 13.675 -19.289 -15.460 1.00 97.25 366 ASP A N 1
ATOM 2891 C CA . ASP A 1 366 ? 13.914 -19.157 -14.016 1.00 97.25 366 ASP A CA 1
ATOM 2892 C C . ASP A 1 366 ? 12.595 -19.283 -13.222 1.00 97.25 366 ASP A C 1
ATOM 2894 O O . ASP A 1 366 ? 12.591 -19.904 -12.158 1.00 97.25 366 ASP A O 1
ATOM 2898 N N . LEU A 1 367 ? 11.487 -18.742 -13.750 1.00 97.56 367 LEU A N 1
ATOM 2899 C CA . LEU A 1 367 ? 10.149 -18.820 -13.148 1.00 97.56 367 LEU A CA 1
ATOM 2900 C C . LEU A 1 367 ? 9.584 -20.255 -13.178 1.00 97.56 367 LEU A C 1
ATOM 2902 O O . LEU A 1 367 ? 9.170 -20.773 -12.145 1.00 97.56 367 LEU A O 1
ATOM 2906 N N . GLU A 1 368 ? 9.635 -20.932 -14.330 1.00 97.12 368 GLU A N 1
ATOM 2907 C CA . GLU A 1 368 ? 9.156 -22.317 -14.517 1.00 97.12 368 GLU A CA 1
ATOM 2908 C C . GLU A 1 368 ? 9.900 -23.345 -13.646 1.00 97.12 368 GLU A C 1
ATOM 2910 O O . GLU A 1 368 ? 9.393 -24.430 -13.349 1.00 97.12 368 GLU A O 1
ATOM 2915 N N . ASN A 1 369 ? 11.123 -23.016 -13.224 1.00 97.31 369 ASN A N 1
ATOM 2916 C CA . ASN A 1 369 ? 11.925 -23.874 -12.359 1.00 97.31 369 ASN A CA 1
ATOM 2917 C C . ASN A 1 369 ? 11.494 -23.840 -10.884 1.00 97.31 369 ASN A C 1
ATOM 2919 O O . ASN A 1 369 ? 12.007 -24.648 -10.108 1.00 97.31 369 ASN A O 1
ATOM 2923 N N . ILE A 1 370 ? 10.565 -22.961 -10.494 1.00 97.62 370 ILE A N 1
ATOM 2924 C CA . ILE A 1 370 ? 10.047 -22.874 -9.125 1.00 97.62 370 ILE A CA 1
ATOM 2925 C C . ILE A 1 370 ? 9.164 -24.089 -8.820 1.00 97.62 370 ILE A C 1
ATOM 2927 O O . ILE A 1 370 ? 8.071 -24.245 -9.365 1.00 97.62 370 ILE A O 1
ATOM 2931 N N . LYS A 1 371 ? 9.609 -24.927 -7.886 1.00 95.06 371 LYS A N 1
ATOM 2932 C CA . LYS A 1 371 ? 8.898 -26.117 -7.393 1.00 95.06 371 LYS A CA 1
ATOM 2933 C C . LYS A 1 371 ? 8.526 -26.001 -5.923 1.00 95.06 371 LYS A C 1
ATOM 2935 O O . LYS A 1 371 ? 7.557 -26.620 -5.489 1.00 95.06 371 LYS A O 1
ATOM 2940 N N . GLU A 1 372 ? 9.284 -25.217 -5.162 1.00 95.00 372 GLU A N 1
ATOM 2941 C CA . GLU A 1 372 ? 9.105 -25.071 -3.720 1.00 95.00 372 GLU A CA 1
ATOM 2942 C C . GLU A 1 372 ? 8.927 -23.604 -3.290 1.00 95.00 372 GLU A C 1
ATOM 2944 O O . GLU A 1 372 ? 9.477 -22.694 -3.919 1.00 95.00 372 GLU A O 1
ATOM 2949 N N . PRO A 1 373 ? 8.238 -23.338 -2.160 1.00 94.94 373 PRO A N 1
ATOM 2950 C CA . PRO A 1 373 ? 8.085 -21.984 -1.622 1.00 94.94 373 PRO A CA 1
ATOM 2951 C C . PRO A 1 373 ? 9.405 -21.229 -1.427 1.00 94.94 373 PRO A C 1
ATOM 2953 O O . PRO A 1 373 ? 9.477 -20.026 -1.663 1.00 94.94 373 PRO A O 1
ATOM 2956 N N . VAL A 1 374 ? 10.474 -21.926 -1.026 1.00 96.06 374 VAL A N 1
ATOM 2957 C CA . VAL A 1 374 ? 11.803 -21.321 -0.838 1.00 96.06 374 VAL A CA 1
ATOM 2958 C C . VAL A 1 374 ? 12.368 -20.788 -2.155 1.00 96.06 374 VAL A C 1
ATOM 2960 O O . VAL A 1 374 ? 13.006 -19.733 -2.169 1.00 96.06 374 VAL A O 1
ATOM 2963 N N . GLU A 1 375 ? 12.134 -21.494 -3.258 1.00 97.12 375 GLU A N 1
ATOM 2964 C CA . GLU A 1 375 ? 12.571 -21.078 -4.590 1.00 97.12 375 GLU A CA 1
ATOM 2965 C C . GLU A 1 375 ? 11.770 -19.865 -5.061 1.00 97.12 375 GLU A C 1
ATOM 2967 O O . GLU A 1 375 ? 12.371 -18.902 -5.533 1.00 97.12 375 GLU A O 1
ATOM 2972 N N . ALA A 1 376 ? 10.455 -19.851 -4.815 1.00 97.00 376 ALA A N 1
ATOM 2973 C CA . ALA A 1 376 ? 9.602 -18.702 -5.107 1.00 97.00 376 ALA A CA 1
ATOM 2974 C C . ALA A 1 376 ? 10.039 -17.450 -4.327 1.00 97.00 376 ALA A C 1
ATOM 2976 O O . ALA A 1 376 ? 10.222 -16.380 -4.906 1.00 97.00 376 ALA A O 1
ATOM 2977 N N . VAL A 1 377 ? 10.297 -17.587 -3.018 1.00 95.75 377 VAL A N 1
ATOM 2978 C CA . VAL A 1 377 ? 10.815 -16.490 -2.180 1.00 95.75 377 VAL A CA 1
ATOM 2979 C C . VAL A 1 377 ? 12.127 -15.952 -2.738 1.00 95.75 377 VAL A C 1
ATOM 2981 O O . VAL A 1 377 ? 12.286 -14.740 -2.869 1.00 95.75 377 VAL A O 1
ATOM 2984 N N . ARG A 1 378 ? 13.074 -16.829 -3.088 1.00 95.88 378 ARG A N 1
ATOM 2985 C CA . ARG A 1 378 ? 14.351 -16.398 -3.670 1.00 95.88 378 ARG A CA 1
ATOM 2986 C C . ARG A 1 378 ? 14.132 -15.670 -4.989 1.00 95.88 378 ARG A C 1
ATOM 2988 O O . ARG A 1 378 ? 14.679 -14.585 -5.152 1.00 95.88 378 ARG A O 1
ATOM 2995 N N . PHE A 1 379 ? 13.332 -16.236 -5.888 1.00 97.62 379 PHE A N 1
ATOM 2996 C CA . PHE A 1 379 ? 13.044 -15.663 -7.197 1.00 97.62 379 PHE A CA 1
ATOM 2997 C C . PHE A 1 379 ? 12.500 -14.232 -7.088 1.00 97.62 379 PHE A C 1
ATOM 2999 O O . PHE A 1 379 ? 13.087 -13.306 -7.646 1.00 97.62 379 PHE A O 1
ATOM 3006 N N . TYR A 1 380 ? 11.451 -14.015 -6.290 1.00 97.31 380 TYR A N 1
ATOM 3007 C CA . TYR A 1 380 ? 10.862 -12.681 -6.150 1.00 97.31 380 TYR A CA 1
ATOM 3008 C C . TYR A 1 380 ? 11.751 -11.707 -5.371 1.00 97.31 380 TYR A C 1
ATOM 3010 O O . TYR A 1 380 ? 11.763 -10.519 -5.680 1.00 97.31 380 TYR A O 1
ATOM 3018 N N . LEU A 1 381 ? 12.568 -12.176 -4.422 1.00 95.00 381 LEU A N 1
ATOM 3019 C CA . LEU A 1 381 ? 13.571 -11.315 -3.789 1.00 95.00 381 LEU A CA 1
ATOM 3020 C C . LEU A 1 381 ? 14.707 -10.927 -4.747 1.00 95.00 381 LEU A C 1
ATOM 3022 O O . LEU A 1 381 ? 15.231 -9.822 -4.620 1.00 95.00 381 LEU A O 1
ATOM 3026 N N . PHE A 1 382 ? 15.075 -11.778 -5.712 1.00 95.31 382 PHE A N 1
ATOM 3027 C CA . PHE A 1 382 ? 15.983 -11.394 -6.800 1.00 95.31 382 PHE A CA 1
ATOM 3028 C C . PHE A 1 382 ? 15.347 -10.326 -7.696 1.00 95.31 382 PHE A C 1
ATOM 3030 O O . PHE A 1 382 ? 15.997 -9.321 -7.970 1.00 95.31 382 PHE A O 1
ATOM 3037 N N . ALA A 1 383 ? 14.073 -10.491 -8.076 1.00 95.56 383 ALA A N 1
ATOM 3038 C CA . ALA A 1 383 ? 13.339 -9.502 -8.873 1.00 95.56 383 ALA A CA 1
ATOM 3039 C C . ALA A 1 383 ? 13.258 -8.132 -8.174 1.00 95.56 383 ALA A C 1
ATOM 3041 O O . ALA A 1 383 ? 13.352 -7.086 -8.809 1.00 95.56 383 ALA A O 1
ATOM 3042 N N . LEU A 1 384 ? 13.125 -8.131 -6.845 1.00 93.81 384 LEU A N 1
ATOM 3043 C CA . LEU A 1 384 ? 13.105 -6.920 -6.022 1.00 93.81 384 LEU A CA 1
ATOM 3044 C C . LEU A 1 384 ? 14.503 -6.376 -5.682 1.00 93.81 384 LEU A C 1
ATOM 3046 O O . LEU A 1 384 ? 14.598 -5.273 -5.139 1.00 93.81 384 LEU A O 1
ATOM 3050 N N . ARG A 1 385 ? 15.572 -7.126 -5.987 1.00 93.25 385 ARG A N 1
ATOM 3051 C CA . ARG A 1 385 ? 16.963 -6.879 -5.567 1.00 93.25 385 ARG A CA 1
ATOM 3052 C C . ARG A 1 385 ? 17.152 -6.781 -4.049 1.00 93.25 385 ARG A C 1
ATOM 3054 O O . ARG A 1 385 ? 17.932 -5.971 -3.550 1.00 93.25 385 ARG A O 1
ATOM 3061 N N . THR A 1 386 ? 16.441 -7.607 -3.289 1.00 90.94 386 THR A N 1
ATOM 3062 C CA . THR A 1 386 ? 16.482 -7.643 -1.815 1.00 90.94 386 THR A CA 1
ATOM 3063 C C . THR A 1 386 ? 16.954 -8.987 -1.245 1.00 90.94 386 THR A C 1
ATOM 3065 O O . THR A 1 386 ? 16.958 -9.182 -0.027 1.00 90.94 386 THR A O 1
ATOM 3068 N N . GLN A 1 387 ? 17.426 -9.899 -2.100 1.00 92.31 387 GLN A N 1
ATOM 3069 C CA . GLN A 1 387 ? 17.854 -11.262 -1.764 1.00 92.31 387 GLN A CA 1
ATOM 3070 C C . GLN A 1 387 ? 19.046 -11.356 -0.801 1.00 92.31 387 GLN A C 1
ATOM 3072 O O . GLN A 1 387 ? 19.240 -12.383 -0.160 1.00 92.31 387 GLN A O 1
ATOM 3077 N N . CYS A 1 388 ? 19.857 -10.308 -0.684 1.00 88.31 388 CYS A N 1
ATOM 3078 C CA . CYS A 1 388 ? 20.979 -10.258 0.252 1.00 88.31 388 CYS A CA 1
ATOM 3079 C C . CYS A 1 388 ? 20.534 -9.987 1.703 1.00 88.31 388 CYS A C 1
A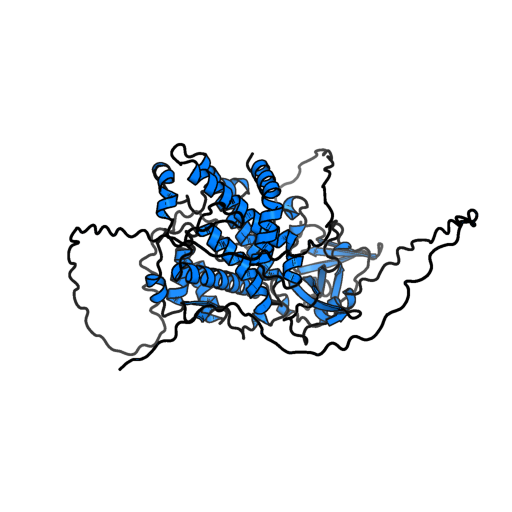TOM 3081 O O . CYS A 1 388 ? 21.302 -10.212 2.637 1.00 88.31 388 CYS A O 1
ATOM 3083 N N . SER A 1 389 ? 19.277 -9.575 1.928 1.00 86.75 389 SER A N 1
ATOM 3084 C CA . SER A 1 389 ? 18.727 -9.403 3.275 1.00 86.75 389 SER A CA 1
ATOM 3085 C C . SER A 1 389 ? 18.168 -10.719 3.817 1.00 86.75 389 SER A C 1
ATOM 3087 O O . SER A 1 389 ? 17.045 -11.128 3.503 1.00 86.75 389 SER A O 1
ATOM 3089 N N . ARG A 1 390 ? 18.917 -11.358 4.726 1.00 88.56 390 ARG A N 1
ATOM 3090 C CA . ARG A 1 390 ? 18.454 -12.553 5.459 1.00 88.56 390 ARG A CA 1
ATOM 3091 C C . ARG A 1 390 ? 17.109 -12.317 6.151 1.00 88.56 390 ARG A C 1
ATOM 3093 O O . ARG A 1 390 ? 16.279 -13.220 6.199 1.00 88.56 390 ARG A O 1
ATOM 3100 N N . ASN A 1 391 ? 16.880 -11.108 6.664 1.00 87.38 391 ASN A N 1
ATOM 3101 C CA . ASN A 1 391 ? 15.632 -10.741 7.328 1.00 87.38 391 ASN A CA 1
ATOM 3102 C C . ASN A 1 391 ? 14.432 -10.830 6.371 1.00 87.38 391 ASN A C 1
ATOM 3104 O O . ASN A 1 391 ? 13.393 -11.355 6.755 1.00 87.38 391 ASN A O 1
ATOM 3108 N N . HIS A 1 392 ? 14.571 -10.372 5.122 1.00 88.50 392 HIS A N 1
ATOM 3109 C CA . HIS A 1 392 ? 13.498 -10.479 4.127 1.00 88.50 392 HIS A CA 1
ATOM 3110 C C . HIS A 1 392 ? 13.208 -11.922 3.734 1.00 88.50 392 HIS A C 1
ATOM 3112 O O . HIS A 1 392 ? 12.040 -12.302 3.687 1.00 88.50 392 HIS A O 1
ATOM 3118 N N . ILE A 1 393 ? 14.249 -12.739 3.540 1.00 92.00 393 ILE A N 1
ATOM 3119 C CA . ILE A 1 393 ? 14.081 -14.172 3.264 1.00 92.00 393 ILE A CA 1
ATOM 3120 C C . ILE A 1 393 ? 13.284 -14.834 4.393 1.00 92.00 393 ILE A C 1
ATOM 3122 O O . ILE A 1 393 ? 12.266 -15.472 4.136 1.00 92.00 393 ILE A O 1
ATOM 3126 N N . LEU A 1 394 ? 13.719 -14.659 5.646 1.00 93.19 394 LEU A N 1
ATOM 3127 C CA . LEU A 1 394 ? 13.066 -15.280 6.801 1.00 93.19 394 LEU A CA 1
ATOM 3128 C C . LEU A 1 394 ? 11.620 -14.809 6.962 1.00 93.19 394 LEU A C 1
ATOM 3130 O O . LEU A 1 394 ? 10.736 -15.634 7.170 1.00 93.19 394 LEU A O 1
ATOM 3134 N N . LYS A 1 395 ? 11.372 -13.505 6.805 1.00 93.00 395 LYS A N 1
ATOM 3135 C CA . LYS A 1 395 ? 10.029 -12.928 6.888 1.00 93.00 395 LYS A CA 1
ATOM 3136 C C . LYS A 1 395 ? 9.093 -13.466 5.814 1.00 93.00 395 LYS A C 1
ATOM 3138 O O . LYS A 1 395 ? 7.960 -13.780 6.142 1.00 93.00 395 LYS A O 1
ATOM 3143 N N . LEU A 1 396 ? 9.527 -13.580 4.557 1.00 95.19 396 LEU A N 1
ATOM 3144 C CA . LEU A 1 396 ? 8.669 -14.129 3.500 1.00 95.19 396 LEU A CA 1
ATOM 3145 C C . LEU A 1 396 ? 8.411 -15.627 3.694 1.00 95.19 396 LEU A C 1
ATOM 3147 O O . LEU A 1 396 ? 7.275 -16.063 3.540 1.00 95.19 396 LEU A O 1
ATOM 3151 N N . LEU A 1 397 ? 9.417 -16.405 4.103 1.00 96.69 397 LEU A N 1
ATOM 3152 C CA . LEU A 1 397 ? 9.219 -17.818 4.452 1.00 96.69 397 LEU A CA 1
ATOM 3153 C C . LEU A 1 397 ? 8.245 -17.991 5.624 1.00 96.69 397 LEU A C 1
ATOM 3155 O O . LEU A 1 397 ? 7.427 -18.908 5.621 1.00 96.69 397 LEU A O 1
ATOM 3159 N N . GLU A 1 398 ? 8.291 -17.094 6.609 1.00 96.50 398 GLU A N 1
ATOM 3160 C CA . GLU A 1 398 ? 7.336 -17.079 7.715 1.00 96.50 398 GLU A CA 1
ATOM 3161 C C . GLU A 1 398 ? 5.893 -16.865 7.229 1.00 96.50 398 GLU A C 1
ATOM 3163 O O . GLU A 1 398 ? 4.985 -17.498 7.765 1.00 96.50 398 GLU A O 1
ATOM 3168 N N . LEU A 1 399 ? 5.668 -16.058 6.184 1.00 97.38 399 LEU A N 1
ATOM 3169 C CA . LEU A 1 399 ? 4.334 -15.881 5.593 1.00 97.38 399 LEU A CA 1
ATOM 3170 C C . LEU A 1 399 ? 3.798 -17.181 4.975 1.00 97.38 399 LEU A C 1
ATOM 3172 O O . LEU A 1 399 ? 2.624 -17.493 5.166 1.00 97.38 399 LEU A O 1
ATOM 3176 N N . PHE A 1 400 ? 4.644 -17.971 4.303 1.00 97.25 400 PHE A N 1
ATOM 3177 C CA . PHE A 1 400 ? 4.262 -19.307 3.820 1.00 97.25 400 PHE A CA 1
ATOM 3178 C C . PHE A 1 400 ? 3.947 -20.255 4.980 1.00 97.25 400 PHE A C 1
ATOM 3180 O O . PHE A 1 400 ? 2.915 -20.921 4.971 1.00 97.25 400 PHE A O 1
ATOM 3187 N N . ASN A 1 401 ? 4.787 -20.269 6.018 1.00 97.06 401 ASN A N 1
ATOM 3188 C CA . ASN A 1 401 ? 4.575 -21.115 7.197 1.00 97.06 401 ASN A CA 1
ATOM 3189 C C . ASN A 1 401 ? 3.283 -20.763 7.954 1.00 97.06 401 ASN A C 1
ATOM 3191 O O . ASN A 1 401 ? 2.641 -21.643 8.521 1.00 97.06 401 ASN A O 1
ATOM 3195 N N . LYS A 1 402 ? 2.890 -19.483 7.950 1.00 97.00 402 LYS A N 1
ATOM 3196 C CA . LYS A 1 402 ? 1.623 -18.993 8.513 1.00 97.00 402 LYS A CA 1
ATOM 3197 C C . LYS A 1 402 ? 0.412 -19.227 7.598 1.00 97.00 402 LYS A C 1
ATOM 3199 O O . LYS A 1 402 ? -0.701 -18.909 8.004 1.00 97.00 402 LYS A O 1
ATOM 3204 N N . GLY A 1 403 ? 0.603 -19.740 6.379 1.00 96.81 403 GLY A N 1
ATOM 3205 C CA . GLY A 1 403 ? -0.472 -19.907 5.394 1.00 96.81 403 GLY A CA 1
ATOM 3206 C C . GLY A 1 403 ? -1.017 -18.581 4.846 1.00 96.81 403 GLY A C 1
ATOM 3207 O O . GLY A 1 403 ? -2.174 -18.507 4.439 1.00 96.81 403 GLY A O 1
ATOM 3208 N N . LEU A 1 404 ? -0.212 -17.513 4.868 1.00 97.31 404 LEU A N 1
ATOM 3209 C CA . LEU A 1 404 ? -0.575 -16.209 4.300 1.00 97.31 404 LEU A CA 1
ATOM 3210 C C . LEU A 1 404 ? -0.238 -16.101 2.809 1.00 97.31 404 LEU A C 1
ATOM 3212 O O . LEU A 1 404 ? -0.799 -15.249 2.128 1.00 97.31 404 LEU A O 1
ATOM 3216 N N . LEU A 1 405 ? 0.665 -16.953 2.318 1.00 97.94 405 LEU A N 1
ATOM 3217 C CA . LEU A 1 405 ? 1.060 -17.032 0.916 1.00 97.94 405 LEU A CA 1
ATOM 3218 C C . LEU A 1 405 ? 1.027 -18.476 0.418 1.00 97.94 405 LEU A C 1
ATOM 3220 O O . LEU A 1 405 ? 1.414 -19.402 1.134 1.00 97.94 405 LEU A O 1
ATOM 3224 N N . THR A 1 406 ? 0.628 -18.640 -0.838 1.00 97.56 406 THR A N 1
ATOM 3225 C CA . THR A 1 406 ? 0.682 -19.892 -1.600 1.00 97.56 406 THR A CA 1
ATOM 3226 C C . THR A 1 406 ? 1.270 -19.652 -2.986 1.00 97.56 406 THR A C 1
ATOM 3228 O O . THR A 1 406 ? 1.214 -18.533 -3.489 1.00 97.56 406 THR A O 1
ATOM 3231 N N . VAL A 1 407 ? 1.845 -20.693 -3.595 1.00 97.81 407 VAL A N 1
ATOM 3232 C CA . VAL A 1 407 ? 2.334 -20.655 -4.984 1.00 97.81 407 VAL A CA 1
ATOM 3233 C C . VAL A 1 407 ? 1.231 -21.181 -5.906 1.00 97.81 407 VAL A C 1
ATOM 3235 O O . VAL A 1 407 ? 0.712 -22.277 -5.684 1.00 97.81 407 VAL A O 1
ATOM 3238 N N . ASN A 1 408 ? 0.866 -20.397 -6.915 1.00 97.00 408 ASN A N 1
ATOM 3239 C CA . ASN A 1 408 ? -0.115 -20.735 -7.943 1.00 97.00 408 ASN A CA 1
ATOM 3240 C C . ASN A 1 408 ? 0.489 -21.629 -9.040 1.00 97.00 408 ASN A C 1
ATOM 3242 O O . ASN A 1 408 ? 1.696 -21.863 -9.095 1.00 97.00 408 ASN A O 1
ATOM 3246 N N . GLY A 1 409 ? -0.360 -22.127 -9.947 1.00 95.88 409 GLY A N 1
ATOM 3247 C CA . GLY A 1 409 ? 0.071 -22.974 -11.068 1.00 95.88 409 GLY A CA 1
ATOM 3248 C C . GLY A 1 409 ? 0.940 -22.265 -12.114 1.00 95.88 409 GLY A C 1
ATOM 3249 O O . GLY A 1 409 ? 1.661 -22.935 -12.841 1.00 95.88 409 GLY A O 1
ATOM 3250 N N . ASP A 1 410 ? 0.890 -20.935 -12.171 1.00 96.62 410 ASP A N 1
ATOM 3251 C CA . ASP A 1 410 ? 1.744 -20.067 -12.996 1.00 96.62 410 ASP A CA 1
ATOM 3252 C C . ASP A 1 410 ? 2.990 -19.571 -12.233 1.00 96.62 410 ASP A C 1
ATOM 3254 O O . ASP A 1 410 ? 3.670 -18.647 -12.673 1.00 96.62 410 ASP A O 1
ATOM 3258 N N . HIS A 1 411 ? 3.273 -20.169 -11.070 1.00 97.44 411 HIS A N 1
ATOM 3259 C CA . HIS A 1 411 ? 4.353 -19.813 -10.147 1.00 97.44 411 HIS A CA 1
ATOM 3260 C C . HIS A 1 411 ? 4.233 -18.426 -9.489 1.00 97.44 411 HIS A C 1
ATOM 3262 O O . HIS A 1 411 ? 5.095 -18.069 -8.681 1.00 97.44 411 HIS A O 1
ATOM 3268 N N . SER A 1 412 ? 3.150 -17.680 -9.749 1.00 97.81 412 SER A N 1
ATOM 3269 C CA . SER A 1 412 ? 2.819 -16.466 -8.999 1.00 97.81 412 SER A CA 1
ATOM 3270 C C . SER A 1 412 ? 2.445 -16.783 -7.552 1.00 97.81 412 SER A C 1
ATOM 3272 O O . SER A 1 412 ? 2.150 -17.928 -7.197 1.00 97.81 412 SER A O 1
ATOM 3274 N N . LEU A 1 413 ? 2.465 -15.772 -6.686 1.00 98.00 413 LEU A N 1
ATOM 3275 C CA . LEU A 1 413 ? 2.027 -15.901 -5.302 1.00 98.00 413 LEU A CA 1
ATOM 3276 C C . LEU A 1 413 ? 0.598 -15.380 -5.134 1.00 98.00 413 LEU A C 1
ATOM 3278 O O . LEU A 1 413 ? 0.179 -14.400 -5.750 1.00 98.00 413 LEU A O 1
ATOM 3282 N N . SER A 1 414 ? -0.152 -16.020 -4.247 1.00 97.25 414 SER A N 1
ATOM 3283 C CA . SER A 1 414 ? -1.520 -15.637 -3.898 1.00 97.25 414 SER A CA 1
ATOM 3284 C C . SER A 1 414 ? -1.744 -15.667 -2.394 1.00 97.25 414 SER A C 1
ATOM 3286 O O . SER A 1 414 ? -1.041 -16.360 -1.656 1.00 97.25 414 SER A O 1
ATOM 3288 N N . ILE A 1 415 ? -2.747 -14.910 -1.948 1.00 96.88 415 ILE A N 1
ATOM 3289 C CA . ILE A 1 415 ? -3.321 -15.065 -0.613 1.00 96.88 415 ILE A CA 1
ATOM 3290 C C . ILE A 1 415 ? -4.447 -16.101 -0.717 1.00 96.88 415 ILE A C 1
ATOM 3292 O O . ILE A 1 415 ? -5.340 -15.925 -1.549 1.00 96.88 415 ILE A O 1
ATOM 3296 N N . PRO A 1 416 ? -4.452 -17.158 0.113 1.00 96.38 416 PRO A N 1
ATOM 3297 C CA . PRO A 1 416 ? -5.544 -18.128 0.129 1.00 96.38 416 PRO A CA 1
ATOM 3298 C C . PRO A 1 416 ? -6.907 -17.474 0.401 1.00 96.38 416 PRO A C 1
ATOM 3300 O O . PRO A 1 416 ? -7.041 -16.655 1.307 1.00 96.38 416 PRO A O 1
ATOM 3303 N N . ALA A 1 417 ? -7.951 -17.869 -0.331 1.00 92.75 417 ALA A N 1
ATOM 3304 C CA . ALA A 1 417 ? -9.301 -17.304 -0.167 1.00 92.75 417 ALA A CA 1
ATOM 3305 C C . ALA A 1 417 ? -9.930 -17.585 1.218 1.00 92.75 417 ALA A C 1
ATOM 3307 O O . ALA A 1 417 ? -10.855 -16.903 1.665 1.00 92.75 417 ALA A O 1
ATOM 3308 N N . ASP A 1 418 ? -9.450 -18.611 1.919 1.00 93.88 418 ASP A N 1
ATOM 3309 C CA . ASP A 1 418 ? -9.856 -18.970 3.276 1.00 93.88 418 ASP A CA 1
ATOM 3310 C C . ASP A 1 418 ? -8.969 -18.349 4.366 1.00 93.88 418 ASP A C 1
ATOM 3312 O O . ASP A 1 418 ? -9.131 -18.677 5.543 1.00 93.88 418 ASP A O 1
ATOM 3316 N N . ASN A 1 419 ? -8.088 -17.411 4.004 1.00 95.50 419 ASN A N 1
ATOM 3317 C CA . ASN A 1 419 ? -7.196 -16.751 4.943 1.00 95.50 419 ASN A CA 1
ATOM 3318 C C . ASN A 1 419 ? -7.959 -16.076 6.098 1.00 95.50 419 ASN A C 1
ATOM 3320 O O . ASN A 1 419 ? -8.849 -15.247 5.898 1.00 95.50 419 ASN A O 1
ATOM 3324 N N . VAL A 1 420 ? -7.576 -16.415 7.330 1.00 95.94 420 VAL A N 1
ATOM 3325 C CA . VAL A 1 420 ? -8.249 -15.930 8.544 1.00 95.94 420 VAL A CA 1
ATOM 3326 C C . VAL A 1 420 ? -8.066 -14.424 8.738 1.00 95.94 420 VAL A C 1
ATOM 3328 O O . VAL A 1 420 ? -9.001 -13.753 9.172 1.00 95.94 420 VAL A O 1
ATOM 3331 N N . LEU A 1 421 ? -6.900 -13.864 8.393 1.00 96.00 421 LEU A N 1
ATOM 3332 C CA . LEU A 1 421 ? -6.639 -12.431 8.569 1.00 96.00 421 LEU A CA 1
ATOM 3333 C C . LEU A 1 421 ? -7.508 -11.592 7.627 1.00 96.00 421 LEU A C 1
ATOM 3335 O O . LEU A 1 421 ? -8.072 -10.592 8.064 1.00 96.00 421 LEU A O 1
ATOM 3339 N N . ALA A 1 422 ? -7.715 -12.047 6.387 1.00 93.56 422 ALA A N 1
ATOM 3340 C CA . ALA A 1 422 ? -8.610 -11.393 5.427 1.00 93.56 422 ALA A CA 1
ATOM 3341 C C . ALA A 1 422 ? -10.052 -11.234 5.951 1.00 93.56 422 ALA A C 1
ATOM 3343 O O . ALA A 1 422 ? -10.724 -10.272 5.595 1.00 93.56 422 ALA A O 1
ATOM 3344 N N . LYS A 1 423 ? -10.497 -12.153 6.820 1.00 92.69 423 LYS A N 1
ATOM 3345 C CA . LYS A 1 423 ? -11.848 -12.198 7.412 1.00 92.69 423 LYS A CA 1
ATOM 3346 C C . LYS A 1 423 ? -11.916 -11.641 8.836 1.00 92.69 423 LYS A C 1
ATOM 3348 O O . LYS A 1 423 ? -12.977 -11.623 9.448 1.00 92.69 423 LYS A O 1
ATOM 3353 N N . THR A 1 424 ? -10.783 -11.248 9.413 1.00 94.19 424 THR A N 1
ATOM 3354 C CA . THR A 1 424 ? -10.733 -10.744 10.790 1.00 94.19 424 THR A CA 1
ATOM 3355 C C . THR A 1 424 ? -11.008 -9.238 10.794 1.00 94.19 424 THR A C 1
ATOM 3357 O O . THR A 1 424 ? -10.227 -8.514 10.184 1.00 94.19 424 THR A O 1
ATOM 3360 N N . PRO A 1 425 ? -12.026 -8.725 11.518 1.00 92.56 425 PRO A N 1
ATOM 3361 C CA . PRO A 1 425 ? -12.419 -7.315 11.420 1.00 92.56 425 PRO A CA 1
ATOM 3362 C C . PRO A 1 425 ? -11.344 -6.304 11.817 1.00 92.56 425 PRO A C 1
ATOM 3364 O O . PRO A 1 425 ? -11.194 -5.269 11.176 1.00 92.56 425 PRO A O 1
ATOM 3367 N N . LYS A 1 426 ? -10.586 -6.601 12.877 1.00 94.06 426 LYS A N 1
ATOM 3368 C CA . LYS A 1 426 ? -9.440 -5.798 13.305 1.00 94.06 426 LYS A CA 1
ATOM 3369 C C . LYS A 1 426 ? -8.217 -6.685 13.443 1.00 94.06 426 LYS A C 1
ATOM 3371 O O . LYS A 1 426 ? -8.208 -7.619 14.246 1.00 94.06 426 LYS A O 1
ATOM 3376 N N . LEU A 1 427 ? -7.175 -6.330 12.710 1.00 94.81 427 LEU A N 1
ATOM 3377 C CA . LEU A 1 427 ? -5.861 -6.937 12.838 1.00 94.81 427 LEU A CA 1
ATOM 3378 C C . LEU A 1 427 ? -5.062 -6.252 13.956 1.00 94.81 427 LEU A C 1
ATOM 3380 O O . LEU A 1 427 ? -5.129 -5.034 14.156 1.00 94.81 427 LEU A O 1
ATOM 3384 N N . THR A 1 428 ? -4.289 -7.050 14.682 1.00 93.25 428 THR A N 1
ATOM 3385 C CA . THR A 1 428 ? -3.223 -6.566 15.565 1.00 93.25 428 THR A CA 1
ATOM 3386 C C . THR A 1 428 ? -2.082 -5.983 14.738 1.00 93.25 428 THR A C 1
ATOM 3388 O O . THR A 1 428 ? -1.934 -6.274 13.550 1.00 93.25 428 THR A O 1
ATOM 3391 N N . LYS A 1 429 ? -1.211 -5.184 15.353 1.00 87.94 429 LYS A N 1
ATOM 3392 C CA . LYS A 1 429 ? -0.094 -4.563 14.629 1.00 87.94 429 LYS A CA 1
ATOM 3393 C C . LYS A 1 429 ? 0.841 -5.567 13.921 1.00 87.94 429 LYS A C 1
ATOM 3395 O O . LYS A 1 429 ? 1.200 -5.291 12.776 1.00 87.94 429 LYS A O 1
ATOM 3400 N N . PRO A 1 430 ? 1.242 -6.706 14.523 1.00 90.19 430 PRO A N 1
ATOM 3401 C CA . PRO A 1 430 ? 2.021 -7.723 13.812 1.00 90.19 430 PRO A CA 1
ATOM 3402 C C . PRO A 1 430 ? 1.242 -8.366 12.656 1.00 90.19 430 PRO A C 1
ATOM 3404 O O . PRO A 1 430 ? 1.796 -8.517 11.570 1.00 90.19 430 PRO A O 1
ATOM 3407 N N . GLU A 1 431 ? -0.047 -8.672 12.855 1.00 95.31 431 GLU A N 1
ATOM 3408 C CA . GLU A 1 431 ? -0.910 -9.227 11.801 1.00 95.31 431 GLU A CA 1
ATOM 3409 C C . GLU A 1 431 ? -1.040 -8.257 10.618 1.00 95.31 431 GLU A C 1
ATOM 3411 O O . GLU A 1 431 ? -0.904 -8.690 9.480 1.00 95.31 431 GLU A O 1
ATOM 3416 N N . VAL A 1 432 ? -1.211 -6.948 10.860 1.00 92.88 432 VAL A N 1
ATOM 3417 C CA . VAL A 1 432 ? -1.214 -5.919 9.800 1.00 92.88 432 VAL A CA 1
ATOM 3418 C C . VAL A 1 432 ? 0.090 -5.957 9.002 1.00 92.88 432 VAL A C 1
ATOM 3420 O O . VAL A 1 432 ? 0.063 -5.909 7.777 1.00 92.88 432 VAL A O 1
ATOM 3423 N N . GLN A 1 433 ? 1.244 -6.048 9.668 1.00 90.69 433 GLN A N 1
ATOM 3424 C CA . GLN A 1 433 ? 2.540 -6.062 8.979 1.00 90.69 433 GLN A CA 1
ATOM 3425 C C . GLN A 1 433 ? 2.723 -7.298 8.101 1.00 90.69 433 GLN A C 1
ATOM 3427 O O . GLN A 1 433 ? 3.202 -7.176 6.974 1.00 90.69 433 GLN A O 1
ATOM 3432 N N . ASP A 1 434 ? 2.361 -8.472 8.610 1.00 94.94 434 ASP A N 1
ATOM 3433 C CA . ASP A 1 434 ? 2.473 -9.720 7.861 1.00 94.94 434 ASP A CA 1
ATOM 3434 C C . ASP A 1 434 ? 1.475 -9.771 6.707 1.00 94.94 434 ASP A C 1
ATOM 3436 O O . ASP A 1 434 ? 1.841 -10.139 5.592 1.00 94.94 434 ASP A O 1
ATOM 3440 N N . PHE A 1 435 ? 0.240 -9.335 6.953 1.00 95.94 435 PHE A N 1
ATOM 3441 C CA . PHE A 1 435 ? -0.816 -9.287 5.955 1.00 95.94 435 PHE A CA 1
ATOM 3442 C C . PHE A 1 435 ? -0.485 -8.326 4.811 1.00 95.94 435 PHE A C 1
ATOM 3444 O O . PHE A 1 435 ? -0.556 -8.718 3.651 1.00 95.94 435 PHE A O 1
ATOM 3451 N N . LEU A 1 436 ? -0.053 -7.097 5.114 1.00 95.12 436 LEU A N 1
ATOM 3452 C CA . LEU A 1 436 ? 0.330 -6.128 4.084 1.00 95.12 436 LEU A CA 1
ATOM 3453 C C . LEU A 1 436 ? 1.542 -6.601 3.275 1.00 95.12 436 LEU A C 1
ATOM 3455 O O . LEU A 1 436 ? 1.547 -6.440 2.056 1.00 95.12 436 LEU A O 1
ATOM 3459 N N . ARG A 1 437 ? 2.531 -7.239 3.920 1.00 94.94 437 ARG A N 1
ATOM 3460 C CA . ARG A 1 437 ? 3.683 -7.822 3.217 1.00 94.94 437 ARG A CA 1
ATOM 3461 C C . ARG A 1 437 ? 3.253 -8.972 2.307 1.00 94.94 437 ARG A C 1
ATOM 3463 O O . ARG A 1 437 ? 3.719 -9.041 1.173 1.00 94.94 437 ARG A O 1
ATOM 3470 N N . ALA A 1 438 ? 2.373 -9.857 2.781 1.00 96.94 438 ALA A N 1
ATOM 3471 C CA . ALA A 1 438 ? 1.819 -10.941 1.974 1.00 96.94 438 ALA A CA 1
ATOM 3472 C C . ALA A 1 438 ? 1.061 -10.386 0.764 1.00 96.94 438 ALA A C 1
ATOM 3474 O O . ALA A 1 438 ? 1.351 -10.774 -0.363 1.00 96.94 438 ALA A O 1
ATOM 3475 N N . PHE A 1 439 ? 0.168 -9.419 0.986 1.00 97.38 439 PHE A N 1
ATOM 3476 C CA . PHE A 1 439 ? -0.635 -8.810 -0.070 1.00 97.38 439 PHE A CA 1
ATOM 3477 C C . PHE A 1 439 ? 0.235 -8.138 -1.127 1.00 97.38 439 PHE A C 1
ATOM 3479 O O . PHE A 1 439 ? 0.116 -8.435 -2.309 1.00 97.38 439 PHE A O 1
ATOM 3486 N N . GLU A 1 440 ? 1.167 -7.286 -0.707 1.00 96.31 440 GLU A N 1
ATOM 3487 C CA . GLU A 1 440 ? 2.074 -6.595 -1.619 1.00 96.31 440 GLU A CA 1
ATOM 3488 C C . GLU A 1 440 ? 2.943 -7.574 -2.425 1.00 96.31 440 GLU A C 1
ATOM 3490 O O . GLU A 1 440 ? 3.095 -7.411 -3.635 1.00 96.31 440 GLU A O 1
ATOM 3495 N N . THR A 1 441 ? 3.466 -8.623 -1.780 1.00 97.00 441 THR A N 1
ATOM 3496 C CA . THR A 1 441 ? 4.281 -9.638 -2.464 1.00 97.00 441 THR A CA 1
ATOM 3497 C C . THR A 1 441 ? 3.439 -10.442 -3.458 1.00 97.00 441 THR A C 1
ATOM 3499 O O . THR A 1 441 ? 3.900 -10.692 -4.569 1.00 97.00 441 THR A O 1
ATOM 3502 N N . ALA A 1 442 ? 2.203 -10.807 -3.100 1.00 98.00 442 ALA A N 1
ATOM 3503 C CA . ALA A 1 442 ? 1.274 -11.495 -3.993 1.00 98.00 442 ALA A CA 1
ATOM 3504 C C . ALA A 1 442 ? 0.963 -10.645 -5.233 1.00 98.00 442 ALA A C 1
ATOM 3506 O O . ALA A 1 442 ? 1.186 -11.098 -6.354 1.00 98.00 442 ALA A O 1
ATOM 3507 N N . MET A 1 443 ? 0.565 -9.385 -5.049 1.00 97.94 443 MET A N 1
ATOM 3508 C CA . MET A 1 443 ? 0.245 -8.486 -6.164 1.00 97.94 443 MET A CA 1
ATOM 3509 C C . MET A 1 443 ? 1.439 -8.255 -7.089 1.00 97.94 443 MET A C 1
ATOM 3511 O O . MET A 1 443 ? 1.300 -8.343 -8.308 1.00 97.94 443 MET A O 1
ATOM 3515 N N . PHE A 1 444 ? 2.626 -8.011 -6.523 1.00 98.00 444 PHE A N 1
ATOM 3516 C CA . PHE A 1 444 ? 3.842 -7.887 -7.321 1.00 98.00 444 PHE A CA 1
ATOM 3517 C C . PHE A 1 444 ? 4.134 -9.172 -8.098 1.00 98.00 444 PHE A C 1
ATOM 3519 O O . PHE A 1 444 ? 4.404 -9.120 -9.293 1.00 98.00 444 PHE A O 1
ATOM 3526 N N . SER A 1 445 ? 4.055 -10.327 -7.433 1.00 98.25 445 SER A N 1
ATOM 3527 C CA . SER A 1 445 ? 4.393 -11.612 -8.042 1.00 98.25 445 SER A CA 1
ATOM 3528 C C . SER A 1 445 ? 3.491 -11.983 -9.216 1.00 98.25 445 SER A C 1
ATOM 3530 O O . SER A 1 445 ? 3.988 -12.538 -10.191 1.00 98.25 445 SER A O 1
ATOM 3532 N N . GLN A 1 446 ? 2.199 -11.648 -9.141 1.00 98.25 446 GLN A N 1
ATOM 3533 C CA . GLN A 1 446 ? 1.213 -11.911 -10.188 1.00 98.25 446 GLN A CA 1
ATOM 3534 C C . GLN A 1 446 ? 1.499 -11.068 -11.426 1.00 98.25 446 GLN A C 1
ATOM 3536 O O . GLN A 1 446 ? 1.653 -11.613 -12.515 1.00 98.25 446 GLN A O 1
ATOM 3541 N N . VAL A 1 447 ? 1.668 -9.753 -11.252 1.00 98.00 447 VAL A N 1
ATOM 3542 C CA . VAL A 1 447 ? 1.983 -8.857 -12.374 1.00 98.00 447 VAL A CA 1
ATOM 3543 C C . VAL A 1 447 ? 3.356 -9.174 -12.966 1.00 98.00 447 VAL A C 1
ATOM 3545 O O . VAL A 1 447 ? 3.510 -9.205 -14.183 1.00 98.00 447 VAL A O 1
ATOM 3548 N N . TYR A 1 448 ? 4.355 -9.460 -12.128 1.00 97.81 448 TYR A N 1
ATOM 3549 C CA . TYR A 1 448 ? 5.702 -9.785 -12.595 1.00 97.81 448 TYR A CA 1
ATOM 3550 C C . TYR A 1 448 ? 5.763 -11.130 -13.334 1.00 97.81 448 TYR A C 1
ATOM 3552 O O . TYR A 1 448 ? 6.420 -11.222 -14.367 1.00 97.81 448 TYR A O 1
ATOM 3560 N N . ALA A 1 449 ? 5.074 -12.166 -12.837 1.00 97.88 449 ALA A N 1
ATOM 3561 C CA . ALA A 1 449 ? 4.977 -13.455 -13.524 1.00 97.88 449 ALA A CA 1
ATOM 3562 C C . ALA A 1 449 ? 4.262 -13.313 -14.873 1.00 97.88 449 ALA A C 1
ATOM 3564 O O . ALA A 1 449 ? 4.775 -13.803 -15.878 1.00 97.88 449 ALA A O 1
ATOM 3565 N N . ALA A 1 450 ? 3.139 -12.587 -14.913 1.00 97.62 450 ALA A N 1
ATOM 3566 C CA . ALA A 1 450 ? 2.418 -12.307 -16.151 1.00 97.62 450 ALA A CA 1
ATOM 3567 C C . ALA A 1 450 ? 3.319 -11.606 -17.183 1.00 97.62 450 ALA A C 1
ATOM 3569 O O . ALA A 1 450 ? 3.428 -12.072 -18.311 1.00 97.62 450 ALA A O 1
ATOM 3570 N N . GLU A 1 451 ? 4.060 -10.569 -16.780 1.00 96.94 451 GLU A N 1
ATOM 3571 C CA . GLU A 1 451 ? 4.981 -9.841 -17.668 1.00 96.94 451 GLU A CA 1
ATOM 3572 C C . GLU A 1 451 ? 6.225 -10.632 -18.109 1.00 96.94 451 GLU A C 1
ATOM 3574 O O . GLU A 1 451 ? 6.884 -10.258 -19.086 1.00 96.94 451 GLU A O 1
ATOM 3579 N N . LEU A 1 452 ? 6.597 -11.692 -17.386 1.00 96.06 452 LEU A N 1
ATOM 3580 C CA . LEU A 1 452 ? 7.663 -12.607 -17.800 1.00 96.06 452 LEU A CA 1
ATOM 3581 C C . LEU A 1 452 ? 7.171 -13.657 -18.794 1.00 96.06 452 LEU A C 1
ATOM 3583 O O . LEU A 1 452 ? 7.900 -13.999 -19.725 1.00 96.06 452 LEU A O 1
ATOM 3587 N N . LEU A 1 453 ? 5.969 -14.189 -18.572 1.00 96.44 453 LEU A N 1
ATOM 3588 C CA . LEU A 1 453 ? 5.363 -15.209 -19.424 1.00 96.44 453 LEU A CA 1
ATOM 3589 C C . LEU A 1 453 ? 4.858 -14.606 -20.738 1.00 96.44 453 LEU A C 1
ATOM 3591 O O . LEU A 1 453 ? 5.071 -15.179 -21.805 1.00 96.44 453 LEU A O 1
ATOM 3595 N N . GLU A 1 454 ? 4.246 -13.426 -20.661 1.00 96.12 454 GLU A N 1
ATOM 3596 C CA . GLU A 1 454 ? 3.687 -12.687 -21.790 1.00 96.12 454 GLU A CA 1
ATOM 3597 C C . GLU A 1 454 ? 4.198 -11.234 -21.766 1.00 96.12 454 GLU A C 1
ATOM 3599 O O . GLU A 1 454 ? 3.501 -10.327 -21.312 1.00 96.12 454 GLU A O 1
ATOM 3604 N N . PRO A 1 455 ? 5.438 -10.982 -22.233 1.00 94.88 455 PRO A N 1
ATOM 3605 C CA . PRO A 1 455 ? 6.030 -9.651 -22.185 1.00 94.88 455 PRO A CA 1
ATOM 3606 C C . PRO A 1 455 ? 5.234 -8.606 -22.967 1.00 94.88 455 PRO A C 1
ATOM 3608 O O . PRO A 1 455 ? 5.064 -8.725 -24.184 1.00 94.88 455 PRO A O 1
ATOM 3611 N N . SER A 1 456 ? 4.841 -7.524 -22.290 1.00 94.00 456 SER A N 1
ATOM 3612 C CA . SER A 1 456 ? 4.246 -6.366 -22.953 1.00 94.00 456 SER A CA 1
ATOM 3613 C C . SER A 1 456 ? 5.246 -5.716 -23.916 1.00 94.00 456 SER A C 1
ATOM 3615 O O . SER A 1 456 ? 6.315 -5.242 -23.518 1.00 94.00 456 SER A O 1
ATOM 3617 N N . VAL A 1 457 ? 4.886 -5.672 -25.201 1.00 89.12 457 VAL A N 1
ATOM 3618 C CA . VAL A 1 457 ? 5.663 -5.007 -26.257 1.00 89.12 457 VAL A CA 1
ATOM 3619 C C . VAL A 1 457 ? 5.201 -3.555 -26.373 1.00 89.12 457 VAL A C 1
ATOM 3621 O O . VAL A 1 457 ? 4.003 -3.295 -26.410 1.00 89.12 457 VAL A O 1
ATOM 3624 N N . ASN A 1 458 ? 6.141 -2.610 -26.480 1.00 88.62 458 ASN A N 1
ATOM 3625 C CA . ASN A 1 458 ? 5.857 -1.173 -26.602 1.00 88.62 458 ASN A CA 1
ATOM 3626 C C . ASN A 1 458 ? 5.006 -0.617 -25.448 1.00 88.62 458 ASN A C 1
ATOM 3628 O O . ASN A 1 458 ? 3.924 -0.077 -25.661 1.00 88.62 458 ASN A O 1
ATOM 3632 N N . VAL A 1 459 ? 5.507 -0.727 -24.217 1.00 94.31 459 VAL A N 1
ATOM 3633 C CA . VAL A 1 459 ? 4.832 -0.160 -23.043 1.00 94.31 459 VAL A CA 1
ATOM 3634 C C . VAL A 1 459 ? 4.709 1.369 -23.145 1.00 94.31 459 VAL A C 1
ATOM 3636 O O . VAL A 1 459 ? 5.700 2.101 -23.235 1.00 94.31 459 VAL A O 1
ATOM 3639 N N . THR A 1 460 ? 3.472 1.859 -23.115 1.00 97.06 460 THR A N 1
ATOM 3640 C CA . THR A 1 460 ? 3.154 3.290 -23.170 1.00 97.06 460 THR A CA 1
ATOM 3641 C C . THR A 1 460 ? 2.226 3.697 -22.035 1.00 97.06 460 THR A C 1
ATOM 3643 O O . THR A 1 460 ? 1.410 2.905 -21.564 1.00 97.06 460 THR A O 1
ATOM 3646 N N . ALA A 1 461 ? 2.310 4.958 -21.626 1.00 97.31 461 ALA A N 1
ATOM 3647 C CA . ALA A 1 461 ? 1.294 5.591 -20.800 1.00 97.31 461 ALA A CA 1
ATOM 3648 C C . ALA A 1 461 ? -0.039 5.727 -21.579 1.00 97.31 461 ALA A C 1
ATOM 3650 O O . ALA A 1 461 ? -0.054 5.583 -22.807 1.00 97.31 461 ALA A O 1
ATOM 3651 N N . PRO A 1 462 ? -1.166 6.034 -20.904 1.00 97.38 462 PRO A N 1
ATOM 3652 C CA . PRO A 1 462 ? -2.488 6.169 -21.533 1.00 97.38 462 PRO A CA 1
ATOM 3653 C C . PRO A 1 462 ? -2.584 7.100 -22.749 1.00 97.38 462 PRO A C 1
ATOM 3655 O O . PRO A 1 462 ? -3.496 6.973 -23.563 1.00 97.38 462 PRO A O 1
ATOM 3658 N N . ASP A 1 463 ? -1.688 8.072 -22.869 1.00 96.69 463 ASP A N 1
ATOM 3659 C CA . ASP A 1 463 ? -1.640 9.031 -23.972 1.00 96.69 463 ASP A CA 1
ATOM 3660 C C . ASP A 1 463 ? -0.648 8.648 -25.086 1.00 96.69 463 ASP A C 1
ATOM 3662 O O . ASP A 1 463 ? -0.433 9.429 -26.011 1.00 96.69 463 ASP A O 1
ATOM 3666 N N . GLY A 1 464 ? -0.045 7.459 -25.005 1.00 97.25 464 GLY A N 1
ATOM 3667 C CA . GLY A 1 464 ? 0.932 6.952 -25.966 1.00 97.25 464 GLY A CA 1
ATOM 3668 C C . GLY A 1 464 ? 2.381 7.349 -25.675 1.00 97.25 464 GLY A C 1
ATOM 3669 O O . GLY A 1 464 ? 3.267 6.949 -26.430 1.00 97.25 464 GLY A O 1
ATOM 3670 N N . ALA A 1 465 ? 2.654 8.102 -24.602 1.00 97.12 465 ALA A N 1
ATOM 3671 C CA . ALA A 1 465 ? 4.022 8.422 -24.199 1.00 97.12 465 ALA A CA 1
ATOM 3672 C C . ALA A 1 465 ? 4.800 7.148 -23.825 1.00 97.12 465 ALA A C 1
ATOM 3674 O O . ALA A 1 465 ? 4.263 6.260 -23.158 1.00 97.12 465 ALA A O 1
ATOM 3675 N N . LYS A 1 466 ? 6.064 7.034 -24.249 1.00 95.88 466 LYS A N 1
ATOM 3676 C CA . LYS A 1 466 ? 6.888 5.849 -23.969 1.00 95.88 466 LYS A CA 1
ATOM 3677 C C . LYS A 1 466 ? 7.287 5.839 -22.494 1.00 95.88 466 LYS A C 1
ATOM 3679 O O . LYS A 1 466 ? 7.860 6.805 -22.005 1.00 95.88 466 LYS A O 1
ATOM 3684 N N . ILE A 1 467 ? 7.056 4.721 -21.809 1.00 96.38 467 ILE A N 1
ATOM 3685 C CA . ILE A 1 467 ? 7.479 4.518 -20.414 1.00 96.38 467 ILE A CA 1
ATOM 3686 C C . ILE A 1 467 ? 8.392 3.299 -20.301 1.00 96.38 467 ILE A C 1
ATOM 3688 O O . ILE A 1 467 ? 8.511 2.493 -21.216 1.00 96.38 467 ILE A O 1
ATOM 3692 N N . GLY A 1 468 ? 9.131 3.177 -19.203 1.00 94.12 468 GLY A N 1
ATOM 3693 C CA . GLY A 1 468 ? 9.942 1.994 -18.909 1.00 94.12 468 GLY A CA 1
ATOM 3694 C C . GLY A 1 468 ? 9.088 0.822 -18.428 1.00 94.12 468 GLY A C 1
ATOM 3695 O O . GLY A 1 468 ? 8.105 1.025 -17.714 1.00 94.12 468 GLY A O 1
ATOM 3696 N N . ARG A 1 469 ? 9.509 -0.413 -18.734 1.00 94.75 469 ARG A N 1
ATOM 3697 C CA . ARG A 1 469 ? 8.814 -1.628 -18.273 1.00 94.75 469 ARG A CA 1
ATOM 3698 C C . ARG A 1 469 ? 8.710 -1.705 -16.751 1.00 94.75 469 ARG A C 1
ATOM 3700 O O . ARG A 1 469 ? 7.639 -2.024 -16.254 1.00 94.75 469 ARG A O 1
ATOM 3707 N N . SER A 1 470 ? 9.735 -1.275 -16.003 1.00 95.00 470 SER A N 1
ATOM 3708 C CA . SER A 1 470 ? 9.637 -1.188 -14.535 1.00 95.00 470 SER A CA 1
ATOM 3709 C C . SER A 1 470 ? 8.469 -0.314 -14.072 1.00 95.00 470 SER A C 1
ATOM 3711 O O . SER A 1 470 ? 7.766 -0.673 -13.133 1.00 95.00 470 SER A O 1
ATOM 3713 N N . VAL A 1 471 ? 8.254 0.836 -14.721 1.00 96.50 471 VAL A N 1
ATOM 3714 C CA . VAL A 1 471 ? 7.157 1.746 -14.369 1.00 96.50 471 VAL A CA 1
ATOM 3715 C C . VAL A 1 471 ? 5.820 1.160 -14.787 1.00 96.50 471 VAL A C 1
ATOM 3717 O O . VAL A 1 471 ? 4.884 1.194 -13.995 1.00 96.50 471 VAL A O 1
ATOM 3720 N N . PHE A 1 472 ? 5.746 0.563 -15.976 1.00 96.94 472 PHE A N 1
ATOM 3721 C CA . PHE A 1 472 ? 4.562 -0.166 -16.418 1.00 96.94 472 PHE A CA 1
ATOM 3722 C C . PHE A 1 472 ? 4.170 -1.276 -15.428 1.00 96.94 472 PHE A C 1
ATOM 3724 O O . PHE A 1 472 ? 3.011 -1.347 -15.025 1.00 96.94 472 PHE A O 1
ATOM 3731 N N . THR A 1 473 ? 5.131 -2.077 -14.960 1.00 97.06 473 THR A N 1
ATOM 3732 C CA . THR A 1 473 ? 4.919 -3.134 -13.959 1.00 97.06 473 THR A CA 1
ATOM 3733 C C . THR A 1 473 ? 4.395 -2.566 -12.639 1.00 97.06 473 THR A C 1
ATOM 3735 O O . THR A 1 473 ? 3.446 -3.104 -12.078 1.00 97.06 473 THR A O 1
ATOM 3738 N N . ILE A 1 474 ? 4.949 -1.453 -12.143 1.00 97.50 474 ILE A N 1
ATOM 3739 C CA . ILE A 1 474 ? 4.492 -0.827 -10.888 1.00 97.50 474 ILE A CA 1
ATOM 3740 C C . ILE A 1 474 ? 3.099 -0.200 -11.027 1.00 97.50 474 ILE A C 1
ATOM 3742 O O . ILE A 1 474 ? 2.277 -0.336 -10.121 1.00 97.50 474 ILE A O 1
ATOM 3746 N N . VAL A 1 475 ? 2.807 0.465 -12.149 1.00 98.06 475 VAL A N 1
ATOM 3747 C CA . VAL A 1 475 ? 1.465 1.003 -12.430 1.00 98.06 475 VAL A CA 1
ATOM 3748 C C . VAL A 1 475 ? 0.455 -0.141 -12.533 1.00 98.06 475 VAL A C 1
ATOM 3750 O O . VAL A 1 475 ? -0.588 -0.086 -11.887 1.00 98.06 475 VAL A O 1
ATOM 3753 N N . SER A 1 476 ? 0.792 -1.210 -13.256 1.00 97.88 476 SER A N 1
ATOM 3754 C CA . SER A 1 476 ? -0.051 -2.404 -13.381 1.00 97.88 476 SER A CA 1
ATOM 3755 C C . SER A 1 476 ? -0.277 -3.082 -12.033 1.00 97.88 476 SER A C 1
ATOM 3757 O O . SER A 1 476 ? -1.413 -3.395 -11.702 1.00 97.88 476 SER A O 1
ATOM 3759 N N . MET A 1 477 ? 0.762 -3.214 -11.201 1.00 97.69 477 MET A N 1
ATOM 3760 C CA . MET A 1 477 ? 0.646 -3.710 -9.826 1.00 97.69 477 MET A CA 1
ATOM 3761 C C . MET A 1 477 ? -0.299 -2.846 -8.992 1.00 97.69 477 MET A C 1
ATOM 3763 O O . MET A 1 477 ? -1.103 -3.384 -8.235 1.00 97.69 477 MET A O 1
ATOM 3767 N N . ALA A 1 478 ? -0.227 -1.521 -9.113 1.00 97.75 478 ALA A N 1
ATOM 3768 C CA . ALA A 1 478 ? -1.090 -0.620 -8.361 1.00 97.75 478 ALA A CA 1
ATOM 3769 C C . ALA A 1 478 ? -2.565 -0.759 -8.754 1.00 97.75 478 ALA A C 1
ATOM 3771 O O . ALA A 1 478 ? -3.423 -0.850 -7.878 1.00 97.75 478 ALA A O 1
ATOM 3772 N N . LEU A 1 479 ? -2.854 -0.816 -10.054 1.00 97.62 479 LEU A N 1
ATOM 3773 C CA . LEU A 1 479 ? -4.216 -0.990 -10.559 1.00 97.62 479 LEU A CA 1
ATOM 3774 C C . LEU A 1 479 ? -4.760 -2.384 -10.219 1.00 97.62 479 LEU A C 1
ATOM 3776 O O . LEU A 1 479 ? -5.875 -2.489 -9.712 1.00 97.62 479 LEU A O 1
ATOM 3780 N N . HIS A 1 480 ? -3.939 -3.425 -10.374 1.00 96.88 480 HIS A N 1
ATOM 3781 C CA . HIS A 1 480 ? -4.275 -4.798 -9.986 1.00 96.88 480 HIS A CA 1
ATOM 3782 C C . HIS A 1 480 ? -4.564 -4.914 -8.485 1.00 96.88 480 HIS A C 1
ATOM 3784 O O . HIS A 1 480 ? -5.590 -5.449 -8.081 1.00 96.88 480 HIS A O 1
ATOM 3790 N N . THR A 1 481 ? -3.735 -4.284 -7.644 1.00 96.88 481 THR A N 1
ATOM 3791 C CA . THR A 1 481 ? -3.951 -4.197 -6.189 1.00 96.88 481 THR A CA 1
ATOM 3792 C C . THR A 1 481 ? -5.313 -3.587 -5.862 1.00 96.88 481 THR A C 1
ATOM 3794 O O . THR A 1 481 ? -5.966 -4.026 -4.918 1.00 96.88 481 THR A O 1
ATOM 3797 N N . MET A 1 482 ? -5.772 -2.581 -6.613 1.00 94.56 482 MET A N 1
ATOM 3798 C CA . MET A 1 482 ? -7.088 -1.971 -6.392 1.00 94.56 482 MET A CA 1
ATOM 3799 C C . MET A 1 482 ? -8.250 -2.904 -6.747 1.00 94.56 482 MET A C 1
ATOM 3801 O O . MET A 1 482 ? -9.265 -2.855 -6.054 1.00 94.56 482 MET A O 1
ATOM 3805 N N . VAL A 1 483 ? -8.115 -3.718 -7.800 1.00 93.88 483 VAL A N 1
ATOM 3806 C CA . VAL A 1 483 ? -9.108 -4.743 -8.167 1.00 93.88 483 VAL A CA 1
ATOM 3807 C C . VAL A 1 483 ? -9.152 -5.812 -7.077 1.00 93.88 483 VAL A C 1
ATOM 3809 O O . VAL A 1 483 ? -10.159 -5.970 -6.388 1.00 93.88 483 VAL A O 1
ATOM 3812 N N . GLU A 1 484 ? -8.016 -6.465 -6.848 1.00 94.75 484 GLU A N 1
ATOM 3813 C CA . GLU A 1 484 ? -7.900 -7.622 -5.962 1.00 94.75 484 GLU A CA 1
ATOM 3814 C C . GLU A 1 484 ? -8.220 -7.278 -4.509 1.00 94.75 484 GLU A C 1
ATOM 3816 O O . GLU A 1 484 ? -8.873 -8.049 -3.811 1.00 94.75 484 GLU A O 1
ATOM 3821 N N . SER A 1 485 ? -7.811 -6.100 -4.022 1.00 93.31 485 SER A N 1
ATOM 3822 C CA . SER A 1 485 ? -8.056 -5.740 -2.618 1.00 93.31 485 SER A CA 1
ATOM 3823 C C . SER A 1 485 ? -9.537 -5.598 -2.286 1.00 93.31 485 SER A C 1
ATOM 3825 O O . SER A 1 485 ? -9.939 -5.831 -1.148 1.00 93.31 485 SER A O 1
ATOM 3827 N N . ARG A 1 486 ? -10.363 -5.253 -3.274 1.00 89.00 486 ARG A N 1
ATOM 3828 C CA . ARG A 1 486 ? -11.811 -5.162 -3.093 1.00 89.00 486 ARG A CA 1
ATOM 3829 C C . ARG A 1 486 ? -12.456 -6.525 -3.044 1.00 89.00 486 ARG A C 1
ATOM 3831 O O . ARG A 1 486 ? -13.386 -6.710 -2.271 1.00 89.00 486 ARG A O 1
ATOM 3838 N N . GLU A 1 487 ? -11.998 -7.442 -3.884 1.00 89.25 487 GLU A N 1
ATOM 3839 C CA . GLU A 1 487 ? -12.589 -8.770 -4.016 1.00 89.25 487 GLU A CA 1
ATOM 3840 C C . GLU A 1 487 ? -12.105 -9.719 -2.926 1.00 89.25 487 GLU A C 1
ATOM 3842 O O . GLU A 1 487 ? -12.913 -10.375 -2.272 1.00 89.25 487 GLU A O 1
ATOM 3847 N N . ALA A 1 488 ? -10.797 -9.756 -2.691 1.00 91.50 488 ALA A N 1
ATOM 3848 C CA . ALA A 1 488 ? -10.185 -10.711 -1.784 1.00 91.50 488 ALA A CA 1
ATOM 3849 C C . ALA A 1 488 ? -10.201 -10.248 -0.321 1.00 91.50 488 ALA A C 1
ATOM 3851 O O . ALA A 1 488 ? -10.243 -11.085 0.582 1.00 91.50 488 ALA A O 1
ATOM 3852 N N . VAL A 1 489 ? -10.109 -8.935 -0.059 1.00 92.62 489 VAL A N 1
ATOM 3853 C CA . VAL A 1 489 ? -9.870 -8.404 1.299 1.00 92.62 489 VAL A CA 1
ATOM 3854 C C . VAL A 1 489 ? -10.671 -7.127 1.622 1.00 92.62 489 VAL A C 1
ATOM 3856 O O . VAL A 1 489 ? -10.104 -6.151 2.124 1.00 92.62 489 VAL A O 1
ATOM 3859 N N . PRO A 1 490 ? -12.002 -7.115 1.413 1.00 89.12 490 PRO A N 1
ATOM 3860 C CA . PRO A 1 490 ? -12.832 -5.914 1.574 1.00 89.12 490 PRO A CA 1
ATOM 3861 C C . PRO A 1 490 ? -12.783 -5.288 2.980 1.00 89.12 490 PRO A C 1
ATOM 3863 O O . PRO A 1 490 ? -12.978 -4.079 3.115 1.00 89.12 490 PRO A O 1
ATOM 3866 N N . LEU A 1 491 ? -12.488 -6.079 4.021 1.00 89.56 491 LEU A N 1
ATOM 3867 C CA . LEU A 1 491 ? -12.309 -5.616 5.407 1.00 89.56 491 LEU A CA 1
ATOM 3868 C C . LEU A 1 491 ? -11.072 -4.734 5.617 1.00 89.56 491 LEU A C 1
ATOM 3870 O O . LEU A 1 491 ? -11.033 -3.936 6.552 1.00 89.56 491 LEU A O 1
ATOM 3874 N N . HIS A 1 492 ? -10.075 -4.879 4.745 1.00 92.44 492 HIS A N 1
ATOM 3875 C CA . HIS A 1 492 ? -8.755 -4.260 4.868 1.00 92.44 492 HIS A CA 1
ATOM 3876 C C . HIS A 1 492 ? -8.398 -3.425 3.639 1.00 92.44 492 HIS A C 1
ATOM 3878 O O . HIS A 1 492 ? -7.225 -3.111 3.421 1.00 92.44 492 HIS A O 1
ATOM 3884 N N . TYR A 1 493 ? -9.387 -3.060 2.821 1.00 90.25 493 TYR A N 1
ATOM 3885 C CA . TYR A 1 493 ? -9.174 -2.317 1.584 1.00 90.25 493 TYR A CA 1
ATOM 3886 C C . TYR A 1 493 ? -8.407 -1.012 1.838 1.00 90.25 493 TYR A C 1
ATOM 3888 O O . TYR A 1 493 ? -7.381 -0.762 1.204 1.00 90.25 493 TYR A O 1
ATOM 3896 N N . ILE A 1 494 ? -8.819 -0.199 2.819 1.00 87.62 494 ILE A N 1
ATOM 3897 C CA . ILE A 1 494 ? -8.136 1.065 3.129 1.00 87.62 494 ILE A CA 1
ATOM 3898 C C . ILE A 1 494 ? -6.701 0.815 3.609 1.00 87.62 494 ILE A C 1
ATOM 3900 O O . ILE A 1 494 ? -5.796 1.561 3.222 1.00 87.62 494 ILE A O 1
ATOM 3904 N N . LEU A 1 495 ? -6.468 -0.235 4.405 1.00 89.69 495 LEU A N 1
ATOM 3905 C CA . LEU A 1 495 ? -5.127 -0.621 4.860 1.00 89.69 495 LEU A CA 1
ATOM 3906 C C . LEU A 1 495 ? -4.209 -0.940 3.675 1.00 89.69 495 LEU A C 1
ATOM 3908 O O . LEU A 1 495 ? -3.097 -0.410 3.592 1.00 89.69 495 LEU A O 1
ATOM 3912 N N . VAL A 1 496 ? -4.691 -1.761 2.739 1.00 93.25 496 VAL A N 1
ATOM 3913 C CA . VAL A 1 496 ? -3.948 -2.159 1.538 1.00 93.25 496 VAL A CA 1
ATOM 3914 C C . VAL A 1 496 ? -3.668 -0.955 0.643 1.00 93.25 496 VAL A C 1
ATOM 3916 O O . VAL A 1 496 ? -2.520 -0.742 0.256 1.00 93.25 496 VAL A O 1
ATOM 3919 N N . ILE A 1 497 ? -4.667 -0.108 0.378 1.00 91.62 497 ILE A N 1
ATOM 3920 C CA . ILE A 1 497 ? -4.498 1.092 -0.454 1.00 91.62 497 ILE A CA 1
ATOM 3921 C C . ILE A 1 497 ? -3.512 2.084 0.176 1.00 91.62 497 ILE A C 1
ATOM 3923 O O . ILE A 1 497 ? -2.673 2.658 -0.521 1.00 91.62 497 ILE A O 1
ATOM 3927 N N . ARG A 1 498 ? -3.552 2.271 1.501 1.00 88.00 498 ARG A N 1
ATOM 3928 C CA . ARG A 1 498 ? -2.562 3.096 2.212 1.00 88.00 498 ARG A CA 1
ATOM 3929 C C . ARG A 1 498 ? -1.158 2.521 2.077 1.00 88.00 498 ARG A C 1
ATOM 3931 O O . ARG A 1 498 ? -0.219 3.295 1.908 1.00 88.00 498 ARG A O 1
ATOM 3938 N N . ASN A 1 499 ? -0.997 1.199 2.153 1.00 89.44 499 ASN A N 1
ATOM 3939 C CA . ASN A 1 499 ? 0.299 0.560 1.944 1.00 89.44 499 ASN A CA 1
ATOM 3940 C C . ASN A 1 499 ? 0.794 0.740 0.504 1.00 89.44 499 ASN A C 1
ATOM 3942 O O . ASN A 1 499 ? 1.917 1.189 0.307 1.00 89.44 499 ASN A O 1
ATOM 3946 N N . LEU A 1 500 ? -0.073 0.516 -0.486 1.00 93.06 500 LEU A N 1
ATOM 3947 C CA . LEU A 1 500 ? 0.230 0.728 -1.902 1.00 93.06 500 LEU A CA 1
ATOM 3948 C C . LEU A 1 500 ? 0.710 2.158 -2.182 1.00 93.06 500 LEU A C 1
ATOM 3950 O O . LEU A 1 500 ? 1.691 2.361 -2.894 1.00 93.06 500 LEU A O 1
ATOM 3954 N N . LEU A 1 501 ? 0.056 3.166 -1.596 1.00 90.62 501 LEU A N 1
ATOM 3955 C CA . LEU A 1 501 ? 0.475 4.561 -1.738 1.00 90.62 501 LEU A CA 1
ATOM 3956 C C . LEU A 1 501 ? 1.889 4.818 -1.198 1.00 90.62 501 LEU A C 1
ATOM 3958 O O . LEU A 1 501 ? 2.587 5.682 -1.732 1.00 90.62 501 LEU A O 1
ATOM 3962 N N . LYS A 1 502 ? 2.337 4.075 -0.178 1.00 86.12 502 LYS A N 1
ATOM 3963 C CA . LYS A 1 502 ? 3.725 4.152 0.309 1.00 86.12 502 LYS A CA 1
ATOM 3964 C C . LYS A 1 502 ? 4.684 3.597 -0.735 1.00 86.12 502 LYS A C 1
ATOM 3966 O O . LYS A 1 502 ? 5.665 4.259 -1.065 1.00 86.12 502 LYS A O 1
ATOM 3971 N N . THR A 1 503 ? 4.366 2.436 -1.297 1.00 89.50 503 THR A N 1
ATOM 3972 C CA . THR A 1 503 ? 5.149 1.789 -2.357 1.00 89.50 503 THR A CA 1
ATOM 3973 C C . THR A 1 503 ? 5.252 2.692 -3.582 1.00 89.50 503 THR A C 1
ATOM 3975 O O . THR A 1 503 ? 6.347 2.911 -4.096 1.00 89.50 503 THR A O 1
ATOM 3978 N N . LEU A 1 504 ? 4.147 3.322 -3.988 1.00 93.31 504 LEU A N 1
ATOM 3979 C CA . LEU A 1 504 ? 4.113 4.293 -5.083 1.00 93.31 504 LEU A CA 1
ATOM 3980 C C . LEU A 1 504 ? 4.901 5.568 -4.780 1.00 93.31 504 LEU A C 1
ATOM 3982 O O . LEU A 1 504 ? 5.592 6.061 -5.663 1.00 93.31 504 LEU A O 1
ATOM 3986 N N . LYS A 1 505 ? 4.857 6.087 -3.546 1.00 89.75 505 LYS A N 1
ATOM 3987 C CA . LYS A 1 505 ? 5.666 7.249 -3.143 1.00 89.75 505 LYS A CA 1
ATOM 3988 C C . LYS A 1 505 ? 7.158 6.932 -3.225 1.00 89.75 505 LYS A C 1
ATOM 3990 O O . LYS A 1 505 ? 7.906 7.689 -3.838 1.00 89.75 505 LYS A O 1
ATOM 3995 N N . SER A 1 506 ? 7.589 5.808 -2.649 1.00 87.00 506 SER A N 1
ATOM 3996 C CA . SER A 1 506 ? 8.969 5.331 -2.786 1.00 87.00 506 SER A CA 1
ATOM 3997 C C . SER A 1 506 ? 9.338 5.136 -4.251 1.00 87.00 506 SER A C 1
ATOM 3999 O O . SER A 1 506 ? 10.447 5.485 -4.653 1.00 87.00 506 SER A O 1
ATOM 4001 N N . SER A 1 507 ? 8.386 4.652 -5.054 1.00 92.31 507 SER A N 1
ATOM 4002 C CA . SER A 1 507 ? 8.633 4.434 -6.466 1.00 92.31 507 SER A CA 1
ATOM 4003 C C . SER A 1 507 ? 8.836 5.753 -7.226 1.00 92.31 507 SER A C 1
ATOM 4005 O O . SER A 1 507 ? 9.776 5.916 -7.996 1.00 92.31 507 SER A O 1
ATOM 4007 N N . TYR A 1 508 ? 7.971 6.731 -6.968 1.00 94.00 508 TYR A N 1
ATOM 4008 C CA . TYR A 1 508 ? 8.052 8.070 -7.538 1.00 94.00 508 TYR A CA 1
ATOM 4009 C C . TYR A 1 508 ? 9.388 8.745 -7.213 1.00 94.00 508 TYR A C 1
ATOM 4011 O O . TYR A 1 508 ? 10.059 9.225 -8.120 1.00 94.00 508 TYR A O 1
ATOM 4019 N N . VAL A 1 509 ? 9.819 8.715 -5.945 1.00 89.19 509 VAL A N 1
ATOM 4020 C CA . VAL A 1 509 ? 11.106 9.299 -5.523 1.00 89.19 509 VAL A CA 1
ATOM 4021 C C . VAL A 1 509 ? 12.273 8.675 -6.290 1.00 89.19 509 VAL A C 1
ATOM 4023 O O . VAL A 1 509 ? 13.158 9.384 -6.762 1.00 89.19 509 VAL A O 1
ATOM 4026 N N . LYS A 1 510 ? 12.267 7.353 -6.465 1.00 89.94 510 LYS A N 1
ATOM 4027 C CA . LYS A 1 510 ? 13.307 6.659 -7.227 1.00 89.94 510 LYS A CA 1
ATOM 4028 C C . LYS A 1 510 ? 13.292 7.000 -8.717 1.00 89.94 510 LYS A C 1
ATOM 4030 O O . LYS A 1 510 ? 14.360 7.183 -9.292 1.00 89.94 510 LYS A O 1
ATOM 4035 N N . ALA A 1 511 ? 12.115 7.156 -9.319 1.00 93.88 511 ALA A N 1
ATOM 4036 C CA . ALA A 1 511 ? 12.004 7.612 -10.701 1.00 93.88 511 ALA A CA 1
ATOM 4037 C C . ALA A 1 511 ? 12.495 9.058 -10.881 1.00 93.88 511 ALA A C 1
ATOM 4039 O O . ALA A 1 511 ? 13.119 9.355 -11.895 1.00 93.88 511 ALA A O 1
ATOM 4040 N N . VAL A 1 512 ? 12.274 9.942 -9.898 1.00 93.06 512 VAL A N 1
ATOM 4041 C CA . VAL A 1 512 ? 12.845 11.304 -9.901 1.00 93.06 512 VAL A CA 1
ATOM 4042 C C . VAL A 1 512 ? 14.375 11.240 -9.893 1.00 93.06 512 VAL A C 1
ATOM 4044 O O . VAL A 1 512 ? 15.012 11.881 -10.721 1.00 93.06 512 VAL A O 1
ATOM 4047 N N . GLN A 1 513 ? 14.967 10.388 -9.050 1.00 90.94 513 GLN A N 1
ATOM 4048 C CA . GLN A 1 513 ? 16.423 10.186 -9.009 1.00 90.94 513 GLN A CA 1
ATOM 4049 C C . GLN A 1 513 ? 16.985 9.647 -10.333 1.00 90.94 513 GLN A C 1
ATOM 4051 O O . GLN A 1 513 ? 18.040 10.090 -10.789 1.00 90.94 513 GLN A O 1
ATOM 4056 N N . ASP A 1 514 ? 16.287 8.695 -10.963 1.00 93.38 514 ASP A N 1
ATOM 4057 C CA . ASP A 1 514 ? 16.660 8.188 -12.287 1.00 93.38 514 ASP A CA 1
ATOM 4058 C C . ASP A 1 514 ? 16.560 9.297 -13.352 1.00 93.38 514 ASP A C 1
ATOM 4060 O O . ASP A 1 514 ? 17.484 9.465 -14.151 1.00 93.38 514 ASP A O 1
ATOM 4064 N N . ASN A 1 515 ? 15.494 10.103 -13.327 1.00 94.75 515 ASN A N 1
ATOM 4065 C CA . ASN A 1 515 ? 15.315 11.251 -14.215 1.00 94.75 515 ASN A CA 1
ATOM 4066 C C . ASN A 1 515 ? 16.432 12.286 -14.062 1.00 94.75 515 ASN A C 1
ATOM 4068 O O . ASN A 1 515 ? 17.002 12.703 -15.066 1.00 94.75 515 ASN A O 1
ATOM 4072 N N . ASP A 1 516 ? 16.793 12.673 -12.840 1.00 93.00 516 ASP A N 1
ATOM 4073 C CA . ASP A 1 516 ? 17.837 13.676 -12.605 1.00 93.00 516 ASP A CA 1
ATOM 4074 C C . ASP A 1 516 ? 19.190 13.213 -13.153 1.00 93.00 516 ASP A C 1
ATOM 4076 O O . ASP A 1 516 ? 19.925 13.973 -13.802 1.00 93.00 516 ASP A O 1
ATOM 4080 N N . ARG A 1 517 ? 19.490 11.924 -12.981 1.00 92.56 517 ARG A N 1
ATOM 4081 C CA . ARG A 1 517 ? 20.716 11.318 -13.494 1.00 92.56 517 ARG A CA 1
ATOM 4082 C C . ARG A 1 517 ? 20.734 11.199 -15.020 1.00 92.56 517 ARG A C 1
ATOM 4084 O O . ARG A 1 517 ? 21.752 11.485 -15.646 1.00 92.56 517 ARG A O 1
ATOM 4091 N N . VAL A 1 518 ? 19.623 10.813 -15.646 1.00 93.06 518 VAL A N 1
ATOM 4092 C CA . VAL A 1 518 ? 19.519 10.748 -17.117 1.00 93.06 518 VAL A CA 1
ATOM 4093 C C . VAL A 1 518 ? 19.496 12.152 -17.739 1.00 93.06 518 VAL A C 1
ATOM 4095 O O . VAL A 1 518 ? 20.109 12.380 -18.782 1.00 93.06 518 VAL A O 1
ATOM 4098 N N . LYS A 1 519 ? 18.863 13.134 -17.089 1.00 94.00 519 LYS A N 1
ATOM 4099 C CA . LYS A 1 519 ? 18.797 14.532 -17.546 1.00 94.00 519 LYS A CA 1
ATOM 4100 C C . LYS A 1 519 ? 20.183 15.178 -17.608 1.00 94.00 519 LYS A C 1
ATOM 4102 O O . LYS A 1 519 ? 20.495 15.849 -18.596 1.00 94.00 519 LYS A O 1
ATOM 4107 N N . SER A 1 520 ? 21.007 14.939 -16.584 1.00 93.06 520 SER A N 1
ATOM 4108 C CA . SER A 1 520 ? 22.390 15.434 -16.465 1.00 93.06 520 SER A CA 1
ATOM 4109 C C . SER A 1 520 ? 23.400 14.699 -17.356 1.00 93.06 520 SER A C 1
ATOM 4111 O O . SER A 1 520 ? 24.467 15.234 -17.647 1.00 93.06 520 SER A O 1
ATOM 4113 N N . CYS A 1 521 ? 23.059 13.512 -17.858 1.00 93.75 521 CYS A N 1
ATOM 4114 C CA . CYS A 1 521 ? 23.889 12.755 -18.788 1.00 93.75 521 CYS A CA 1
ATOM 4115 C C . CYS A 1 521 ? 23.983 13.450 -20.165 1.00 93.75 521 CYS A C 1
ATOM 4117 O O . CYS A 1 521 ? 23.015 13.520 -20.930 1.00 93.75 521 CYS A O 1
ATOM 4119 N N . GLU A 1 522 ? 25.179 13.934 -20.516 1.00 95.31 522 GLU A N 1
ATOM 4120 C CA . GLU A 1 522 ? 25.447 14.604 -21.802 1.00 95.31 522 GLU A CA 1
ATOM 4121 C C . GLU A 1 522 ? 25.328 13.662 -23.009 1.00 95.31 522 GLU A C 1
ATOM 4123 O O . GLU A 1 522 ? 24.978 14.093 -24.105 1.00 95.31 522 GLU A O 1
ATOM 4128 N N . LYS A 1 523 ? 25.616 12.369 -22.811 1.00 95.44 523 LYS A N 1
ATOM 4129 C CA . LYS A 1 523 ? 25.601 11.348 -23.873 1.00 95.44 523 LYS A CA 1
ATOM 4130 C C . LYS A 1 523 ? 24.240 10.688 -24.079 1.00 95.44 523 LYS A C 1
ATOM 4132 O O . LYS A 1 523 ? 24.060 9.996 -25.076 1.00 95.44 523 LYS A O 1
ATOM 4137 N N . CYS A 1 524 ? 23.321 10.857 -23.134 1.00 93.94 524 CYS A N 1
ATOM 4138 C CA . CYS A 1 524 ? 21.998 10.259 -23.198 1.00 93.94 524 CYS A CA 1
ATOM 4139 C C . CYS A 1 524 ? 21.166 11.009 -24.235 1.00 93.94 524 CYS A C 1
ATOM 4141 O O . CYS A 1 524 ? 21.195 12.244 -24.296 1.00 93.94 524 CYS A O 1
ATOM 4143 N N . ASN A 1 525 ? 20.458 10.263 -25.078 1.00 94.00 525 ASN A N 1
ATOM 4144 C CA . ASN A 1 525 ? 19.692 10.859 -26.163 1.00 94.00 525 ASN A CA 1
ATOM 4145 C C . ASN A 1 525 ? 18.397 11.506 -25.611 1.00 94.00 525 ASN A C 1
ATOM 4147 O O . ASN A 1 525 ? 18.028 11.305 -24.453 1.00 94.00 525 ASN A O 1
ATOM 4151 N N . GLN A 1 526 ? 17.711 12.317 -26.423 1.00 94.88 526 GLN A N 1
ATOM 4152 C CA . GLN A 1 526 ? 16.495 13.005 -25.969 1.00 94.88 526 GLN A CA 1
ATOM 4153 C C . GLN A 1 526 ? 15.349 12.031 -25.656 1.00 94.88 526 GLN A C 1
ATOM 4155 O O . GLN A 1 526 ? 14.617 12.265 -24.704 1.00 94.88 526 GLN A O 1
ATOM 4160 N N . ILE A 1 527 ? 15.241 10.919 -26.392 1.00 92.62 527 ILE A N 1
ATOM 4161 C CA . ILE A 1 527 ? 14.227 9.881 -26.148 1.00 92.62 527 ILE A CA 1
ATOM 4162 C C . ILE A 1 527 ? 14.415 9.290 -24.748 1.00 92.62 527 ILE A C 1
ATOM 4164 O O . ILE A 1 527 ? 13.435 9.093 -24.032 1.00 92.62 527 ILE A O 1
ATOM 4168 N N . ASP A 1 528 ? 15.665 9.068 -24.328 1.00 91.88 528 ASP A N 1
ATOM 4169 C CA . ASP A 1 528 ? 15.946 8.512 -23.009 1.00 91.88 528 ASP A CA 1
ATOM 4170 C C . ASP A 1 528 ? 15.518 9.473 -21.894 1.00 91.88 528 ASP A C 1
ATOM 4172 O O . ASP A 1 528 ? 14.952 9.059 -20.880 1.00 91.88 528 ASP A O 1
ATOM 4176 N N . LYS A 1 529 ? 15.786 10.769 -22.104 1.00 94.94 529 LYS A N 1
ATOM 4177 C CA . LYS A 1 529 ? 15.420 11.856 -21.188 1.00 94.94 529 LYS A CA 1
ATOM 4178 C C . LYS A 1 529 ? 13.906 12.020 -21.095 1.00 94.94 529 LYS A C 1
ATOM 4180 O O . LYS A 1 529 ? 13.384 12.127 -19.989 1.00 94.94 529 LYS A O 1
ATOM 4185 N N . ASP A 1 530 ? 13.215 11.983 -22.230 1.00 95.50 530 ASP A N 1
ATOM 4186 C CA . ASP A 1 530 ? 11.756 12.084 -22.295 1.00 95.50 530 ASP A CA 1
ATOM 4187 C C . ASP A 1 530 ? 11.102 10.891 -21.585 1.00 95.50 530 ASP A C 1
ATOM 4189 O O . ASP A 1 530 ? 10.275 11.085 -20.698 1.00 95.50 530 ASP A O 1
ATOM 4193 N N . GLN A 1 531 ? 11.556 9.663 -21.861 1.00 94.94 531 GLN A N 1
ATOM 4194 C CA . GLN A 1 531 ? 11.050 8.460 -21.193 1.00 94.94 531 GLN A CA 1
ATOM 4195 C C . GLN A 1 531 ? 11.297 8.488 -19.675 1.00 94.94 531 GLN A C 1
ATOM 4197 O O . GLN A 1 531 ? 10.436 8.068 -18.900 1.00 94.94 531 GLN A O 1
ATOM 4202 N N . ALA A 1 532 ? 12.460 8.971 -19.221 1.00 95.25 532 ALA A N 1
ATOM 4203 C CA . ALA A 1 532 ? 12.740 9.104 -17.792 1.00 95.25 532 ALA A CA 1
ATOM 4204 C C . ALA A 1 532 ? 11.801 10.116 -17.112 1.00 95.25 532 ALA A C 1
ATOM 4206 O O . ALA A 1 532 ? 11.362 9.885 -15.986 1.00 95.25 532 ALA A O 1
ATOM 4207 N N . PHE A 1 533 ? 11.423 11.191 -17.804 1.00 96.81 533 PHE A N 1
ATOM 4208 C CA . PHE A 1 533 ? 10.448 12.155 -17.304 1.00 96.81 533 PHE A CA 1
ATOM 4209 C C . PHE A 1 533 ? 9.007 11.609 -17.340 1.00 96.81 533 PHE A C 1
ATOM 4211 O O . PHE A 1 533 ? 8.262 11.746 -16.367 1.00 96.81 533 PHE A O 1
ATOM 4218 N N . ASP A 1 534 ? 8.621 10.905 -18.405 1.00 97.31 534 ASP A N 1
ATOM 4219 C CA . ASP A 1 534 ? 7.304 10.265 -18.534 1.00 97.31 534 ASP A CA 1
ATOM 4220 C C . ASP A 1 534 ? 7.090 9.148 -17.495 1.00 97.31 534 ASP A C 1
ATOM 4222 O O . ASP A 1 534 ? 5.971 8.940 -17.006 1.00 97.31 534 ASP A O 1
ATOM 4226 N N . ASN A 1 535 ? 8.167 8.478 -17.072 1.00 96.75 535 ASN A N 1
ATOM 4227 C CA . ASN A 1 535 ? 8.172 7.563 -15.928 1.00 96.75 535 ASN A CA 1
ATOM 4228 C C . ASN A 1 535 ? 7.731 8.264 -14.630 1.00 96.75 535 ASN A C 1
ATOM 4230 O O . ASN A 1 535 ? 6.887 7.740 -13.895 1.00 96.75 535 ASN A O 1
ATOM 4234 N N . VAL A 1 536 ? 8.264 9.462 -14.362 1.00 97.50 536 VAL A N 1
ATOM 4235 C CA . VAL A 1 536 ? 7.909 10.284 -13.190 1.00 97.50 536 VAL A CA 1
ATOM 4236 C C . VAL A 1 536 ? 6.440 10.709 -13.257 1.00 97.50 536 VAL A C 1
ATOM 4238 O O . VAL A 1 536 ? 5.707 10.552 -12.274 1.00 97.50 536 VAL A O 1
ATOM 4241 N N . ILE A 1 537 ? 5.981 11.176 -14.426 1.00 98.12 537 ILE A N 1
ATOM 4242 C CA . ILE A 1 537 ? 4.579 11.560 -14.658 1.00 98.12 537 ILE A CA 1
ATOM 4243 C C . ILE A 1 537 ? 3.640 10.383 -14.387 1.00 98.12 537 ILE A C 1
ATOM 4245 O O . ILE A 1 537 ? 2.648 10.543 -13.675 1.00 98.12 537 ILE A O 1
ATOM 4249 N N . SER A 1 538 ? 3.954 9.198 -14.910 1.00 98.12 538 SER A N 1
ATOM 4250 C CA . SER A 1 538 ? 3.097 8.012 -14.796 1.00 98.12 538 SER A CA 1
ATOM 4251 C C . SER A 1 538 ? 2.903 7.562 -13.348 1.00 98.12 538 SER A C 1
ATOM 4253 O O . SER A 1 538 ? 1.770 7.312 -12.923 1.00 98.12 538 SER A O 1
ATOM 4255 N N . LEU A 1 539 ? 3.982 7.548 -12.558 1.00 97.75 539 LEU A N 1
ATOM 4256 C CA . LEU A 1 539 ? 3.931 7.192 -11.135 1.00 97.75 539 LEU A CA 1
ATOM 4257 C C . LEU A 1 539 ? 3.183 8.237 -10.301 1.00 97.75 539 LEU A C 1
ATOM 4259 O O . LEU A 1 539 ? 2.348 7.886 -9.463 1.00 97.75 539 LEU A O 1
ATOM 4263 N N . LYS A 1 540 ? 3.419 9.529 -10.558 1.00 96.94 540 LYS A N 1
ATOM 4264 C CA . LYS A 1 540 ? 2.668 10.603 -9.897 1.00 96.94 540 LYS A CA 1
ATOM 4265 C C . LYS A 1 540 ? 1.185 10.536 -10.249 1.00 96.94 540 LYS A C 1
ATOM 4267 O O . LYS A 1 540 ? 0.336 10.729 -9.378 1.00 96.94 540 LYS A O 1
ATOM 4272 N N . ALA A 1 541 ? 0.860 10.242 -11.505 1.00 97.88 541 ALA A N 1
ATOM 4273 C CA . ALA A 1 541 ? -0.515 10.148 -11.963 1.00 97.88 541 ALA A CA 1
ATOM 4274 C C . ALA A 1 541 ? -1.272 9.012 -11.272 1.00 97.88 541 ALA A C 1
ATOM 4276 O O . ALA A 1 541 ? -2.383 9.248 -10.804 1.00 97.88 541 ALA A O 1
ATOM 4277 N N . VAL A 1 542 ? -0.688 7.813 -11.135 1.00 98.12 542 VAL A N 1
ATOM 4278 C CA . VAL A 1 542 ? -1.365 6.708 -10.426 1.00 98.12 542 VAL A CA 1
ATOM 4279 C C . VAL A 1 542 ? -1.504 6.999 -8.924 1.00 98.12 542 VAL A C 1
ATOM 4281 O O . VAL A 1 542 ? -2.547 6.723 -8.333 1.00 98.12 542 VAL A O 1
ATOM 4284 N N . GLN A 1 543 ? -0.525 7.673 -8.308 1.00 95.75 543 GLN A N 1
ATOM 4285 C CA . GLN A 1 543 ? -0.634 8.137 -6.920 1.00 95.75 543 GLN A CA 1
ATOM 4286 C C . GLN A 1 543 ? -1.783 9.148 -6.739 1.00 95.75 543 GLN A C 1
ATOM 4288 O O . GLN A 1 543 ? -2.571 9.056 -5.792 1.00 95.75 543 GLN A O 1
ATOM 4293 N N . LEU A 1 544 ? -1.902 10.124 -7.645 1.00 93.50 544 LEU A N 1
ATOM 4294 C CA . LEU A 1 544 ? -2.977 11.118 -7.619 1.00 93.50 544 LEU A CA 1
ATOM 4295 C C . LEU A 1 544 ? -4.342 10.501 -7.929 1.00 93.50 544 LEU A C 1
ATOM 4297 O O . LEU A 1 544 ? -5.328 10.866 -7.294 1.00 93.50 544 LEU A O 1
ATOM 4301 N N . PHE A 1 545 ? -4.397 9.531 -8.838 1.00 95.81 545 PHE A N 1
ATOM 4302 C CA . PHE A 1 545 ? -5.602 8.766 -9.134 1.00 95.81 545 PHE A CA 1
ATOM 4303 C C . PHE A 1 545 ? -6.137 8.067 -7.876 1.00 95.81 545 PHE A C 1
ATOM 4305 O O . PHE A 1 545 ? -7.289 8.277 -7.494 1.00 95.81 545 PHE A O 1
ATOM 4312 N N . ILE A 1 546 ? -5.274 7.335 -7.165 1.00 93.12 546 ILE A N 1
ATOM 4313 C CA . ILE A 1 546 ? -5.641 6.622 -5.933 1.00 93.12 546 ILE A CA 1
ATOM 4314 C C . ILE A 1 546 ? -6.020 7.588 -4.801 1.00 93.12 546 ILE A C 1
ATOM 4316 O O . ILE A 1 546 ? -6.886 7.291 -3.985 1.00 93.12 546 ILE A O 1
ATOM 4320 N N . THR A 1 547 ? -5.396 8.761 -4.714 1.00 88.69 547 THR A N 1
ATOM 4321 C CA . THR A 1 547 ? -5.700 9.706 -3.623 1.00 88.69 547 THR A CA 1
ATOM 4322 C C . THR A 1 547 ? -6.911 10.593 -3.903 1.00 88.69 547 THR A C 1
ATOM 4324 O O . THR A 1 547 ? -7.591 10.992 -2.956 1.00 88.69 547 THR A O 1
ATOM 4327 N N . ARG A 1 548 ? -7.197 10.913 -5.172 1.00 87.38 548 ARG A N 1
ATOM 4328 C CA . ARG A 1 548 ? -8.179 11.944 -5.554 1.00 87.38 548 ARG A CA 1
ATOM 4329 C C . ARG A 1 548 ? -9.340 11.446 -6.419 1.00 87.38 548 ARG A C 1
ATOM 4331 O O . ARG A 1 548 ? -10.307 12.184 -6.566 1.00 87.38 548 ARG A O 1
ATOM 4338 N N . SER A 1 549 ? -9.286 10.239 -6.991 1.00 86.00 549 SER A N 1
ATOM 4339 C CA . SER A 1 549 ? -10.241 9.803 -8.029 1.00 86.00 549 SER A CA 1
ATOM 4340 C C . SER A 1 549 ? -10.813 8.389 -7.843 1.00 86.00 549 SER A C 1
ATOM 4342 O O . SER A 1 549 ? -11.344 7.792 -8.778 1.00 86.00 549 SER A O 1
ATOM 4344 N N . LEU A 1 550 ? -10.803 7.859 -6.614 1.00 84.25 550 LEU A N 1
ATOM 4345 C CA . LEU A 1 550 ? -11.386 6.538 -6.329 1.00 84.25 550 LEU A CA 1
ATOM 4346 C C . LEU A 1 550 ? -12.907 6.475 -6.493 1.00 84.25 550 LEU A C 1
ATOM 4348 O O . LEU A 1 550 ? -13.440 5.380 -6.618 1.00 84.25 550 LEU A O 1
ATOM 4352 N N . SER A 1 551 ? -13.612 7.606 -6.548 1.00 80.56 551 SER A N 1
ATOM 4353 C CA . SER A 1 551 ? -15.080 7.636 -6.610 1.00 80.56 551 SER A CA 1
ATOM 4354 C C . SER A 1 551 ? -15.665 6.969 -7.860 1.00 80.56 551 SER A C 1
ATOM 4356 O O . SER A 1 551 ? -16.773 6.439 -7.823 1.00 80.56 551 SER A O 1
ATOM 4358 N N . ALA A 1 552 ? -14.959 6.988 -8.995 1.00 83.62 552 ALA A N 1
ATOM 4359 C CA . ALA A 1 552 ? -15.383 6.250 -10.187 1.00 83.62 552 ALA A CA 1
ATOM 4360 C C . ALA A 1 552 ? -15.258 4.739 -9.961 1.00 83.62 552 ALA A C 1
ATOM 4362 O O . ALA A 1 552 ? -16.184 3.981 -10.241 1.00 83.62 552 ALA A O 1
ATOM 4363 N N . VAL A 1 553 ? -14.144 4.334 -9.359 1.00 85.62 553 VAL A N 1
ATOM 4364 C CA . VAL A 1 553 ? -13.841 2.944 -9.035 1.00 85.62 553 VAL A CA 1
ATOM 4365 C C . VAL A 1 553 ? -14.840 2.437 -7.994 1.00 85.62 553 VAL A C 1
ATOM 4367 O O . VAL A 1 553 ? -15.439 1.387 -8.168 1.00 85.62 553 VAL A O 1
ATOM 4370 N N . GLU A 1 554 ? -15.114 3.196 -6.929 1.00 80.19 554 GLU A N 1
ATOM 4371 C CA . GLU A 1 554 ? -16.143 2.908 -5.907 1.00 80.19 554 GLU A CA 1
ATOM 4372 C C . GLU A 1 554 ? -17.552 2.727 -6.494 1.00 80.19 554 GLU A C 1
ATOM 4374 O O . GLU A 1 554 ? -18.350 1.977 -5.942 1.00 80.19 554 GLU A O 1
ATOM 4379 N N . ARG A 1 555 ? -17.844 3.349 -7.644 1.00 82.38 555 ARG A N 1
ATOM 4380 C CA . ARG A 1 555 ? -19.096 3.157 -8.397 1.00 82.38 555 ARG A CA 1
ATOM 4381 C C . ARG A 1 555 ? -19.079 1.942 -9.334 1.00 82.38 555 ARG A C 1
ATOM 4383 O O . ARG A 1 555 ? -20.014 1.769 -10.108 1.00 82.38 555 ARG A O 1
ATOM 4390 N N . GLY A 1 556 ? -18.044 1.108 -9.261 1.00 83.44 556 GLY A N 1
ATOM 4391 C CA . GLY A 1 556 ? -17.909 -0.126 -10.033 1.00 83.44 556 GLY A CA 1
ATOM 4392 C C . GLY A 1 556 ? -17.210 0.033 -11.383 1.00 83.44 556 GLY A C 1
ATOM 4393 O O . GLY A 1 556 ? -17.220 -0.913 -12.162 1.00 83.44 556 GLY A O 1
ATOM 4394 N N . LEU A 1 557 ? -16.613 1.194 -11.685 1.00 90.19 557 LEU A N 1
ATOM 4395 C CA . LEU A 1 557 ? -15.786 1.320 -12.885 1.00 90.19 557 LEU A CA 1
ATOM 4396 C C . LEU A 1 557 ? -14.485 0.528 -12.710 1.00 90.19 557 LEU A C 1
ATOM 4398 O O . LEU A 1 557 ? -13.859 0.590 -11.649 1.00 90.19 557 LEU A O 1
ATOM 4402 N N . ASP A 1 558 ? -14.074 -0.166 -13.768 1.00 92.81 558 ASP A N 1
ATOM 4403 C CA . ASP A 1 558 ? -12.785 -0.849 -13.831 1.00 92.81 558 ASP A CA 1
ATOM 4404 C C . ASP A 1 558 ? -11.624 0.125 -13.507 1.00 92.81 558 ASP A C 1
ATOM 4406 O O . ASP A 1 558 ? -11.582 1.231 -14.070 1.00 92.81 558 ASP A O 1
ATOM 4410 N N . PRO A 1 559 ? -10.690 -0.231 -12.599 1.00 94.44 559 PRO A N 1
ATOM 4411 C CA . PRO A 1 559 ? -9.597 0.657 -12.209 1.00 94.44 559 PRO A CA 1
ATOM 4412 C C . PRO A 1 559 ? -8.692 1.087 -13.367 1.00 94.44 559 PRO A C 1
ATOM 4414 O O . PRO A 1 559 ? -8.212 2.221 -13.339 1.00 94.44 559 PRO A O 1
ATOM 4417 N N . TYR A 1 560 ? -8.478 0.239 -14.381 1.00 96.12 560 TYR A N 1
ATOM 4418 C CA . TYR A 1 560 ? -7.632 0.572 -15.529 1.00 96.12 560 TYR A CA 1
ATOM 4419 C C . TYR A 1 560 ? -8.296 1.631 -16.407 1.00 96.12 560 TYR A C 1
ATOM 4421 O O . TYR A 1 560 ? -7.680 2.661 -16.687 1.00 96.12 560 TYR A O 1
ATOM 4429 N N . LEU A 1 561 ? -9.572 1.447 -16.756 1.00 96.25 561 LEU A N 1
ATOM 4430 C CA . LEU A 1 561 ? -10.339 2.438 -17.524 1.00 96.25 561 LEU A CA 1
ATOM 4431 C C . LEU A 1 561 ? -10.485 3.766 -16.768 1.00 96.25 561 LEU A C 1
ATOM 4433 O O . LEU A 1 561 ? -10.340 4.849 -17.342 1.00 96.25 561 LEU A O 1
ATOM 4437 N N . ALA A 1 562 ? -10.751 3.697 -15.461 1.00 96.38 562 ALA A N 1
ATOM 4438 C CA . ALA A 1 562 ? -10.847 4.877 -14.608 1.00 96.38 562 ALA A CA 1
ATOM 4439 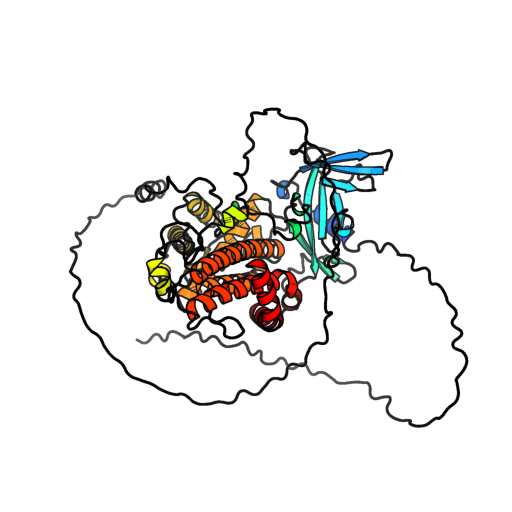C C . ALA A 1 562 ? -9.518 5.650 -14.553 1.00 96.38 562 ALA A C 1
ATOM 4441 O O . ALA A 1 562 ? -9.514 6.883 -14.647 1.00 96.38 562 ALA A O 1
ATOM 4442 N N . TYR A 1 563 ? -8.395 4.935 -14.434 1.00 97.38 563 TYR A N 1
ATOM 4443 C CA . TYR A 1 563 ? -7.059 5.522 -14.461 1.00 97.38 563 TYR A CA 1
ATOM 4444 C C . TYR A 1 563 ? -6.739 6.148 -15.818 1.00 97.38 563 TYR A C 1
ATOM 4446 O O . TYR A 1 563 ? -6.240 7.270 -15.859 1.00 97.38 563 TYR A O 1
ATOM 4454 N N . GLU A 1 564 ? -7.062 5.474 -16.921 1.00 97.25 564 GLU A N 1
ATOM 4455 C CA . GLU A 1 564 ? -6.828 5.979 -18.274 1.00 97.25 564 GLU A CA 1
ATOM 4456 C C . GLU A 1 564 ? -7.527 7.330 -18.495 1.00 97.25 564 GLU A C 1
ATOM 4458 O O . GLU A 1 564 ? -6.903 8.307 -18.926 1.00 97.25 564 GLU A O 1
ATOM 4463 N N . TYR A 1 565 ? -8.809 7.414 -18.120 1.00 96.75 565 TYR A N 1
ATOM 4464 C CA . TYR A 1 565 ? -9.584 8.653 -18.173 1.00 96.75 565 TYR A CA 1
ATOM 4465 C C . TYR A 1 565 ? -8.980 9.737 -17.271 1.00 96.75 565 TYR A C 1
ATOM 4467 O O . TYR A 1 565 ? -8.799 10.883 -17.699 1.00 96.75 565 TYR A O 1
ATOM 4475 N N . PHE A 1 566 ? -8.630 9.382 -16.030 1.00 96.94 566 PHE A N 1
ATOM 4476 C CA . PHE A 1 566 ? -8.003 10.306 -15.089 1.00 96.94 566 PHE A CA 1
ATOM 4477 C C . PHE A 1 566 ? -6.682 10.862 -15.634 1.00 96.94 566 PHE A C 1
ATOM 4479 O O . PHE A 1 566 ? -6.470 12.076 -15.597 1.00 96.94 566 PHE A O 1
ATOM 4486 N N . PHE A 1 567 ? -5.812 9.998 -16.158 1.00 97.62 567 PHE A N 1
ATOM 4487 C CA . PHE A 1 567 ? -4.506 10.368 -16.687 1.00 97.62 567 PHE A CA 1
ATOM 4488 C C . PHE A 1 567 ? -4.654 11.353 -17.844 1.00 97.62 567 PHE A C 1
ATOM 4490 O O . PHE A 1 567 ? -4.111 12.456 -17.783 1.00 97.62 567 PHE A O 1
ATOM 4497 N N . LYS A 1 568 ? -5.453 11.003 -18.862 1.00 97.25 568 LYS A N 1
ATOM 4498 C CA . LYS A 1 568 ? -5.672 11.847 -20.048 1.00 97.25 568 LYS A CA 1
ATOM 4499 C C . LYS A 1 568 ? -6.213 13.225 -19.675 1.00 97.25 568 LYS A C 1
ATOM 4501 O O . LYS A 1 568 ? -5.749 14.232 -20.203 1.00 97.25 568 LYS A O 1
ATOM 4506 N N . ARG A 1 569 ? -7.151 13.281 -18.725 1.00 97.06 569 ARG A N 1
ATOM 4507 C CA . ARG A 1 569 ? -7.750 14.537 -18.256 1.00 97.06 569 ARG A CA 1
ATOM 4508 C C . ARG A 1 569 ? -6.775 15.413 -17.465 1.00 97.06 569 ARG A C 1
ATOM 4510 O O . ARG A 1 569 ? -6.856 16.634 -17.557 1.00 97.06 569 ARG A O 1
ATOM 4517 N N . ASN A 1 570 ? -5.877 14.818 -16.678 1.00 97.38 570 ASN A N 1
ATOM 4518 C CA . ASN A 1 570 ? -5.059 15.550 -15.705 1.00 97.38 570 ASN A CA 1
ATOM 4519 C C . ASN A 1 570 ? -3.574 15.677 -16.083 1.00 97.38 570 ASN A C 1
ATOM 4521 O O . ASN A 1 570 ? -2.846 16.378 -15.378 1.00 97.38 570 ASN A O 1
ATOM 4525 N N . LYS A 1 571 ? -3.107 15.060 -17.181 1.00 97.00 571 LYS A N 1
ATOM 4526 C CA . LYS A 1 571 ? -1.679 15.004 -17.553 1.00 97.00 571 LYS A CA 1
ATOM 4527 C C . LYS A 1 571 ? -0.986 16.366 -17.498 1.00 97.00 571 LYS A C 1
ATOM 4529 O O . LYS A 1 571 ? 0.073 16.484 -16.885 1.00 97.00 571 LYS A O 1
ATOM 4534 N N . ASN A 1 572 ? -1.576 17.389 -18.115 1.00 97.50 572 ASN A N 1
ATOM 4535 C CA . ASN A 1 572 ? -0.963 18.718 -18.188 1.00 97.50 572 ASN A CA 1
ATOM 4536 C C . ASN A 1 572 ? -0.766 19.320 -16.792 1.00 97.50 572 ASN A C 1
ATOM 4538 O O . ASN A 1 572 ? 0.317 19.801 -16.478 1.00 97.50 572 ASN A O 1
ATOM 4542 N N . HIS A 1 573 ? -1.777 19.226 -15.926 1.00 97.00 573 HIS A N 1
ATOM 4543 C CA . HIS A 1 573 ? -1.681 19.714 -14.551 1.00 97.00 573 HIS A CA 1
ATOM 4544 C C . HIS A 1 573 ? -0.603 18.967 -13.753 1.00 97.00 573 HIS A C 1
ATOM 4546 O O . HIS A 1 573 ? 0.203 19.593 -13.071 1.00 97.00 573 HIS A O 1
ATOM 4552 N N . ILE A 1 574 ? -0.554 17.639 -13.891 1.00 96.75 574 ILE A N 1
ATOM 4553 C CA . ILE A 1 574 ? 0.441 16.785 -13.228 1.00 96.75 574 ILE A CA 1
ATOM 4554 C C . ILE A 1 574 ? 1.856 17.146 -13.691 1.00 96.75 574 ILE A C 1
ATOM 4556 O O . ILE A 1 574 ? 2.759 17.286 -12.873 1.00 96.75 574 ILE A O 1
ATOM 4560 N N . THR A 1 575 ? 2.034 17.342 -14.997 1.00 97.25 575 THR A N 1
ATOM 4561 C CA . THR A 1 575 ? 3.318 17.709 -15.604 1.00 97.25 575 THR A CA 1
ATOM 4562 C C . THR A 1 575 ? 3.825 19.042 -15.057 1.00 97.25 575 THR A C 1
ATOM 4564 O O . THR A 1 575 ? 4.984 19.146 -14.666 1.00 97.25 575 THR A O 1
ATOM 4567 N N . GLU A 1 576 ? 2.959 20.055 -14.982 1.00 96.38 576 GLU A N 1
ATOM 4568 C CA . GLU A 1 576 ? 3.325 21.367 -14.442 1.00 96.38 576 GLU A CA 1
ATOM 4569 C C . GLU A 1 576 ? 3.595 21.328 -12.928 1.00 96.38 576 GLU A C 1
ATOM 4571 O O . GLU A 1 576 ? 4.487 22.027 -12.455 1.00 96.38 576 GLU A O 1
ATOM 4576 N N . GLU A 1 577 ? 2.881 20.496 -12.158 1.00 94.25 577 GLU A N 1
ATOM 4577 C CA . GLU A 1 577 ? 3.182 20.276 -10.734 1.00 94.25 577 GLU A CA 1
ATOM 4578 C C . GLU A 1 577 ? 4.575 19.652 -10.545 1.00 94.25 577 GLU A C 1
ATOM 4580 O O . GLU A 1 577 ? 5.330 20.100 -9.686 1.00 94.25 577 GLU A O 1
ATOM 4585 N N . ILE A 1 578 ? 4.931 18.653 -11.360 1.00 94.38 578 ILE A N 1
ATOM 4586 C CA . ILE A 1 578 ? 6.232 17.973 -11.287 1.00 94.38 578 ILE A CA 1
ATOM 4587 C C . ILE A 1 578 ? 7.368 18.919 -11.675 1.00 94.38 578 ILE A C 1
ATOM 4589 O O . ILE A 1 578 ? 8.365 18.977 -10.963 1.00 94.38 578 ILE A O 1
ATOM 4593 N N . LYS A 1 579 ? 7.227 19.690 -12.763 1.00 94.25 579 LYS A N 1
ATOM 4594 C CA . LYS A 1 579 ? 8.255 20.668 -13.164 1.00 94.25 579 LYS A CA 1
ATOM 4595 C C . LYS A 1 579 ? 8.560 21.646 -12.032 1.00 94.25 579 LYS A C 1
ATOM 4597 O O . LYS A 1 579 ? 9.721 21.817 -11.696 1.00 94.25 579 LYS A O 1
ATOM 4602 N N . LYS A 1 580 ? 7.520 22.177 -11.380 1.00 92.31 580 LYS A N 1
ATOM 4603 C CA . LYS A 1 580 ? 7.654 23.074 -10.219 1.00 92.31 580 LYS A CA 1
ATOM 4604 C C . LYS A 1 580 ? 8.280 22.427 -8.981 1.00 92.31 580 LYS A C 1
ATOM 4606 O O . LYS A 1 580 ? 8.701 23.152 -8.096 1.00 92.31 580 LYS A O 1
ATOM 4611 N N . GLN A 1 581 ? 8.233 21.100 -8.857 1.00 86.44 581 GLN A N 1
ATOM 4612 C CA . GLN A 1 581 ? 8.855 20.371 -7.742 1.00 86.44 581 GLN A CA 1
ATOM 4613 C C . GLN A 1 581 ? 10.327 20.042 -8.013 1.00 86.44 581 GLN A C 1
ATOM 4615 O O . GLN A 1 581 ? 11.071 19.825 -7.063 1.00 86.44 581 GLN A O 1
ATOM 4620 N N . ILE A 1 582 ? 10.715 19.941 -9.288 1.00 84.75 582 ILE A N 1
ATOM 4621 C CA . ILE A 1 582 ? 12.082 19.617 -9.719 1.00 84.75 582 ILE A CA 1
ATOM 4622 C C . ILE A 1 582 ? 12.929 20.887 -9.912 1.00 84.75 582 ILE A C 1
ATOM 4624 O O . ILE A 1 582 ? 14.144 20.835 -9.729 1.00 84.75 582 ILE A O 1
ATOM 4628 N N . GLU A 1 583 ? 12.309 21.994 -10.330 1.00 82.44 583 GLU A N 1
ATOM 4629 C CA . GLU A 1 583 ? 12.914 23.339 -10.361 1.00 82.44 583 GLU A CA 1
ATOM 4630 C C . GLU A 1 583 ? 13.078 23.917 -8.954 1.00 82.44 583 GLU A C 1
ATOM 4632 O O . GLU A 1 583 ? 14.161 24.499 -8.703 1.00 82.44 583 GLU A O 1
#

Sequence (583 aa):
MNSKTKVHEWVAINDSRTKATVVTSTNKLLLEYPQMGHVFVCAILVVGIALPFSHANHEDKYLPAVKEAAEKLTPDRFVGDPVLIQSIDRINSKTYYKHLDLVNQGVAIERDISDAGEEIVVIPSKKTRRSKSDIRNRIYLVLKRTPESRKSFYVTYAYVRACLWNDDPQESIDVDGEKIFIEWDLWDDHINDAENARSLGWHKCSSSVFVTCDSKKEEDIFDYSAEVTSTFNLQVFDKGGGVAQPDVKHPEWGVNQVVKSDDEQSFTGSNGEAFNLEEPGDFLDLTMEGGETDTPDDLDFFADLDDPAGSSRSGPDISESELLNRIGWQTQDVPERLLAEMQGAFEHTPFVGFGSCPYKDLNSTDLENIKEPVEAVRFYLFALRTQCSRNHILKLLELFNKGLLTVNGDHSLSIPADNVLAKTPKLTKPEVQDFLRAFETAMFSQVYAAELLEPSVNVTAPDGAKIGRSVFTIVSMALHTMVESREAVPLHYILVIRNLLKTLKSSYVKAVQDNDRVKSCEKCNQIDKDQAFDNVISLKAVQLFITRSLSAVERGLDPYLAYEYFFKRNKNHITEEIKKQIE